Protein AF-0000000079758612 (afdb_homodimer)

Organism: Clostridium scindens (strain ATCC 35704 / DSM 5676 / VPI 13733 / 19) (NCBI:txid411468)

Nearest PDB structures (foldseek):
  4dqn-assembly1_A-2  TM=9.822E-01  e=4.959E-53  Streptococcus mutans
  3uzo-assembly1_B  TM=9.864E-01  e=2.536E-51  Deinococcus radiodurans
  6jif-assembly1_A  TM=9.848E-01  e=1.043E-50  Pseudomonas sp. UW4
  7lv7-assembly1_B  TM=9.537E-01  e=1.613E-48  Giardia lamblia ATCC 50803
  5mpr-assembly1_A-2  TM=8.856E-01  e=8.064E-33  Homo sapiens

Radius of gyration: 26.44 Å; Cα contacts (8 Å, |Δi|>4): 1772; chains: 2; bounding box: 51×71×57 Å

InterPro domains:
  IPR001544 Aminotransferase class IV [PF01063] (57-294)
  IPR005786 Branched-chain amino acid aminotransferase II [PIRSF006468] (2-341)
  IPR005786 Branched-chain amino acid aminotransferase II [PTHR42825] (3-340)
  IPR005786 Branched-chain amino acid aminotransferase II [TIGR01123] (31-339)
  IPR033939 Branched-chain aminotransferase [cd01557] (44-328)
  IPR036038 Aminotransferase-like, PLP-dependent enzymes [SSF56752] (3-337)
  IPR043131 Branched-chain-amino-acid aminotransferase-like, N-terminal [G3DSA:3.30.470.10] (12-337)
  IPR043132 Branched-chain-amino-acid aminotransferase-like, C-terminal [G3DSA:3.20.10.10] (159-323)

Secondary structure (DSSP, 8-state):
-PPP---GGG--SS----S-EEEEEEETTEE---EEES--EEEEETTBHHHHH--EEE--EEEEE-TTS-EEEE-HHHHHHHHHHHHHHTT-PPPPHHHHHHHHHHHHHHTGGGSPPTTSS-EEEEEEEEEE-SB--SSS--S-EEEEEEEEEE--TTTTS---EEEEE-SS-SS-TTSSTTS-BHHHHHHHHHHHHHHHHTT-SEEEPBPTTTS-BB---SS-EEEEE-TT--EEEE--TTS---HHHHHHHHHHHHTS---EEEE--BGGGGGG-SEEEEEETTTEEEEEEEEEETTEEEE-TTSSSS--HHHHHHHHHHHHHHTTSSPPPTTTEEE--/-PPP---GGG--SS----S-EEEEEEETTEE---EEES--EEEEETTBHHHHH--EEE--EEEEE-TTS-EEEE-HHHHHHHHHHHHHHTT-PPPPHHHHHHHHHHHHHHTGGGSPPTTSS-EEEEEEEEEE-SB--SSS--S-EEEEEEEEEE--TTTTS---EEEEE-SS-SS-TTSSTTS-BHHHHHHHHHHHHHHHHTT-SEEEPBPTTTS-BB---SS-EEEEE-TT--EEEE--TTS---HHHHHHHHHHHHTT---EEEE--BGGGGGG-SEEEEEETTTEEEEEEEEEETTEEEE-TTSSSS--HHHHHHHHHHHHHHTTSSPPPTTTEEE--

Structure (mmCIF, N/CA/C/O backbone):
data_AF-0000000079758612-model_v1
#
loop_
_entity.id
_entity.type
_entity.pdbx_description
1 polymer 'branched-chain-amino-acid transaminase'
#
loop_
_atom_site.group_PDB
_atom_site.id
_atom_site.type_symbol
_atom_site.label_atom_id
_atom_site.label_alt_id
_atom_site.label_comp_id
_atom_site.label_asym_id
_atom_site.label_entity_id
_atom_site.label_seq_id
_atom_site.pdbx_PDB_ins_code
_atom_site.Cartn_x
_atom_site.Cartn_y
_atom_site.Cartn_z
_atom_site.occupancy
_atom_site.B_iso_or_equiv
_atom_site.auth_seq_id
_atom_site.auth_comp_id
_atom_site.auth_asym_id
_atom_site.auth_atom_id
_atom_site.pdbx_PDB_model_num
ATOM 1 N N . MET A 1 1 ? 23.375 -30.047 -16.188 1 63.59 1 MET A N 1
ATOM 2 C CA . MET A 1 1 ? 24 -29.203 -15.172 1 63.59 1 MET A CA 1
ATOM 3 C C . MET A 1 1 ? 23.719 -29.719 -13.773 1 63.59 1 MET A C 1
ATOM 5 O O . MET A 1 1 ? 22.609 -30.188 -13.492 1 63.59 1 MET A O 1
ATOM 9 N N . ASP A 1 2 ? 24.672 -29.766 -12.93 1 84.38 2 ASP A N 1
ATOM 10 C CA . ASP A 1 2 ? 24.516 -30.344 -11.594 1 84.38 2 ASP A CA 1
ATOM 11 C C . ASP A 1 2 ? 23.609 -29.484 -10.719 1 84.38 2 ASP A C 1
ATOM 13 O O . ASP A 1 2 ? 23.703 -28.25 -10.758 1 84.38 2 ASP A O 1
ATOM 17 N N . LYS A 1 3 ? 22.594 -30.141 -10.164 1 90.38 3 LYS A N 1
ATOM 18 C CA . LYS A 1 3 ? 21.688 -29.469 -9.242 1 90.38 3 LYS A CA 1
ATOM 19 C C . LYS A 1 3 ? 22.359 -29.234 -7.891 1 90.38 3 LYS A C 1
ATOM 21 O O . LYS A 1 3 ? 23.281 -29.953 -7.52 1 90.38 3 LYS A O 1
ATOM 26 N N . LYS A 1 4 ? 21.922 -28.156 -7.207 1 92.38 4 LYS A N 1
ATOM 27 C CA . LYS A 1 4 ? 22.359 -27.938 -5.832 1 92.38 4 LYS A CA 1
ATOM 28 C C . LYS A 1 4 ? 21.953 -29.109 -4.941 1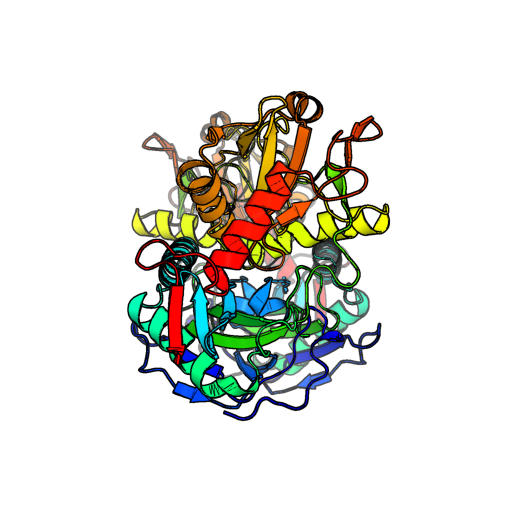 92.38 4 LYS A C 1
ATOM 30 O O . LYS A 1 4 ? 20.938 -29.766 -5.195 1 92.38 4 LYS A O 1
ATOM 35 N N . ASN A 1 5 ? 22.766 -29.359 -3.932 1 92.38 5 ASN A N 1
ATOM 36 C CA . ASN A 1 5 ? 22.438 -30.406 -2.959 1 92.38 5 ASN A CA 1
ATOM 37 C C . ASN A 1 5 ? 21.406 -29.906 -1.951 1 92.38 5 ASN A C 1
ATOM 39 O O . ASN A 1 5 ? 21.75 -29.547 -0.828 1 92.38 5 ASN A O 1
ATOM 43 N N . ILE A 1 6 ? 20.234 -29.844 -2.328 1 93.5 6 ILE A N 1
ATOM 44 C CA . ILE A 1 6 ? 19.094 -29.391 -1.543 1 93.5 6 ILE A CA 1
ATOM 45 C C . ILE A 1 6 ? 18.094 -30.547 -1.384 1 93.5 6 ILE A C 1
ATOM 47 O O . ILE A 1 6 ? 17.828 -31.281 -2.338 1 93.5 6 ILE A O 1
ATOM 51 N N . ASP A 1 7 ? 17.656 -30.797 -0.14 1 93.56 7 ASP A N 1
ATOM 52 C CA . ASP A 1 7 ? 16.531 -31.703 0.045 1 93.56 7 ASP A CA 1
ATOM 53 C C . ASP A 1 7 ? 15.234 -31.062 -0.454 1 93.56 7 ASP A C 1
ATOM 55 O O . ASP A 1 7 ? 14.5 -30.438 0.321 1 93.56 7 ASP A O 1
ATOM 59 N N . TRP A 1 8 ? 14.945 -31.266 -1.697 1 92.31 8 TRP A N 1
ATOM 60 C CA . TRP A 1 8 ? 13.867 -30.594 -2.41 1 92.31 8 TRP A CA 1
ATOM 61 C C . TRP A 1 8 ? 12.523 -30.875 -1.746 1 92.31 8 TRP A C 1
ATOM 63 O O . TRP A 1 8 ? 11.609 -30.047 -1.798 1 92.31 8 TRP A O 1
ATOM 73 N N . SER A 1 9 ? 12.359 -32 -1.111 1 87.5 9 SER A N 1
ATOM 74 C CA . SER A 1 9 ? 11.094 -32.438 -0.531 1 87.5 9 SER A CA 1
ATOM 75 C C . SER A 1 9 ? 10.82 -31.719 0.789 1 87.5 9 SER A C 1
ATOM 77 O O . SER A 1 9 ? 9.672 -31.625 1.231 1 87.5 9 SER A O 1
ATOM 79 N N . SER A 1 10 ? 11.891 -31.203 1.372 1 89.12 10 SER A N 1
ATOM 80 C CA . SER A 1 10 ? 11.742 -30.594 2.684 1 89.12 10 SER A CA 1
ATOM 81 C C . SER A 1 10 ? 11.609 -29.078 2.566 1 89.12 10 SER A C 1
ATOM 83 O O . SER A 1 10 ? 11.359 -28.391 3.561 1 89.12 10 SER A O 1
ATOM 85 N N . LEU A 1 11 ? 11.695 -28.594 1.387 1 91.44 11 LEU A N 1
ATOM 86 C CA . LEU A 1 11 ? 11.586 -27.156 1.188 1 91.44 11 LEU A CA 1
ATOM 87 C C . LEU A 1 11 ? 10.18 -26.656 1.496 1 91.44 11 LEU A C 1
ATOM 89 O O . LEU A 1 11 ? 9.203 -27.391 1.279 1 91.44 11 LEU A O 1
ATOM 93 N N . GLY A 1 12 ? 10.062 -25.5 2.096 1 90.88 12 GLY A N 1
ATOM 94 C CA . GLY A 1 12 ? 8.805 -24.781 2.219 1 90.88 12 GLY A CA 1
ATOM 95 C C . GLY A 1 12 ? 8.641 -23.688 1.177 1 90.88 12 GLY A C 1
ATOM 96 O O . GLY A 1 12 ? 9.227 -23.766 0.092 1 90.88 12 GLY A O 1
ATOM 97 N N . PHE A 1 13 ? 7.766 -22.781 1.442 1 91.88 13 PHE A N 1
ATOM 98 C CA . PHE A 1 13 ? 7.562 -21.609 0.606 1 91.88 13 PHE A CA 1
ATOM 99 C C . PHE A 1 13 ? 8.195 -20.375 1.242 1 91.88 13 PHE A C 1
ATOM 101 O O . PHE A 1 13 ? 7.504 -19.422 1.565 1 91.88 13 PHE A O 1
ATOM 108 N N . GLY A 1 14 ? 9.477 -20.469 1.499 1 93 14 GLY A N 1
ATOM 109 C CA . GLY A 1 14 ? 10.258 -19.406 2.111 1 93 14 GLY A CA 1
ATOM 110 C C . GLY A 1 14 ? 11.406 -18.938 1.239 1 93 14 GLY A C 1
ATOM 111 O O . GLY A 1 14 ? 11.688 -19.531 0.197 1 93 14 GLY A O 1
ATOM 112 N N . TYR A 1 15 ? 12.008 -17.938 1.698 1 97 15 TYR A N 1
ATOM 113 C CA . TYR A 1 15 ? 13.086 -17.312 0.946 1 97 15 TYR A CA 1
ATOM 114 C C . TYR A 1 15 ? 14.414 -18 1.218 1 97 15 TYR A C 1
ATOM 116 O O . TYR A 1 15 ? 14.828 -18.141 2.371 1 97 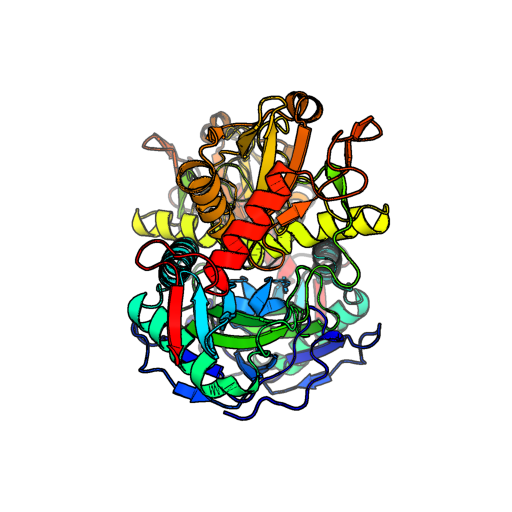15 TYR A O 1
ATOM 124 N N . LEU A 1 16 ? 15.023 -18.469 0.253 1 96.06 16 LEU A N 1
ATOM 125 C CA . LEU A 1 16 ? 16.391 -18.969 0.214 1 96.06 16 LEU A CA 1
ATOM 126 C C . LEU A 1 16 ? 17.203 -18.25 -0.862 1 96.06 16 LEU A C 1
ATOM 128 O O . LEU A 1 16 ? 16.891 -18.344 -2.051 1 96.06 16 LEU A O 1
ATOM 132 N N . PRO A 1 17 ? 18.25 -17.516 -0.464 1 96.25 17 PRO A N 1
ATOM 133 C CA . PRO A 1 17 ? 19.031 -16.797 -1.469 1 96.25 17 PRO A CA 1
ATOM 134 C C . PRO A 1 17 ? 19.703 -17.719 -2.479 1 96.25 17 PRO A C 1
ATOM 136 O O . PRO A 1 17 ? 20.234 -18.766 -2.102 1 96.25 17 PRO A O 1
ATOM 139 N N . THR A 1 18 ? 19.594 -17.344 -3.703 1 98.12 18 THR A N 1
ATOM 140 C CA . THR A 1 18 ? 20.281 -18.062 -4.766 1 98.12 18 THR A CA 1
ATOM 141 C C . THR A 1 18 ? 21.5 -17.281 -5.238 1 98.12 18 THR A C 1
ATOM 143 O O . THR A 1 18 ? 21.922 -16.312 -4.594 1 98.12 18 THR A O 1
ATOM 146 N N . ASP A 1 19 ? 22.156 -17.719 -6.34 1 98.19 19 ASP A N 1
ATOM 147 C CA . ASP A 1 19 ? 23.484 -17.234 -6.707 1 98.19 19 ASP A CA 1
ATOM 148 C C . ASP A 1 19 ? 23.406 -15.844 -7.328 1 98.19 19 ASP A C 1
ATOM 150 O O . ASP A 1 19 ? 24.266 -15 -7.078 1 98.19 19 ASP A O 1
ATOM 154 N N . LYS A 1 20 ? 22.391 -15.633 -8.195 1 98.75 20 LYS A N 1
ATOM 155 C CA . LYS A 1 20 ? 22.344 -14.383 -8.938 1 98.75 20 LYS A CA 1
ATOM 156 C C . LYS A 1 20 ? 20.938 -13.789 -8.93 1 98.75 20 LYS A C 1
ATOM 158 O O . LYS A 1 20 ? 19.953 -14.523 -8.797 1 98.75 20 LYS A O 1
ATOM 163 N N . ARG A 1 21 ? 20.891 -12.539 -9.047 1 98.81 21 ARG A N 1
ATOM 164 C CA . ARG A 1 21 ? 19.672 -11.773 -9.328 1 98.81 21 ARG A CA 1
ATOM 165 C C . ARG A 1 21 ? 19.953 -10.695 -10.367 1 98.81 21 ARG A C 1
ATOM 167 O O . ARG A 1 21 ? 21.109 -10.445 -10.727 1 98.81 21 ARG A O 1
ATOM 174 N N . TYR A 1 22 ? 18.906 -10.164 -10.875 1 98.94 22 TYR A N 1
ATOM 175 C CA . TYR A 1 22 ? 18.984 -9.094 -11.867 1 98.94 22 TYR A CA 1
ATOM 176 C C . TYR A 1 22 ? 18.594 -7.758 -11.258 1 98.94 22 TYR A C 1
ATOM 178 O O . TYR A 1 22 ? 17.641 -7.68 -10.469 1 98.94 22 TYR A O 1
ATOM 186 N N . VAL A 1 23 ? 19.328 -6.656 -11.57 1 98.94 23 VAL A N 1
ATOM 187 C CA . VAL A 1 23 ? 19.016 -5.312 -11.094 1 98.94 23 VAL A CA 1
ATOM 188 C C . VAL A 1 23 ? 19.109 -4.316 -12.242 1 98.94 23 VAL A C 1
ATOM 190 O O . VAL A 1 23 ? 20.062 -4.359 -13.023 1 98.94 23 VAL A O 1
ATOM 193 N N . SER A 1 24 ? 18.141 -3.496 -12.438 1 98.94 24 SER A N 1
ATOM 194 C CA . SER A 1 24 ? 18.156 -2.35 -13.344 1 98.94 24 SER A CA 1
ATOM 195 C C . SER A 1 24 ? 17.609 -1.101 -12.656 1 98.94 24 SER A C 1
ATOM 197 O O . SER A 1 24 ? 16.625 -1.169 -11.93 1 98.94 24 SER A O 1
ATOM 199 N N . ASN A 1 25 ? 18.266 0.022 -12.844 1 98.88 25 ASN A N 1
ATOM 200 C CA . ASN A 1 25 ? 17.859 1.277 -12.219 1 98.88 25 ASN A CA 1
ATOM 201 C C . ASN A 1 25 ? 17.312 2.266 -13.234 1 98.88 25 ASN A C 1
ATOM 203 O O . ASN A 1 25 ? 17.766 2.32 -14.375 1 98.88 25 ASN A O 1
ATOM 207 N N . TYR A 1 26 ? 16.328 2.936 -12.836 1 98.88 26 TYR A N 1
ATOM 208 C CA . TYR A 1 26 ? 15.766 4.047 -13.594 1 98.88 26 TYR A CA 1
ATOM 209 C C . TYR A 1 26 ? 16.203 5.383 -13.008 1 98.88 26 TYR A C 1
ATOM 211 O O . TYR A 1 26 ? 15.953 5.672 -11.836 1 98.88 26 TYR A O 1
ATOM 219 N N . LYS A 1 27 ? 16.812 6.211 -13.727 1 98.19 27 LYS A N 1
ATOM 220 C CA . LYS A 1 27 ? 17.266 7.551 -13.375 1 98.19 27 LYS A CA 1
ATOM 221 C C . LYS A 1 27 ? 17.312 8.461 -14.602 1 98.19 27 LYS A C 1
ATOM 223 O O . LYS A 1 27 ? 17.594 8.008 -15.711 1 98.19 27 LYS A O 1
ATOM 228 N N . ASP A 1 28 ? 16.922 9.711 -14.406 1 97.62 28 ASP A N 1
ATOM 229 C CA . ASP A 1 28 ? 16.969 10.734 -15.445 1 97.62 28 ASP A CA 1
ATOM 230 C C . ASP A 1 28 ? 16.172 10.312 -16.672 1 97.62 28 ASP A C 1
ATOM 232 O O . ASP A 1 28 ? 16.625 10.469 -17.812 1 97.62 28 ASP A O 1
ATOM 236 N N . GLY A 1 29 ? 15.141 9.609 -16.469 1 97 29 GLY A N 1
ATOM 237 C CA . GLY A 1 29 ? 14.172 9.352 -17.516 1 97 29 GLY A CA 1
ATOM 238 C C . GLY A 1 29 ? 14.43 8.062 -18.266 1 97 29 GLY A C 1
ATOM 239 O O . GLY A 1 29 ? 13.789 7.785 -19.281 1 97 29 GLY A O 1
ATOM 240 N N . ALA A 1 30 ? 15.367 7.238 -17.719 1 98.38 30 ALA A N 1
ATOM 241 C CA . ALA A 1 30 ? 15.672 6.039 -18.484 1 98.38 30 ALA A CA 1
ATOM 242 C C . ALA A 1 30 ? 16.109 4.895 -17.578 1 98.38 30 ALA A C 1
ATOM 244 O O . ALA A 1 30 ? 16.719 5.121 -16.531 1 98.38 30 ALA A O 1
ATOM 245 N N . TRP A 1 31 ? 15.797 3.701 -18.031 1 98.81 31 TRP A N 1
ATOM 246 C CA . TRP A 1 31 ? 16.344 2.5 -17.422 1 98.81 31 TRP A CA 1
ATOM 247 C C . TRP A 1 31 ? 17.781 2.264 -17.891 1 98.81 31 TRP A C 1
ATOM 249 O O . TRP A 1 31 ? 18.094 2.438 -19.062 1 98.81 31 TRP A O 1
ATOM 259 N N . ASP A 1 32 ? 18.672 1.878 -17.016 1 98.81 32 ASP A N 1
ATOM 260 C CA . ASP A 1 32 ? 20.016 1.483 -17.453 1 98.81 32 ASP A CA 1
ATOM 261 C C . ASP A 1 32 ? 20.016 0.085 -18.062 1 98.81 32 ASP A C 1
ATOM 263 O O . ASP A 1 32 ? 18.953 -0.496 -18.281 1 98.81 32 ASP A O 1
ATOM 267 N N . GLU A 1 33 ? 21.125 -0.449 -18.391 1 98.31 33 GLU A N 1
ATOM 268 C CA . GLU A 1 33 ? 21.219 -1.697 -19.141 1 98.31 33 GLU A CA 1
ATOM 269 C C . GLU A 1 33 ? 20.859 -2.896 -18.266 1 98.31 33 GLU A C 1
ATOM 271 O O . GLU A 1 33 ? 20.453 -3.943 -18.781 1 98.31 33 GLU A O 1
ATOM 276 N N . GLY A 1 34 ? 20.906 -2.764 -16.969 1 98.62 34 GLY A N 1
ATOM 277 C CA . GLY A 1 34 ? 20.703 -3.883 -16.062 1 98.62 34 GLY A CA 1
ATOM 278 C C . GLY A 1 34 ? 21.906 -4.801 -15.977 1 98.62 34 GLY A C 1
ATOM 279 O O . GLY A 1 34 ? 22.797 -4.762 -16.844 1 98.62 34 GLY A O 1
ATOM 280 N N . THR A 1 35 ? 21.953 -5.574 -14.891 1 98.62 35 THR A N 1
ATOM 281 C CA . THR A 1 35 ? 23.062 -6.496 -14.688 1 98.62 35 THR A CA 1
ATOM 282 C C . THR A 1 35 ? 22.672 -7.617 -13.734 1 98.62 35 THR A C 1
ATOM 284 O O . THR A 1 35 ? 21.75 -7.457 -12.93 1 98.62 35 THR A O 1
ATOM 287 N N . LEU A 1 36 ? 23.281 -8.75 -13.906 1 98.81 36 LEU A N 1
ATOM 288 C CA . LEU A 1 36 ? 23.219 -9.781 -12.883 1 98.81 36 LEU A CA 1
ATOM 289 C C . LEU A 1 36 ? 24.156 -9.461 -11.727 1 98.81 36 LEU A C 1
ATOM 291 O O . LEU A 1 36 ? 25.25 -8.945 -11.93 1 98.81 36 LEU A O 1
ATOM 295 N N . THR A 1 37 ? 23.719 -9.711 -10.516 1 98.75 37 THR A N 1
ATOM 296 C CA . THR A 1 37 ? 24.547 -9.484 -9.336 1 98.75 37 THR A CA 1
ATOM 297 C C . THR A 1 37 ? 24.359 -10.617 -8.328 1 98.75 37 THR A C 1
ATOM 299 O O . THR A 1 37 ? 23.375 -11.359 -8.391 1 98.75 37 THR A O 1
ATOM 302 N N . SER A 1 38 ? 25.328 -10.789 -7.449 1 98.69 38 SER A N 1
ATOM 303 C CA . SER A 1 38 ? 25.234 -11.773 -6.379 1 98.69 38 SER A CA 1
ATOM 304 C C . SER A 1 38 ? 24.781 -11.133 -5.074 1 98.69 38 SER A C 1
ATOM 306 O O . SER A 1 38 ? 24.578 -11.828 -4.074 1 98.69 38 SER A O 1
ATOM 308 N N . ASP A 1 39 ? 24.641 -9.82 -5.016 1 98.38 39 ASP A N 1
ATOM 309 C CA . ASP A 1 39 ? 24.266 -9.094 -3.805 1 98.38 39 ASP A CA 1
ATOM 310 C C . ASP A 1 39 ? 22.75 -9.172 -3.57 1 98.38 39 ASP A C 1
ATOM 312 O O . ASP A 1 39 ? 21.969 -8.594 -4.328 1 98.38 39 ASP A O 1
ATOM 316 N N . ALA A 1 40 ? 22.375 -9.812 -2.52 1 98.44 40 ALA A N 1
ATOM 317 C CA . ALA A 1 40 ? 20.969 -10.047 -2.248 1 98.44 40 ALA A CA 1
ATOM 318 C C . ALA A 1 40 ? 20.375 -8.938 -1.377 1 98.44 40 ALA A C 1
ATOM 320 O O . ALA A 1 40 ? 19.281 -9.078 -0.833 1 98.44 40 ALA A O 1
ATOM 321 N N . ASN A 1 41 ? 21.125 -7.828 -1.188 1 98.25 41 ASN A N 1
ATOM 322 C CA . ASN A 1 41 ? 20.641 -6.711 -0.38 1 98.25 41 ASN A CA 1
ATOM 323 C C . ASN A 1 41 ? 20.266 -5.516 -1.247 1 98.25 41 ASN A C 1
ATOM 325 O O . ASN A 1 41 ? 20.766 -5.367 -2.361 1 98.25 41 ASN A O 1
ATOM 329 N N . VAL A 1 42 ? 19.344 -4.762 -0.791 1 98.5 42 VAL A N 1
ATOM 330 C CA . VAL A 1 42 ? 18.922 -3.488 -1.377 1 98.5 42 VAL A CA 1
ATOM 331 C C . VAL A 1 42 ? 19.375 -2.338 -0.475 1 98.5 42 VAL A C 1
ATOM 333 O O . VAL A 1 42 ? 19.141 -2.371 0.737 1 98.5 42 VAL A O 1
ATOM 336 N N . VAL A 1 43 ? 20.047 -1.379 -1.021 1 98.31 43 VAL A N 1
ATOM 337 C CA . VAL A 1 43 ? 20.453 -0.167 -0.316 1 98.31 43 VAL A CA 1
ATOM 338 C C . VAL A 1 43 ? 19.719 1.039 -0.897 1 98.31 43 VAL A C 1
ATOM 340 O O . VAL A 1 43 ? 19.875 1.355 -2.08 1 98.31 43 VAL A O 1
ATOM 343 N N . ILE A 1 44 ? 18.953 1.71 -0.085 1 98.19 44 ILE A N 1
ATOM 344 C CA . ILE A 1 44 ? 18.203 2.857 -0.565 1 98.19 44 ILE A CA 1
ATOM 345 C C . ILE A 1 44 ? 18.203 3.963 0.489 1 98.19 44 ILE A C 1
ATOM 347 O O . ILE A 1 44 ? 18.594 3.73 1.638 1 98.19 44 ILE A O 1
ATOM 351 N N . SER A 1 45 ? 17.781 5.121 0.081 1 98.31 45 SER A N 1
ATOM 352 C CA . SER A 1 45 ? 17.609 6.242 1.001 1 98.31 45 SER A CA 1
ATOM 353 C C . SER A 1 45 ? 16.594 5.91 2.094 1 98.31 45 SER A C 1
ATOM 355 O O . SER A 1 45 ? 15.602 5.238 1.837 1 98.31 45 SER A O 1
ATOM 357 N N . GLU A 1 46 ? 16.844 6.43 3.312 1 98.56 46 GLU A N 1
ATOM 358 C CA . GLU A 1 46 ? 15.859 6.277 4.387 1 98.56 46 GLU A CA 1
ATOM 359 C C . GLU A 1 46 ? 14.531 6.922 4.016 1 98.56 46 GLU A C 1
ATOM 361 O O . GLU A 1 46 ? 13.492 6.605 4.605 1 98.56 46 GLU A O 1
ATOM 366 N N . CYS A 1 47 ? 14.578 7.77 3.027 1 98.62 47 CYS A N 1
ATOM 367 C CA . CYS A 1 47 ? 13.383 8.492 2.623 1 98.62 47 CYS A CA 1
ATOM 368 C C . CYS A 1 47 ? 12.867 7.988 1.28 1 98.62 47 CYS A C 1
ATOM 370 O O . CYS A 1 47 ? 12.172 8.711 0.563 1 98.62 47 CYS A O 1
ATOM 372 N N . ALA A 1 48 ? 13.219 6.777 0.899 1 98.81 48 ALA A N 1
ATOM 373 C CA . ALA A 1 48 ? 12.852 6.219 -0.399 1 98.81 48 ALA A CA 1
ATOM 374 C C . ALA A 1 48 ? 11.336 6.09 -0.533 1 98.81 48 ALA A C 1
ATOM 376 O O . ALA A 1 48 ? 10.648 5.758 0.436 1 98.81 48 ALA A O 1
ATOM 377 N N . GLY A 1 49 ? 10.859 6.258 -1.718 1 98.69 49 GLY A N 1
ATOM 378 C CA . GLY A 1 49 ? 9.438 6.219 -2.02 1 98.69 49 GLY A CA 1
ATOM 379 C C . GLY A 1 49 ? 8.766 4.945 -1.547 1 98.69 49 GLY A C 1
ATOM 380 O O . GLY A 1 49 ? 7.625 4.977 -1.076 1 98.69 49 GLY A O 1
ATOM 381 N N . VAL A 1 50 ? 9.438 3.838 -1.619 1 98.88 50 VAL A N 1
ATOM 382 C CA . VAL A 1 50 ? 8.844 2.559 -1.235 1 98.88 50 VAL A CA 1
ATOM 383 C C . VAL A 1 50 ? 8.672 2.502 0.281 1 98.88 50 VAL A C 1
ATOM 385 O O . VAL A 1 50 ? 7.711 1.919 0.783 1 98.88 50 VAL A O 1
ATOM 388 N N . LEU A 1 51 ? 9.57 3.119 1.025 1 98.88 51 LEU A N 1
ATOM 389 C CA . LEU A 1 51 ? 9.516 3.088 2.482 1 98.88 51 LEU A CA 1
ATOM 390 C C . LEU A 1 51 ? 8.43 4.027 3.006 1 98.88 51 LEU A C 1
ATOM 392 O O . LEU A 1 51 ? 7.82 3.758 4.039 1 98.88 51 LEU A O 1
ATOM 396 N N . GLN A 1 52 ? 8.211 5.07 2.264 1 98.56 52 GLN A N 1
ATOM 397 C CA . GLN A 1 52 ? 7.316 6.125 2.73 1 98.56 52 GLN A CA 1
ATOM 398 C C . GLN A 1 52 ? 5.906 5.941 2.174 1 98.56 52 GLN A C 1
ATOM 400 O O . GLN A 1 52 ? 4.934 5.938 2.928 1 98.56 52 GLN A O 1
ATOM 405 N N . TYR A 1 53 ? 5.816 5.664 0.881 1 98.38 53 TYR A N 1
ATOM 406 C CA . TYR A 1 53 ? 4.504 5.695 0.243 1 98.38 53 TYR A CA 1
ATOM 407 C C . TYR A 1 53 ? 4.23 4.398 -0.505 1 98.38 53 TYR A C 1
ATOM 409 O O . TYR A 1 53 ? 3.4 4.363 -1.418 1 98.38 53 TYR A O 1
ATOM 417 N N . ALA A 1 54 ? 4.957 3.365 -0.222 1 98.62 54 ALA A N 1
ATOM 418 C CA . ALA A 1 54 ? 4.652 2 -0.641 1 98.62 54 ALA A CA 1
ATOM 419 C C . ALA A 1 54 ? 4.527 1.906 -2.158 1 98.62 54 ALA A C 1
ATOM 421 O O . ALA A 1 54 ? 3.654 1.204 -2.674 1 98.62 54 ALA A O 1
ATOM 422 N N . GLN A 1 55 ? 5.324 2.637 -2.844 1 98.56 55 GLN A N 1
ATOM 423 C CA . GLN A 1 55 ? 5.305 2.553 -4.301 1 98.56 55 GLN A CA 1
ATOM 424 C C . GLN A 1 55 ? 6.082 1.336 -4.793 1 98.56 55 GLN A C 1
ATOM 426 O O . GLN A 1 55 ? 7.262 1.443 -5.133 1 98.56 55 GLN A O 1
ATOM 431 N N . THR A 1 56 ? 5.391 0.18 -4.809 1 98.88 56 THR A N 1
ATOM 432 C CA . THR A 1 56 ? 6.031 -1.063 -5.219 1 98.88 56 THR A CA 1
ATOM 433 C C . THR A 1 56 ? 5.02 -2.014 -5.852 1 98.88 56 THR A C 1
ATOM 435 O O . THR A 1 56 ? 3.85 -2.027 -5.465 1 98.88 56 THR A O 1
ATOM 438 N N . CYS A 1 57 ? 5.438 -2.758 -6.809 1 98.88 57 CYS A N 1
ATOM 439 C CA . CYS A 1 57 ? 4.676 -3.838 -7.426 1 98.88 57 CYS A CA 1
ATOM 440 C C . CYS A 1 57 ? 5.566 -5.043 -7.707 1 98.88 57 CYS A C 1
ATOM 442 O O . CYS A 1 57 ? 6.793 -4.941 -7.645 1 98.88 57 CYS A O 1
ATOM 444 N N . PHE A 1 58 ? 4.98 -6.176 -7.973 1 98.88 58 PHE A N 1
ATOM 445 C CA . PHE A 1 58 ? 5.758 -7.398 -8.156 1 98.88 58 PHE A CA 1
ATOM 446 C C . PHE A 1 58 ? 4.996 -8.391 -9.023 1 98.88 58 PHE A C 1
ATOM 448 O O . PHE A 1 58 ? 3.834 -8.164 -9.375 1 98.88 58 PHE A O 1
ATOM 455 N N . GLU A 1 59 ? 5.645 -9.406 -9.414 1 98.81 59 GLU A N 1
ATOM 456 C CA . GLU A 1 59 ? 5.086 -10.586 -10.062 1 98.81 59 GLU A CA 1
ATOM 457 C C . GLU A 1 59 ? 5.566 -11.867 -9.391 1 98.81 59 GLU A C 1
ATOM 459 O O . GLU A 1 59 ? 6.461 -11.836 -8.547 1 98.81 59 GLU A O 1
ATOM 464 N N . GLY A 1 60 ? 4.941 -12.914 -9.688 1 98.38 60 GLY A N 1
ATOM 465 C CA . GLY A 1 60 ? 5.301 -14.258 -9.281 1 98.38 60 GLY A CA 1
ATOM 466 C C . GLY A 1 60 ? 5.133 -15.281 -10.391 1 98.38 60 GLY A C 1
ATOM 467 O O . GLY A 1 60 ? 4.102 -15.312 -11.062 1 98.38 60 GLY A O 1
ATOM 468 N N . MET A 1 61 ? 6.125 -16.016 -10.609 1 98.56 61 MET A N 1
ATOM 469 C CA . MET A 1 61 ? 6.094 -17.109 -11.586 1 98.56 61 MET A CA 1
ATOM 470 C C . MET A 1 61 ? 7.035 -18.234 -11.172 1 98.56 61 MET A C 1
ATOM 472 O O . MET A 1 61 ? 7.676 -18.156 -10.125 1 98.56 61 MET A O 1
ATOM 476 N N . LYS A 1 62 ? 7.027 -19.266 -11.93 1 98.56 62 LYS A N 1
ATOM 477 C CA . LYS A 1 62 ? 7.852 -20.422 -11.586 1 98.56 62 LYS A CA 1
ATOM 478 C C . LYS A 1 62 ? 8.648 -20.922 -12.789 1 98.56 62 LYS A C 1
ATOM 480 O O . LYS A 1 62 ? 8.242 -20.703 -13.938 1 98.56 62 LYS A O 1
ATOM 485 N N . ALA A 1 63 ? 9.773 -21.469 -12.508 1 98.56 63 ALA A N 1
ATOM 486 C CA . ALA A 1 63 ? 10.5 -22.281 -13.469 1 98.56 63 ALA A CA 1
ATOM 487 C C . ALA A 1 63 ? 10.453 -23.75 -13.086 1 98.56 63 ALA A C 1
ATOM 489 O O . ALA A 1 63 ? 10.414 -24.094 -11.898 1 98.56 63 ALA A O 1
ATOM 490 N N . TYR A 1 64 ? 10.492 -24.578 -14.086 1 96.81 64 TYR A N 1
ATOM 491 C CA . TYR A 1 64 ? 10.312 -26.016 -13.961 1 96.81 64 TYR A CA 1
ATOM 492 C C . TYR A 1 64 ? 11.383 -26.766 -14.742 1 96.81 64 TYR A C 1
ATOM 494 O O . TYR A 1 64 ? 11.859 -26.281 -15.773 1 96.81 64 TYR A O 1
ATOM 502 N N . THR A 1 65 ? 11.727 -27.953 -14.242 1 97.06 65 THR A N 1
ATOM 503 C CA . THR A 1 65 ? 12.375 -28.938 -15.094 1 97.06 65 THR A CA 1
ATOM 504 C C . THR A 1 65 ? 11.336 -29.828 -15.781 1 97.06 65 THR A C 1
ATOM 506 O O . THR A 1 65 ? 10.508 -30.453 -15.117 1 97.06 65 THR A O 1
ATOM 509 N N . THR A 1 66 ? 11.383 -29.844 -17.078 1 97.06 66 THR A N 1
ATOM 510 C CA . THR A 1 66 ? 10.414 -30.641 -17.828 1 97.06 66 THR A CA 1
ATOM 511 C C . THR A 1 66 ? 10.812 -32.125 -17.844 1 97.06 66 THR A C 1
ATOM 513 O O . THR A 1 66 ? 11.93 -32.469 -17.453 1 97.06 66 THR A O 1
ATOM 516 N N . GLU A 1 67 ? 9.875 -32.906 -18.297 1 95.19 67 GLU A N 1
ATOM 517 C CA . GLU A 1 67 ? 10.094 -34.344 -18.391 1 95.19 67 GLU A CA 1
ATOM 518 C C . GLU A 1 67 ? 11.32 -34.656 -19.234 1 95.19 67 GLU A C 1
ATOM 520 O O . GLU A 1 67 ? 12.07 -35.594 -18.922 1 95.19 67 GLU A O 1
ATOM 525 N N . ASP A 1 68 ? 11.578 -33.906 -20.266 1 95.56 68 ASP A N 1
ATOM 526 C CA . ASP A 1 68 ? 12.688 -34.188 -21.172 1 95.56 68 ASP A CA 1
ATOM 527 C C . ASP A 1 68 ? 13.953 -33.469 -20.719 1 95.56 68 ASP A C 1
ATOM 529 O O . ASP A 1 68 ? 14.961 -33.438 -21.438 1 95.56 68 ASP A O 1
ATOM 533 N N . GLY A 1 69 ? 13.898 -32.719 -19.578 1 95.19 69 GLY A N 1
ATOM 534 C CA . GLY A 1 69 ? 15.117 -32.219 -18.953 1 95.19 69 GLY A CA 1
ATOM 535 C C . GLY A 1 69 ? 15.367 -30.75 -19.203 1 95.19 69 GLY A C 1
ATOM 536 O O . GLY A 1 69 ? 16.328 -30.188 -18.688 1 95.19 69 GLY A O 1
ATOM 537 N N . HIS A 1 70 ? 14.5 -30.125 -19.922 1 96.81 70 HIS A N 1
ATOM 538 C CA . HIS A 1 70 ? 14.656 -28.688 -20.156 1 96.81 70 HIS A CA 1
ATOM 539 C C . HIS A 1 70 ? 14.164 -27.875 -18.969 1 96.81 70 HIS A C 1
ATOM 541 O O . HIS A 1 70 ? 13.312 -28.344 -18.203 1 96.81 70 HIS A O 1
ATOM 547 N N . ILE A 1 71 ? 14.773 -26.75 -18.781 1 98.31 71 ILE A N 1
ATOM 548 C CA . ILE A 1 71 ? 14.242 -25.766 -17.844 1 98.31 71 ILE A CA 1
ATOM 549 C C . ILE A 1 71 ? 13.344 -24.781 -18.578 1 98.31 71 ILE A C 1
ATOM 551 O O . ILE A 1 71 ? 13.734 -24.219 -19.609 1 98.31 71 ILE A O 1
ATOM 555 N N . VAL A 1 72 ? 12.125 -24.609 -18.094 1 98.62 72 VAL A N 1
ATOM 556 C CA . VAL A 1 72 ? 11.172 -23.734 -18.75 1 98.62 72 VAL A CA 1
ATOM 557 C C . VAL A 1 72 ? 10.5 -22.828 -17.703 1 98.62 72 VAL A C 1
ATOM 559 O O . VAL A 1 72 ? 10.609 -23.062 -16.5 1 98.62 72 VAL A O 1
ATOM 562 N N . THR A 1 73 ? 9.969 -21.734 -18.141 1 98.56 73 THR A N 1
ATOM 563 C CA . THR A 1 73 ? 9.039 -20.938 -17.344 1 98.56 73 THR A CA 1
ATOM 564 C C . THR A 1 73 ? 7.707 -20.781 -18.078 1 98.56 73 THR A C 1
ATOM 566 O O . THR A 1 73 ? 7.582 -21.156 -19.234 1 98.56 73 THR A O 1
ATOM 569 N N . PHE A 1 74 ? 6.711 -20.406 -17.391 1 98.62 74 PHE A N 1
ATOM 570 C CA . PHE A 1 74 ? 5.332 -20.438 -17.875 1 98.62 74 PHE A CA 1
ATOM 571 C C . PHE A 1 74 ? 4.793 -19.016 -18.062 1 98.62 74 PHE A C 1
ATOM 573 O O . PHE A 1 74 ? 4.629 -18.281 -17.094 1 98.62 74 PHE A O 1
ATOM 580 N N . ARG A 1 75 ? 4.551 -18.531 -19.297 1 98.62 75 ARG A N 1
ATOM 581 C CA . ARG A 1 75 ? 3.865 -17.344 -19.797 1 98.62 75 ARG A CA 1
ATOM 582 C C . ARG A 1 75 ? 4.453 -16.078 -19.188 1 98.62 75 ARG A C 1
ATOM 584 O O . ARG A 1 75 ? 3.715 -15.219 -18.688 1 98.62 75 ARG A O 1
ATOM 591 N N . PRO A 1 76 ? 5.805 -15.945 -19.25 1 98.75 76 PRO A N 1
ATOM 592 C CA . PRO A 1 76 ? 6.434 -14.75 -18.688 1 98.75 76 PRO A CA 1
ATOM 593 C C . PRO A 1 76 ? 6.008 -13.469 -19.375 1 98.75 76 PRO A C 1
ATOM 595 O O . PRO A 1 76 ? 6.086 -12.383 -18.797 1 98.75 76 PRO A O 1
ATOM 598 N N . ASP A 1 77 ? 5.52 -13.562 -20.578 1 98.69 77 ASP A N 1
ATOM 599 C CA . ASP A 1 77 ? 5.047 -12.406 -21.344 1 98.69 77 ASP A CA 1
ATOM 600 C C . ASP A 1 77 ? 3.84 -11.766 -20.656 1 98.69 77 ASP A C 1
ATOM 602 O O . ASP A 1 77 ? 3.725 -10.539 -20.609 1 98.69 77 ASP A O 1
ATOM 606 N N . LEU A 1 78 ? 2.945 -12.609 -20.125 1 98.75 78 LEU A N 1
ATOM 607 C CA . LEU A 1 78 ? 1.762 -12.094 -19.453 1 98.75 78 LEU A CA 1
ATOM 608 C C . LEU A 1 78 ? 2.135 -11.445 -18.109 1 98.75 78 LEU A C 1
ATOM 610 O O . LEU A 1 78 ? 1.51 -10.469 -17.703 1 98.75 78 LEU A O 1
ATOM 614 N N . ASN A 1 79 ? 3.156 -12.039 -17.469 1 98.88 79 ASN A N 1
ATOM 615 C CA . ASN A 1 79 ? 3.65 -11.383 -16.25 1 98.88 79 ASN A CA 1
ATOM 616 C C . ASN A 1 79 ? 4.242 -10.008 -16.562 1 98.88 79 ASN A C 1
ATOM 618 O O . ASN A 1 79 ? 4.031 -9.055 -15.812 1 98.88 79 ASN A O 1
ATOM 622 N N . ALA A 1 80 ? 4.977 -9.945 -17.641 1 98.94 80 ALA A N 1
ATOM 623 C CA . ALA A 1 80 ? 5.57 -8.68 -18.047 1 98.94 80 ALA A CA 1
ATOM 624 C C . ALA A 1 80 ? 4.496 -7.625 -18.297 1 98.94 80 ALA A C 1
ATOM 626 O O . ALA A 1 80 ? 4.602 -6.496 -17.812 1 98.94 80 ALA A O 1
ATOM 627 N N . LYS A 1 81 ? 3.516 -8.016 -19.016 1 98.81 81 LYS A N 1
ATOM 628 C CA . LYS A 1 81 ? 2.424 -7.098 -19.328 1 98.81 81 LYS A CA 1
ATOM 629 C C . LYS A 1 81 ? 1.684 -6.664 -18.062 1 98.81 81 LYS A C 1
ATOM 631 O O . LYS A 1 81 ? 1.363 -5.484 -17.906 1 98.81 81 LYS A O 1
ATOM 636 N N . ARG A 1 82 ? 1.386 -7.594 -17.219 1 98.88 82 ARG A N 1
ATOM 637 C CA . ARG A 1 82 ? 0.667 -7.266 -15.992 1 98.88 82 ARG A CA 1
ATOM 638 C C . ARG A 1 82 ? 1.492 -6.34 -15.102 1 98.88 82 ARG A C 1
ATOM 640 O O . ARG A 1 82 ? 0.949 -5.438 -14.461 1 98.88 82 ARG A O 1
ATOM 647 N N . MET A 1 83 ? 2.783 -6.566 -15.07 1 98.88 83 MET A N 1
ATOM 648 C CA . MET A 1 83 ? 3.615 -5.668 -14.273 1 98.88 83 MET A CA 1
ATOM 649 C C . MET A 1 83 ? 3.596 -4.258 -14.852 1 98.88 83 MET A C 1
ATOM 651 O O . MET A 1 83 ? 3.596 -3.277 -14.102 1 98.88 83 MET A O 1
ATOM 655 N N . ALA A 1 84 ? 3.66 -4.176 -16.141 1 98.88 84 ALA A N 1
ATOM 656 C CA . ALA A 1 84 ? 3.596 -2.863 -16.781 1 98.88 84 ALA A CA 1
ATOM 657 C C . ALA A 1 84 ? 2.312 -2.131 -16.406 1 98.88 84 ALA A C 1
ATOM 659 O O . ALA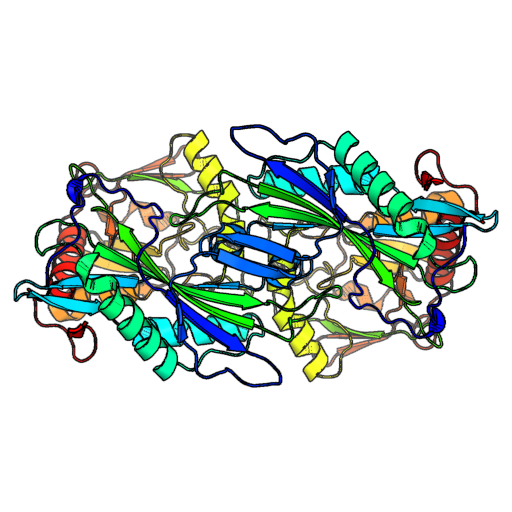 A 1 84 ? 2.342 -0.94 -16.078 1 98.88 84 ALA A O 1
ATOM 660 N N . ASP A 1 85 ? 1.209 -2.836 -16.422 1 98.69 85 ASP A N 1
ATOM 661 C CA . ASP A 1 85 ? -0.073 -2.256 -16.047 1 98.69 85 ASP A CA 1
ATOM 662 C C . ASP A 1 85 ? -0.049 -1.789 -14.586 1 98.69 85 ASP A C 1
ATOM 664 O O . ASP A 1 85 ? -0.539 -0.704 -14.266 1 98.69 85 ASP A O 1
ATOM 668 N N . SER A 1 86 ? 0.475 -2.641 -13.727 1 98.88 86 SER A N 1
ATOM 669 C CA . SER A 1 86 ? 0.57 -2.299 -12.312 1 98.88 86 SER A CA 1
ATOM 670 C C . SER A 1 86 ? 1.426 -1.054 -12.102 1 98.88 86 SER A C 1
ATOM 672 O O . SER A 1 86 ? 1.054 -0.161 -11.336 1 98.88 86 SER A O 1
ATOM 674 N N . ALA A 1 87 ? 2.553 -1.015 -12.789 1 98.88 87 ALA A N 1
ATOM 675 C CA . ALA A 1 87 ? 3.469 0.118 -12.672 1 98.88 87 ALA A CA 1
ATOM 676 C C . ALA A 1 87 ? 2.795 1.414 -13.117 1 98.88 87 ALA A C 1
ATOM 678 O O . ALA A 1 87 ? 2.906 2.441 -12.438 1 98.88 87 ALA A O 1
ATOM 679 N N . GLN A 1 88 ? 2.113 1.365 -14.18 1 98.56 88 GLN A N 1
ATOM 680 C CA . GLN A 1 88 ? 1.44 2.549 -14.703 1 98.56 88 GLN A CA 1
ATOM 681 C C . GLN A 1 88 ? 0.396 3.072 -13.727 1 98.56 88 GLN A C 1
ATOM 683 O O . GLN A 1 88 ? 0.293 4.281 -13.508 1 98.56 88 GLN A O 1
ATOM 688 N N . ARG A 1 89 ? -0.329 2.188 -13.141 1 98.5 89 ARG A N 1
ATOM 689 C CA . ARG A 1 89 ? -1.354 2.588 -12.188 1 98.5 89 ARG A CA 1
ATOM 690 C C . ARG A 1 89 ? -0.729 3.223 -10.945 1 98.5 89 ARG A C 1
ATOM 692 O O . ARG A 1 89 ? -1.331 4.098 -10.32 1 98.5 89 ARG A O 1
ATOM 699 N N . LEU A 1 90 ? 0.479 2.859 -10.633 1 98.75 90 LEU A N 1
ATOM 700 C CA . LEU A 1 90 ? 1.186 3.398 -9.477 1 98.75 90 LEU A CA 1
ATOM 701 C C . LEU A 1 90 ? 2.061 4.582 -9.875 1 98.75 90 LEU A C 1
ATOM 703 O O . LEU A 1 90 ? 2.904 5.027 -9.094 1 98.75 90 LEU A O 1
ATOM 707 N N . GLU A 1 91 ? 1.884 5.012 -11.117 1 98.62 91 GLU A N 1
ATOM 708 C CA . GLU A 1 91 ? 2.641 6.152 -11.625 1 98.62 91 GLU A CA 1
ATOM 709 C C . GLU A 1 91 ? 4.141 5.871 -11.609 1 98.62 91 GLU A C 1
ATOM 711 O O . GLU A 1 91 ? 4.934 6.73 -11.219 1 98.62 91 GLU A O 1
ATOM 716 N N . MET A 1 92 ? 4.562 4.68 -11.945 1 98.81 92 MET A N 1
ATOM 717 C CA . MET A 1 92 ? 5.949 4.266 -12.141 1 98.81 92 MET A CA 1
ATOM 718 C C . MET A 1 92 ? 6.242 4.027 -13.617 1 98.81 92 MET A C 1
ATOM 720 O O . MET A 1 92 ? 5.352 3.66 -14.383 1 98.81 92 MET A O 1
ATOM 724 N N . PRO A 1 93 ? 7.496 4.25 -13.977 1 98.69 93 PRO A N 1
ATOM 725 C CA . PRO A 1 93 ? 7.832 3.896 -15.359 1 98.69 93 PRO A CA 1
ATOM 726 C C . PRO A 1 93 ? 7.816 2.391 -15.602 1 98.69 93 PRO A C 1
ATOM 728 O O . PRO A 1 93 ? 8.578 1.652 -14.969 1 98.69 93 PRO A O 1
ATOM 731 N N . ALA A 1 94 ? 6.953 1.984 -16.484 1 98.62 94 ALA A N 1
ATOM 732 C CA . ALA A 1 94 ? 6.879 0.556 -16.781 1 98.62 94 ALA A CA 1
ATOM 733 C C . ALA A 1 94 ? 8.219 0.031 -17.281 1 98.62 94 ALA A C 1
ATOM 735 O O . ALA A 1 94 ? 8.867 0.664 -18.125 1 98.62 94 ALA A O 1
ATOM 736 N N . PHE A 1 95 ? 8.711 -1.046 -16.703 1 98.88 95 PHE A N 1
ATOM 737 C CA . PHE A 1 95 ? 9.875 -1.723 -17.25 1 98.88 95 PHE A CA 1
ATOM 738 C C . PHE A 1 95 ? 9.547 -2.367 -18.594 1 98.88 95 PHE A C 1
ATOM 740 O O . PHE A 1 95 ? 8.5 -2.996 -18.734 1 98.88 95 PHE A O 1
ATOM 747 N N . PRO A 1 96 ? 10.414 -2.193 -19.594 1 98.81 96 PRO A N 1
ATOM 748 C CA . PRO A 1 96 ? 10.086 -2.75 -20.906 1 98.81 96 PRO A CA 1
ATOM 749 C C . PRO A 1 96 ? 9.797 -4.246 -20.859 1 98.81 96 PRO A C 1
ATOM 751 O O . PRO A 1 96 ? 10.578 -5.012 -20.281 1 98.81 96 PRO A O 1
ATOM 754 N N . GLU A 1 97 ? 8.719 -4.668 -21.5 1 98.81 97 GLU A N 1
ATOM 755 C CA . GLU A 1 97 ? 8.211 -6.031 -21.391 1 98.81 97 GLU A CA 1
ATOM 756 C C . GLU A 1 97 ? 9.227 -7.043 -21.922 1 98.81 97 GLU A C 1
ATOM 758 O O . GLU A 1 97 ? 9.422 -8.102 -21.328 1 98.81 97 GLU A O 1
ATOM 763 N N . ASP A 1 98 ? 9.844 -6.715 -23.031 1 98.62 98 ASP A N 1
ATOM 764 C CA . ASP A 1 98 ? 10.828 -7.629 -23.609 1 98.62 98 ASP A CA 1
ATOM 765 C C . ASP A 1 98 ? 12.039 -7.781 -22.703 1 98.62 98 ASP A C 1
ATOM 767 O O . ASP A 1 98 ? 12.57 -8.883 -22.531 1 98.62 98 ASP A O 1
ATOM 771 N N . ARG A 1 99 ? 12.516 -6.68 -22.078 1 98.88 99 ARG A N 1
ATOM 772 C CA . ARG A 1 99 ? 13.633 -6.73 -21.141 1 98.88 99 ARG A CA 1
ATOM 773 C C . ARG A 1 99 ? 13.258 -7.496 -19.875 1 98.88 99 ARG A C 1
ATOM 775 O O . ARG A 1 99 ? 14.109 -8.164 -19.281 1 98.88 99 ARG A O 1
ATOM 782 N N . PHE A 1 100 ? 12.008 -7.395 -19.516 1 98.94 100 PHE A N 1
ATOM 783 C CA . PHE A 1 100 ? 11.492 -8.172 -18.406 1 98.94 100 PHE A CA 1
ATOM 784 C C . PHE A 1 100 ? 11.68 -9.664 -18.656 1 98.94 100 PHE A C 1
ATOM 786 O O . PHE A 1 100 ? 12.242 -10.375 -17.812 1 98.94 100 PHE A O 1
ATOM 793 N N . VAL A 1 101 ? 11.195 -10.094 -19.75 1 98.88 101 VAL A N 1
ATOM 794 C CA . VAL A 1 101 ? 11.266 -11.508 -20.094 1 98.88 101 VAL A CA 1
ATOM 795 C C . VAL A 1 101 ? 12.727 -11.953 -20.156 1 98.88 101 VAL A C 1
ATOM 797 O O . VAL A 1 101 ? 13.086 -13.008 -19.625 1 98.88 101 VAL A O 1
ATOM 800 N N . GLU A 1 102 ? 13.578 -11.133 -20.766 1 98.81 102 GLU A N 1
ATOM 801 C CA . GLU A 1 102 ? 14.992 -11.469 -20.875 1 98.81 102 GLU A CA 1
ATOM 802 C C . GLU A 1 102 ? 15.648 -11.539 -19.5 1 98.81 102 GLU A C 1
ATOM 804 O O . GLU A 1 102 ? 16.5 -12.398 -19.25 1 98.81 102 GLU A O 1
ATOM 809 N N . ALA A 1 103 ? 15.297 -10.586 -18.594 1 98.94 103 ALA A N 1
ATOM 810 C CA . ALA A 1 103 ? 15.828 -10.594 -17.234 1 98.94 103 ALA A CA 1
ATOM 811 C C . ALA A 1 103 ? 15.445 -11.883 -16.516 1 98.94 103 ALA A C 1
ATOM 813 O O . ALA A 1 103 ? 16.266 -12.484 -15.82 1 98.94 103 ALA A O 1
ATOM 814 N N . VAL A 1 104 ? 14.203 -12.305 -16.672 1 98.94 104 VAL A N 1
ATOM 815 C CA . VAL A 1 104 ? 13.727 -13.539 -16.078 1 98.94 104 VAL A CA 1
ATOM 816 C C . VAL A 1 104 ? 14.539 -14.719 -16.594 1 98.94 104 VAL A C 1
ATOM 818 O O . VAL A 1 104 ? 15.016 -15.547 -15.812 1 98.94 104 VAL A O 1
ATOM 821 N N . LYS A 1 105 ? 14.742 -14.781 -17.875 1 98.88 105 LYS A N 1
ATOM 822 C CA . LYS A 1 105 ? 15.523 -15.859 -18.469 1 98.88 105 LYS A CA 1
ATOM 823 C C . LYS A 1 105 ? 16.953 -15.875 -17.922 1 98.88 105 LYS A C 1
ATOM 825 O O . LYS A 1 105 ? 17.484 -16.938 -17.594 1 98.88 105 LYS A O 1
ATOM 830 N N . GLN A 1 106 ? 17.547 -14.703 -17.828 1 98.88 106 GLN A N 1
ATOM 831 C CA . GLN A 1 106 ? 18.906 -14.594 -17.328 1 98.88 106 GLN A CA 1
ATOM 832 C C . GLN A 1 106 ? 19.016 -15.102 -15.883 1 98.88 106 GLN A C 1
ATOM 834 O O . GLN A 1 106 ? 19.938 -15.836 -15.547 1 98.88 106 GLN A O 1
ATOM 839 N N . VAL A 1 107 ? 18.078 -14.719 -15.094 1 98.94 107 VAL A N 1
ATOM 840 C CA . VAL A 1 107 ? 18.109 -15.094 -13.688 1 98.94 107 VAL A CA 1
ATOM 841 C C . VAL A 1 107 ? 17.922 -16.594 -13.547 1 98.94 107 VAL A C 1
ATOM 843 O O . VAL A 1 107 ? 18.625 -17.25 -12.781 1 98.94 107 VAL A O 1
ATOM 846 N N . VAL A 1 108 ? 16.922 -17.156 -14.258 1 98.88 108 VAL A N 1
ATOM 847 C CA . VAL A 1 108 ? 16.672 -18.594 -14.188 1 98.88 108 VAL A CA 1
ATOM 848 C C . VAL A 1 108 ? 17.891 -19.359 -14.68 1 98.88 108 VAL A C 1
ATOM 850 O O . VAL A 1 108 ? 18.328 -20.312 -14.047 1 98.88 108 VAL A O 1
ATOM 853 N N . ALA A 1 109 ? 18.469 -18.906 -15.812 1 98.62 109 ALA A N 1
ATOM 854 C CA . ALA A 1 109 ? 19.656 -19.562 -16.359 1 98.62 109 ALA A CA 1
ATOM 855 C C . ALA A 1 109 ? 20.812 -19.516 -15.383 1 98.62 109 ALA A C 1
ATOM 857 O O . ALA A 1 109 ? 21.531 -20.5 -15.188 1 98.62 109 ALA A O 1
ATOM 858 N N . ALA A 1 110 ? 21.016 -18.375 -14.773 1 98.62 110 ALA A N 1
ATOM 859 C CA . ALA A 1 110 ? 22.125 -18.172 -13.852 1 98.62 110 ALA A CA 1
ATOM 860 C C . ALA A 1 110 ? 21.922 -18.969 -12.562 1 98.62 110 ALA A C 1
ATOM 862 O O . ALA A 1 110 ? 22.875 -19.172 -11.797 1 98.62 110 ALA A O 1
ATOM 863 N N . ASN A 1 111 ? 20.734 -19.375 -12.336 1 98.56 111 ASN A N 1
ATOM 864 C CA . ASN A 1 111 ? 20.406 -20.156 -11.148 1 98.56 111 ASN A CA 1
ATOM 865 C C . ASN A 1 111 ? 19.875 -21.547 -11.516 1 98.56 111 ASN A C 1
ATOM 867 O O . ASN A 1 111 ? 19.031 -22.094 -10.82 1 98.56 111 ASN A O 1
ATOM 871 N N . ALA A 1 112 ? 20.25 -22.062 -12.602 1 98.25 112 ALA A N 1
ATOM 872 C CA . ALA A 1 112 ? 19.766 -23.328 -13.125 1 98.25 112 ALA A CA 1
ATOM 873 C C . ALA A 1 112 ? 19.953 -24.453 -12.117 1 98.25 112 ALA A C 1
ATOM 875 O O . ALA A 1 112 ? 19.141 -25.375 -12.039 1 98.25 112 ALA A O 1
ATOM 876 N N . ALA A 1 113 ? 21.031 -24.391 -11.375 1 97.81 113 ALA A N 1
ATOM 877 C CA . ALA A 1 113 ? 21.344 -25.422 -10.398 1 97.81 113 ALA A CA 1
ATOM 878 C C . ALA A 1 113 ? 20.312 -25.453 -9.273 1 97.81 113 ALA A C 1
ATOM 880 O O . ALA A 1 113 ? 20.188 -26.453 -8.555 1 97.81 113 ALA A O 1
ATOM 881 N N . TYR A 1 114 ? 19.562 -24.375 -9.102 1 98.12 114 TYR A N 1
ATOM 882 C CA . TYR A 1 114 ? 18.562 -24.266 -8.047 1 98.12 114 TYR A CA 1
ATOM 883 C C . TYR A 1 114 ? 17.188 -24.688 -8.555 1 98.12 114 TYR A C 1
ATOM 885 O O . TYR A 1 114 ? 16.219 -24.719 -7.797 1 98.12 114 TYR A O 1
ATOM 893 N N . VAL A 1 115 ? 17 -24.953 -9.867 1 98.19 115 VAL A N 1
ATOM 894 C CA . VAL A 1 115 ? 15.75 -25.484 -10.383 1 98.19 115 VAL A CA 1
ATOM 895 C C . VAL A 1 115 ? 15.625 -26.969 -10.039 1 98.19 115 VAL A C 1
ATOM 897 O O . VAL A 1 115 ? 16.453 -27.781 -10.461 1 98.19 115 VAL A O 1
ATOM 900 N N . PRO A 1 116 ? 14.656 -27.312 -9.312 1 97.06 116 PRO A N 1
ATOM 901 C CA . PRO A 1 116 ? 14.562 -28.703 -8.844 1 97.06 116 PRO A CA 1
ATOM 902 C C . PRO A 1 116 ? 14.438 -29.703 -9.984 1 97.06 116 PRO A C 1
ATOM 904 O O . PRO A 1 116 ? 13.938 -29.359 -11.062 1 97.06 116 PRO A O 1
ATOM 907 N N . PRO A 1 117 ? 14.867 -30.922 -9.758 1 95.62 117 PRO A N 1
ATOM 908 C CA . PRO A 1 117 ? 14.734 -31.953 -10.797 1 95.62 117 PRO A CA 1
ATOM 909 C C . PRO A 1 117 ? 13.281 -32.312 -11.086 1 95.62 117 PRO A C 1
ATOM 911 O O . PRO A 1 117 ? 12.422 -32.188 -10.203 1 95.62 117 PRO A O 1
ATOM 914 N N . TYR A 1 118 ? 13.086 -32.75 -12.297 1 94.75 118 TYR A N 1
ATOM 915 C CA . TYR A 1 118 ? 11.773 -33.25 -12.672 1 94.75 118 TYR A CA 1
ATOM 916 C C . TYR A 1 118 ? 11.305 -34.312 -11.695 1 94.75 118 TYR A C 1
ATOM 918 O O . TYR A 1 118 ? 12.086 -35.188 -11.281 1 94.75 118 TYR A O 1
ATOM 926 N N . GLY A 1 119 ? 10.008 -34.25 -11.273 1 91.81 119 GLY A N 1
ATOM 927 C CA . GLY A 1 119 ? 9.422 -35.281 -10.422 1 91.81 119 GLY A CA 1
ATOM 928 C C . GLY A 1 119 ? 9.523 -34.938 -8.945 1 91.81 119 GLY A C 1
ATOM 929 O O . GLY A 1 119 ? 8.859 -35.594 -8.117 1 91.81 119 GLY A O 1
ATOM 930 N N . SER A 1 120 ? 10.289 -33.938 -8.539 1 92 120 SER A N 1
ATOM 931 C CA . SER A 1 120 ? 10.469 -33.594 -7.133 1 92 120 SER A CA 1
ATOM 932 C C . SER A 1 120 ? 9.219 -32.938 -6.562 1 92 120 SER A C 1
ATOM 934 O O . SER A 1 120 ? 9.039 -32.875 -5.344 1 92 120 SER A O 1
ATOM 936 N N . GLY A 1 121 ? 8.383 -32.312 -7.43 1 91.31 121 GLY A N 1
ATOM 937 C CA . GLY A 1 121 ? 7.266 -31.5 -6.98 1 91.31 121 GLY A CA 1
ATOM 938 C C . GLY A 1 121 ? 7.672 -30.078 -6.617 1 91.31 121 GLY A C 1
ATOM 939 O O . GLY A 1 121 ? 6.828 -29.172 -6.57 1 91.31 121 GLY A O 1
ATOM 940 N N . ALA A 1 122 ? 8.961 -29.891 -6.402 1 95.31 122 ALA A N 1
ATOM 941 C CA . ALA A 1 122 ? 9.5 -28.562 -6.109 1 95.31 122 ALA A CA 1
ATOM 942 C C . ALA A 1 122 ? 9.695 -27.766 -7.391 1 95.31 122 ALA A C 1
ATOM 944 O O . ALA A 1 122 ? 9.68 -28.312 -8.492 1 95.31 122 ALA A O 1
ATOM 945 N N . THR A 1 123 ? 9.781 -26.453 -7.273 1 96.94 123 THR A N 1
ATOM 946 C CA . THR A 1 123 ? 9.984 -25.531 -8.391 1 96.94 123 THR A CA 1
ATOM 947 C C . THR A 1 123 ? 10.906 -24.391 -7.992 1 96.94 123 THR A C 1
ATOM 949 O O . THR A 1 123 ? 11.273 -24.25 -6.824 1 96.94 123 THR A O 1
ATOM 952 N N . LEU A 1 124 ? 11.383 -23.672 -8.938 1 98.25 124 LEU A N 1
ATOM 953 C CA . LEU A 1 124 ? 12.055 -22.406 -8.672 1 98.25 124 LEU A CA 1
ATOM 954 C C . LEU A 1 124 ? 11.078 -21.234 -8.82 1 98.25 124 LEU A C 1
ATOM 956 O O . LEU A 1 124 ? 10.602 -20.953 -9.914 1 98.25 124 LEU A O 1
ATOM 960 N N . TYR A 1 125 ? 10.773 -20.656 -7.715 1 98.5 125 TYR A N 1
ATOM 961 C CA . TYR A 1 125 ? 9.93 -19.469 -7.715 1 98.5 125 TYR A CA 1
ATOM 962 C C . TYR A 1 125 ? 10.719 -18.25 -8.148 1 98.5 125 TYR A C 1
ATOM 964 O O . TYR A 1 125 ? 11.852 -18.031 -7.707 1 98.5 125 TYR A O 1
ATOM 972 N N . ILE A 1 126 ? 10.195 -17.453 -9.062 1 98.88 126 ILE A N 1
ATOM 973 C CA . ILE A 1 126 ? 10.82 -16.25 -9.609 1 98.88 126 ILE A CA 1
ATOM 974 C C . ILE A 1 126 ? 10.016 -15.023 -9.203 1 98.88 126 ILE A C 1
ATOM 976 O O . ILE A 1 126 ? 8.789 -14.992 -9.359 1 98.88 126 ILE A O 1
ATOM 980 N N . ARG A 1 127 ? 10.688 -13.969 -8.703 1 98.81 127 ARG A N 1
ATOM 981 C CA . ARG A 1 127 ? 10.039 -12.773 -8.172 1 98.81 127 ARG A CA 1
ATOM 982 C C . ARG A 1 127 ? 10.594 -11.516 -8.836 1 98.81 127 ARG A C 1
ATOM 984 O O . ARG A 1 127 ? 11.523 -10.891 -8.32 1 98.81 127 ARG A O 1
ATOM 991 N N . PRO A 1 128 ? 10.023 -11.102 -9.992 1 98.94 128 PRO A N 1
ATOM 992 C CA . PRO A 1 128 ? 10.258 -9.734 -10.453 1 98.94 128 PRO A CA 1
ATOM 993 C C . PRO A 1 128 ? 9.539 -8.695 -9.602 1 98.94 128 PRO A C 1
ATOM 995 O O . PRO A 1 128 ? 8.406 -8.922 -9.172 1 98.94 128 PRO A O 1
ATOM 998 N N . TYR A 1 129 ? 10.203 -7.562 -9.359 1 98.94 129 TYR A N 1
ATOM 999 C CA . TYR A 1 129 ? 9.555 -6.48 -8.633 1 98.94 129 TYR A CA 1
ATOM 1000 C C . TYR A 1 129 ? 10.242 -5.148 -8.906 1 98.94 129 TYR A C 1
ATOM 1002 O O . TYR A 1 129 ? 11.344 -5.113 -9.461 1 98.94 129 TYR A O 1
ATOM 1010 N N . MET A 1 130 ? 9.602 -4.062 -8.672 1 98.88 130 MET A N 1
ATOM 1011 C CA . MET A 1 130 ? 10.172 -2.723 -8.805 1 98.88 130 MET A CA 1
ATOM 1012 C C . MET A 1 130 ? 9.602 -1.787 -7.742 1 98.88 130 MET A C 1
ATOM 1014 O O . MET A 1 130 ? 8.531 -2.051 -7.184 1 98.88 130 MET A O 1
ATOM 1018 N N . PHE A 1 131 ? 10.289 -0.771 -7.414 1 98.94 131 PHE A N 1
ATOM 1019 C CA . PHE A 1 131 ? 9.883 0.124 -6.34 1 98.94 131 PHE A CA 1
ATOM 1020 C C . PHE A 1 131 ? 10.516 1.499 -6.512 1 98.94 131 PHE A C 1
ATOM 1022 O O . PHE A 1 131 ? 11.523 1.644 -7.211 1 98.94 131 PHE A O 1
ATOM 1029 N N . GLY A 1 132 ? 9.867 2.514 -5.922 1 98.88 132 GLY A N 1
ATOM 1030 C CA . GLY A 1 132 ? 10.438 3.85 -5.867 1 98.88 132 GLY A CA 1
ATOM 1031 C C . GLY A 1 132 ? 11.625 3.951 -4.93 1 98.88 132 GLY A C 1
ATOM 1032 O O . GLY A 1 132 ? 11.5 3.717 -3.727 1 98.88 132 GLY A O 1
ATOM 1033 N N . SER A 1 133 ? 12.781 4.371 -5.473 1 98.69 133 SER A N 1
ATOM 1034 C CA . SER A 1 133 ? 14.016 4.273 -4.703 1 98.69 133 SER A CA 1
ATOM 1035 C C . SER A 1 133 ? 14.523 5.656 -4.301 1 98.69 133 SER A C 1
ATOM 1037 O O . SER A 1 133 ? 15.422 5.773 -3.461 1 98.69 133 SER A O 1
ATOM 1039 N N . SER A 1 134 ? 14.016 6.734 -4.918 1 98.31 134 SER A N 1
ATOM 1040 C CA . SER A 1 134 ? 14.461 8.078 -4.574 1 98.31 134 SER A CA 1
ATOM 1041 C C . SER A 1 134 ? 13.656 8.641 -3.404 1 98.31 134 SER A C 1
ATOM 1043 O O . SER A 1 134 ? 12.562 8.172 -3.111 1 98.31 134 SER A O 1
ATOM 1045 N N . PRO A 1 135 ? 14.219 9.578 -2.729 1 98.12 135 PRO A N 1
ATOM 1046 C CA . PRO A 1 135 ? 13.523 10.195 -1.596 1 98.12 135 PRO A CA 1
ATOM 1047 C C . PRO A 1 135 ? 12.25 10.922 -2.014 1 98.12 135 PRO A C 1
ATOM 1049 O O . PRO A 1 135 ? 12.211 11.555 -3.074 1 98.12 135 PRO A O 1
ATOM 1052 N N . VAL A 1 136 ? 11.281 10.797 -1.146 1 97.56 136 VAL A N 1
ATOM 1053 C CA . VAL A 1 136 ? 10.039 11.539 -1.322 1 97.56 136 VAL A CA 1
ATOM 1054 C C . VAL A 1 136 ? 9.531 12.023 0.032 1 97.56 136 VAL A C 1
ATOM 1056 O O . VAL A 1 136 ? 9.406 11.242 0.974 1 97.56 136 VAL A O 1
ATOM 1059 N N . ILE A 1 137 ? 9.234 13.297 0.189 1 95.88 137 ILE A N 1
ATOM 1060 C CA . ILE A 1 137 ? 8.625 13.836 1.4 1 95.88 137 ILE A CA 1
ATOM 1061 C C . ILE A 1 137 ? 7.156 14.164 1.138 1 95.88 137 ILE A C 1
ATOM 1063 O O . ILE A 1 137 ? 6.27 13.633 1.813 1 95.88 137 ILE A O 1
ATOM 1067 N N . GLY A 1 138 ? 6.93 15 0.128 1 94.38 138 GLY A N 1
ATOM 1068 C CA . GLY A 1 138 ? 5.559 15.266 -0.285 1 94.38 138 GLY A CA 1
ATOM 1069 C C . GLY A 1 138 ? 4.914 14.086 -0.993 1 94.38 138 GLY A C 1
ATOM 1070 O O . GLY A 1 138 ? 5.609 13.234 -1.545 1 94.38 138 GLY A O 1
ATOM 1071 N N . VAL A 1 139 ? 3.643 14.062 -1.028 1 94.81 139 VAL A N 1
ATOM 1072 C CA . VAL A 1 139 ? 2.92 12.977 -1.68 1 94.81 139 VAL A CA 1
ATOM 1073 C C . VAL A 1 139 ? 3.033 13.117 -3.195 1 94.81 139 VAL A C 1
ATOM 1075 O O . VAL A 1 139 ? 2.309 13.906 -3.807 1 94.81 139 VAL A O 1
ATOM 1078 N N . ARG A 1 140 ? 3.883 12.352 -3.766 1 96.75 140 ARG A N 1
ATOM 1079 C CA . ARG A 1 140 ? 4.141 12.312 -5.203 1 96.75 140 ARG A CA 1
ATOM 1080 C C . ARG A 1 140 ? 4.926 11.055 -5.578 1 96.75 140 ARG A C 1
ATOM 1082 O O . ARG A 1 140 ? 5.539 10.422 -4.719 1 96.75 140 ARG A O 1
ATOM 1089 N N . PRO A 1 141 ? 4.93 10.734 -6.848 1 98.19 141 PRO A N 1
ATOM 1090 C CA . PRO A 1 141 ? 5.773 9.617 -7.27 1 98.19 141 PRO A CA 1
ATOM 1091 C C . PRO A 1 141 ? 7.262 9.891 -7.074 1 98.19 141 PRO A C 1
ATOM 1093 O O . PRO A 1 141 ? 7.691 11.047 -7.113 1 98.19 141 PRO A O 1
ATOM 1096 N N . ALA A 1 142 ? 7.992 8.828 -6.82 1 98.5 142 ALA A N 1
ATOM 1097 C CA . ALA A 1 142 ? 9.445 8.945 -6.824 1 98.5 142 ALA A CA 1
ATOM 1098 C C . ALA A 1 142 ? 9.961 9.359 -8.203 1 98.5 142 ALA A C 1
ATOM 1100 O O . ALA A 1 142 ? 9.219 9.328 -9.18 1 98.5 142 ALA A O 1
ATOM 1101 N N . SER A 1 143 ? 11.25 9.75 -8.203 1 98.31 143 SER A N 1
ATOM 1102 C CA . SER A 1 143 ? 11.859 10.102 -9.484 1 98.31 143 SER A CA 1
ATOM 1103 C C . SER A 1 143 ? 12.797 9.008 -9.969 1 98.31 143 SER A C 1
ATOM 1105 O O . SER A 1 143 ? 13.203 9 -11.133 1 98.31 143 SER A O 1
ATOM 1107 N N . GLU A 1 144 ? 13.219 8.148 -9.055 1 98.81 144 GLU A N 1
ATOM 1108 C CA . GLU A 1 144 ? 14.07 7.008 -9.383 1 98.81 144 GLU A CA 1
ATOM 1109 C C . GLU A 1 144 ? 13.43 5.699 -8.938 1 98.81 144 GLU A C 1
ATOM 1111 O O . GLU A 1 144 ? 12.711 5.66 -7.938 1 98.81 144 GLU A O 1
ATOM 1116 N N . TYR A 1 145 ? 13.742 4.652 -9.703 1 98.94 145 TYR A N 1
ATOM 1117 C CA . TYR A 1 145 ? 13.164 3.336 -9.469 1 98.94 145 TYR A CA 1
ATOM 1118 C C . TYR A 1 145 ? 14.195 2.236 -9.672 1 98.94 145 TYR A C 1
ATOM 1120 O O . TYR A 1 145 ? 15.211 2.445 -10.336 1 98.94 145 TYR A O 1
ATOM 1128 N N . GLN A 1 146 ? 13.945 1.127 -9.062 1 98.94 146 GLN A N 1
ATOM 1129 C CA . GLN A 1 146 ? 14.766 -0.067 -9.258 1 98.94 146 GLN A CA 1
ATOM 1130 C C . GLN A 1 146 ? 13.898 -1.276 -9.594 1 98.94 146 GLN A C 1
ATOM 1132 O O . GLN A 1 146 ? 12.875 -1.518 -8.945 1 98.94 146 GLN A O 1
ATOM 1137 N N . PHE A 1 147 ? 14.195 -1.893 -10.656 1 98.94 147 PHE A N 1
ATOM 1138 C CA . PHE A 1 147 ? 13.633 -3.18 -11.055 1 98.94 147 PHE A CA 1
ATOM 1139 C C . PHE A 1 147 ? 14.578 -4.316 -10.695 1 98.94 147 PHE A C 1
ATOM 1141 O O . PHE A 1 147 ? 15.781 -4.23 -10.953 1 98.94 147 PHE A O 1
ATOM 1148 N N . ARG A 1 148 ? 14.008 -5.383 -10.102 1 98.94 148 ARG A N 1
ATOM 1149 C CA . ARG A 1 148 ? 14.805 -6.539 -9.711 1 98.94 148 ARG A CA 1
ATOM 1150 C C . ARG A 1 148 ? 14.078 -7.84 -10.031 1 98.94 148 ARG A C 1
ATOM 1152 O O . ARG A 1 148 ? 12.852 -7.867 -10.117 1 98.94 148 ARG A O 1
ATOM 1159 N N . VAL A 1 149 ? 14.844 -8.844 -10.25 1 98.94 149 VAL A N 1
ATOM 1160 C CA . VAL A 1 149 ? 14.352 -10.211 -10.305 1 98.94 149 VAL A CA 1
ATOM 1161 C C . VAL A 1 149 ? 15.211 -11.117 -9.43 1 98.94 149 VAL A C 1
ATOM 1163 O O . VAL A 1 149 ? 16.438 -11.156 -9.594 1 98.94 149 VAL A O 1
ATOM 1166 N N . PHE A 1 150 ? 14.602 -11.742 -8.484 1 98.88 150 PHE A N 1
ATOM 1167 C CA . PHE A 1 150 ? 15.305 -12.805 -7.785 1 98.88 150 PHE A CA 1
ATOM 1168 C C . PHE A 1 150 ? 14.523 -14.109 -7.84 1 98.88 150 PHE A C 1
ATOM 1170 O O . PHE A 1 150 ? 13.391 -14.141 -8.328 1 98.88 150 PHE A O 1
ATOM 1177 N N . ALA A 1 151 ? 15.133 -15.203 -7.465 1 98.75 151 ALA A N 1
ATOM 1178 C CA . ALA A 1 151 ? 14.484 -16.516 -7.449 1 98.75 151 ALA A CA 1
ATOM 1179 C C . ALA A 1 151 ? 14.797 -17.266 -6.16 1 98.75 151 ALA A C 1
ATOM 1181 O O . ALA A 1 151 ? 15.789 -16.969 -5.484 1 98.75 151 ALA A O 1
ATOM 1182 N N . THR A 1 152 ? 13.945 -18.172 -5.82 1 98.56 152 THR A N 1
ATOM 1183 C CA . THR A 1 152 ? 14.117 -19.031 -4.652 1 98.56 152 THR A CA 1
ATOM 1184 C C . THR A 1 152 ? 13.469 -20.391 -4.883 1 98.56 152 THR A C 1
ATOM 1186 O O . THR A 1 152 ? 12.344 -20.469 -5.375 1 98.56 152 THR A O 1
ATOM 1189 N N . PRO A 1 153 ? 14.219 -21.484 -4.574 1 98 153 PRO A N 1
ATOM 1190 C CA . PRO A 1 153 ? 13.539 -22.781 -4.672 1 98 153 PRO A CA 1
ATOM 1191 C C . PRO A 1 153 ? 12.461 -22.969 -3.604 1 98 153 PRO A C 1
ATOM 1193 O O . PRO A 1 153 ? 12.664 -22.578 -2.449 1 98 153 PRO A O 1
ATOM 1196 N N . VAL A 1 154 ? 11.352 -23.5 -4.008 1 96.31 154 VAL A N 1
ATOM 1197 C CA . VAL A 1 154 ? 10.25 -23.734 -3.08 1 96.31 154 VAL A CA 1
ATOM 1198 C C . VAL A 1 154 ? 9.766 -25.172 -3.207 1 96.31 154 VAL A C 1
ATOM 1200 O O . VAL A 1 154 ? 9.852 -25.781 -4.281 1 96.31 154 VAL A O 1
ATOM 1203 N N . GLY A 1 155 ? 9.297 -25.688 -2.145 1 92.94 155 GLY A N 1
ATOM 1204 C CA . GLY A 1 155 ? 8.805 -27.047 -2.104 1 92.94 155 GLY A CA 1
ATOM 1205 C C . GLY A 1 155 ? 7.441 -27.219 -2.742 1 92.94 155 GLY A C 1
ATOM 1206 O O . GLY A 1 155 ? 6.828 -26.234 -3.176 1 92.94 155 GLY A O 1
ATOM 1207 N N . PRO A 1 156 ? 7.102 -28.547 -2.822 1 87.38 156 PRO A N 1
ATOM 1208 C CA . PRO A 1 156 ? 5.73 -28.781 -3.285 1 87.38 156 PRO A CA 1
ATOM 1209 C C . PRO A 1 156 ? 4.684 -28.141 -2.383 1 87.38 156 PRO A C 1
ATOM 1211 O O . PRO A 1 156 ? 4.836 -28.125 -1.159 1 87.38 156 PRO A O 1
ATOM 1214 N N . TYR A 1 157 ? 3.707 -27.594 -2.982 1 79.94 157 TYR A N 1
ATOM 1215 C CA . TYR A 1 157 ? 2.695 -26.875 -2.211 1 79.94 157 TYR A CA 1
ATOM 1216 C C . TYR A 1 157 ? 1.868 -27.844 -1.372 1 79.94 157 TYR A C 1
ATOM 1218 O O . TYR A 1 157 ? 1.462 -27.516 -0.255 1 79.94 157 TYR A O 1
ATOM 1226 N N . PHE A 1 158 ? 1.564 -28.969 -1.816 1 79.44 158 PHE A N 1
ATOM 1227 C CA . PHE A 1 158 ? 0.736 -29.938 -1.125 1 79.44 158 PHE A CA 1
ATOM 1228 C C . PHE A 1 158 ? 1.589 -31.078 -0.574 1 79.44 158 PHE A C 1
ATOM 1230 O O . PHE A 1 158 ? 1.416 -32.25 -0.961 1 79.44 158 PHE A O 1
ATOM 1237 N N . LYS A 1 159 ? 2.459 -30.719 0.394 1 70.31 159 LYS A N 1
ATOM 1238 C CA . LYS A 1 159 ? 3.299 -31.703 1.062 1 70.31 159 LYS A CA 1
ATOM 1239 C C . LYS A 1 159 ? 2.451 -32.719 1.813 1 70.31 159 LYS A C 1
ATOM 1241 O O . LYS A 1 159 ? 1.626 -32.375 2.652 1 70.31 159 LYS A O 1
ATOM 1246 N N . GLY A 1 160 ? 2.475 -33.906 1.381 1 69.75 160 GLY A N 1
ATOM 1247 C CA . GLY A 1 160 ? 1.728 -34.969 2.064 1 69.75 160 GLY A CA 1
ATOM 1248 C C . GLY A 1 160 ? 0.336 -35.156 1.499 1 69.75 160 GLY A C 1
ATOM 1249 O O . GLY A 1 160 ? -0.491 -35.844 2.105 1 69.75 160 GLY A O 1
ATOM 1250 N N . GLY A 1 161 ? -0.003 -34.406 0.538 1 76.88 161 GLY A N 1
ATOM 1251 C CA . GLY A 1 161 ? -1.293 -34.562 -0.112 1 76.88 161 GLY A CA 1
ATOM 1252 C C . GLY A 1 161 ? -2.131 -33.312 -0.116 1 76.88 161 GLY A C 1
ATOM 1253 O O . GLY A 1 161 ? -1.924 -32.406 0.713 1 76.88 161 GLY A O 1
ATOM 1254 N N . VAL A 1 162 ? -2.949 -33.281 -1.119 1 85.12 162 VAL A N 1
ATOM 1255 C CA . VAL A 1 162 ? -3.852 -32.156 -1.257 1 85.12 162 VAL A CA 1
ATOM 1256 C C . VAL A 1 162 ? -5.004 -32.281 -0.265 1 85.12 162 VAL A C 1
ATOM 1258 O O . VAL A 1 162 ? -5.73 -33.281 -0.276 1 85.12 162 VAL A O 1
ATOM 1261 N N . LYS A 1 163 ? -5.035 -31.359 0.74 1 87.94 163 LYS A N 1
ATOM 1262 C CA . LYS A 1 163 ? -6.152 -31.328 1.68 1 87.94 163 LYS A CA 1
ATOM 1263 C C . LYS A 1 163 ? -6.992 -30.062 1.475 1 87.94 163 LYS A C 1
ATOM 1265 O O . LYS A 1 163 ? -6.461 -28.953 1.477 1 87.94 163 LYS A O 1
ATOM 1270 N N . PRO A 1 164 ? -8.281 -30.328 1.307 1 95.31 164 PRO A N 1
ATOM 1271 C CA . PRO A 1 164 ? -9.148 -29.156 1.161 1 95.31 164 PRO A CA 1
ATOM 1272 C C . PRO A 1 164 ? -9.102 -28.234 2.375 1 95.31 164 PRO A C 1
ATOM 1274 O O . PRO A 1 164 ? -9.031 -28.703 3.514 1 95.31 164 PRO A O 1
ATOM 1277 N N . ILE A 1 165 ? -9.125 -26.984 2.102 1 96.12 165 ILE A N 1
ATOM 1278 C CA . ILE A 1 165 ? -9.008 -26 3.182 1 96.12 165 ILE A CA 1
ATOM 1279 C C . ILE A 1 165 ? -10.391 -25.484 3.562 1 96.12 165 ILE A C 1
ATOM 1281 O O . ILE A 1 165 ? -11.352 -25.656 2.812 1 96.12 165 ILE A O 1
ATOM 1285 N N . THR A 1 166 ? -10.469 -24.969 4.758 1 97.25 166 THR A N 1
ATOM 1286 C CA . THR A 1 166 ? -11.656 -24.297 5.273 1 97.25 166 THR A CA 1
ATOM 1287 C C . THR A 1 166 ? -11.414 -22.781 5.363 1 97.25 166 THR A C 1
ATOM 1289 O O . THR A 1 166 ? -10.453 -22.344 5.992 1 97.25 166 THR A O 1
ATOM 1292 N N . ILE A 1 167 ? -12.297 -22.016 4.719 1 98.12 167 ILE A N 1
ATOM 1293 C CA . ILE A 1 167 ? -12.094 -20.578 4.707 1 98.12 167 ILE A CA 1
ATOM 1294 C C . ILE A 1 167 ? -13.328 -19.875 5.254 1 98.12 167 ILE A C 1
ATOM 1296 O O . ILE A 1 167 ? -14.383 -20.484 5.41 1 98.12 167 ILE A O 1
ATOM 1300 N N . LYS A 1 168 ? -13.227 -18.578 5.586 1 98.69 168 LYS A N 1
ATOM 1301 C CA . LYS A 1 168 ? -14.367 -17.844 6.121 1 98.69 168 LYS A CA 1
ATOM 1302 C C . LYS A 1 168 ? -14.617 -16.562 5.32 1 98.69 168 LYS A C 1
ATOM 1304 O O . LYS A 1 168 ? -13.68 -15.953 4.805 1 98.69 168 LYS A O 1
ATOM 1309 N N . VAL A 1 169 ? -15.852 -16.172 5.238 1 98.75 169 VAL A N 1
ATOM 1310 C CA . VAL A 1 169 ? -16.188 -14.852 4.715 1 98.75 169 VAL A CA 1
ATOM 1311 C C . VAL A 1 169 ? -15.758 -13.773 5.703 1 98.75 169 VAL A C 1
ATOM 1313 O O . VAL A 1 169 ? -16.094 -13.836 6.891 1 98.75 169 VAL A O 1
ATOM 1316 N N . CYS A 1 170 ? -14.945 -12.859 5.281 1 97.31 170 CYS A N 1
ATOM 1317 C CA . CYS A 1 170 ? -14.43 -11.867 6.227 1 97.31 170 CYS A CA 1
ATOM 1318 C C . CYS A 1 170 ? -15.289 -10.609 6.207 1 97.31 170 CYS A C 1
ATOM 1320 O O . CYS A 1 170 ? -16.109 -10.422 5.309 1 97.31 170 CYS A O 1
ATOM 1322 N N . ASP A 1 171 ? -15.109 -9.727 7.195 1 97.12 171 ASP A N 1
ATOM 1323 C CA . ASP A 1 171 ? -15.898 -8.508 7.367 1 97.12 171 ASP A CA 1
ATOM 1324 C C . ASP A 1 171 ? -15.141 -7.285 6.855 1 97.12 171 ASP A C 1
ATOM 1326 O O . ASP A 1 171 ? -15.602 -6.152 7.012 1 97.12 171 ASP A O 1
ATOM 1330 N N . PHE A 1 172 ? -14.008 -7.508 6.293 1 97.88 172 PHE A N 1
ATOM 1331 C CA . PHE A 1 172 ? -13.164 -6.438 5.777 1 97.88 172 PHE A CA 1
ATOM 1332 C C . PHE A 1 172 ? -13.242 -6.367 4.258 1 97.88 172 PHE A C 1
ATOM 1334 O O . PHE A 1 172 ? -13.688 -7.316 3.607 1 97.88 172 PHE A O 1
ATOM 1341 N N . ASP A 1 173 ? -12.93 -5.242 3.768 1 97.81 173 ASP A N 1
ATOM 1342 C CA . ASP A 1 173 ? -12.844 -5.055 2.322 1 97.81 173 ASP A CA 1
ATOM 1343 C C . ASP A 1 173 ? -11.391 -5.129 1.847 1 97.81 173 ASP A C 1
ATOM 1345 O O . ASP A 1 173 ? -10.492 -4.598 2.496 1 97.81 173 ASP A O 1
ATOM 1349 N N . ARG A 1 174 ? -11.219 -5.75 0.765 1 96.25 174 ARG A N 1
ATOM 1350 C CA . ARG A 1 174 ? -9.883 -5.863 0.192 1 96.25 174 ARG A CA 1
ATOM 1351 C C . ARG A 1 174 ? -9.523 -4.625 -0.625 1 96.25 174 ARG A C 1
ATOM 1353 O O . ARG A 1 174 ? -8.398 -4.133 -0.555 1 96.25 174 ARG A O 1
ATOM 1360 N N . ALA A 1 175 ? -10.477 -4.188 -1.438 1 96.94 175 ALA A N 1
ATOM 1361 C CA . ALA A 1 175 ? -10.234 -3.123 -2.408 1 96.94 175 ALA A CA 1
ATOM 1362 C C . ALA A 1 175 ? -11.477 -2.266 -2.613 1 96.94 175 ALA A C 1
ATOM 1364 O O . ALA A 1 175 ? -12.602 -2.775 -2.596 1 96.94 175 ALA A O 1
ATOM 1365 N N . ALA A 1 176 ? -11.258 -1.001 -2.834 1 97.69 176 ALA A N 1
ATOM 1366 C CA . ALA A 1 176 ? -12.359 -0.098 -3.148 1 97.69 176 ALA A CA 1
ATOM 1367 C C . ALA A 1 176 ? -12.891 -0.353 -4.555 1 97.69 176 ALA A C 1
ATOM 1369 O O . ALA A 1 176 ? -12.148 -0.796 -5.438 1 97.69 176 ALA A O 1
ATOM 1370 N N . PRO A 1 177 ? -14.156 -0.021 -4.848 1 97.44 177 PRO A N 1
ATOM 1371 C CA . PRO A 1 177 ? -14.781 -0.313 -6.141 1 97.44 177 PRO A CA 1
ATOM 1372 C C . PRO A 1 177 ? -14.031 0.304 -7.316 1 97.44 177 PRO A C 1
ATOM 1374 O O . PRO A 1 177 ? -13.914 -0.318 -8.375 1 97.44 177 PRO A O 1
ATOM 1377 N N . ARG A 1 178 ? -13.492 1.467 -7.148 1 97.69 178 ARG A N 1
ATOM 1378 C CA . ARG A 1 178 ? -12.75 2.152 -8.203 1 97.69 178 ARG A CA 1
ATOM 1379 C C . ARG A 1 178 ? -11.312 2.416 -7.773 1 97.69 178 ARG A C 1
ATOM 1381 O O . ARG A 1 178 ? -10.766 3.492 -8.031 1 97.69 178 ARG A O 1
ATOM 1388 N N . GLY A 1 179 ? -10.797 1.483 -7.02 1 97.69 179 GLY A N 1
ATOM 1389 C CA . GLY A 1 179 ? -9.453 1.617 -6.488 1 97.69 179 GLY A CA 1
ATOM 1390 C C . GLY A 1 179 ? -8.422 0.809 -7.254 1 97.69 179 GLY A C 1
ATOM 1391 O O . GLY A 1 179 ? -8.422 0.81 -8.484 1 97.69 179 GLY A O 1
ATOM 1392 N N . THR A 1 180 ? -7.566 0.098 -6.496 1 98 180 THR A N 1
ATOM 1393 C CA . THR A 1 180 ? -6.379 -0.52 -7.078 1 98 180 THR A CA 1
ATOM 1394 C C . THR A 1 180 ? -6.48 -2.041 -7.023 1 98 180 THR A C 1
ATOM 1396 O O . THR A 1 180 ? -5.477 -2.74 -7.18 1 98 180 THR A O 1
ATOM 1399 N N . GLY A 1 181 ? -7.602 -2.568 -6.848 1 97.88 181 GLY A N 1
ATOM 1400 C CA . GLY A 1 181 ? -7.738 -3.996 -6.609 1 97.88 181 GLY A CA 1
ATOM 1401 C C . GLY A 1 181 ? -7.238 -4.844 -7.766 1 97.88 181 GLY A C 1
ATOM 1402 O O . GLY A 1 181 ? -6.809 -5.98 -7.57 1 97.88 181 GLY A O 1
ATOM 1403 N N . HIS A 1 182 ? -7.148 -4.316 -8.922 1 97.94 182 HIS A N 1
ATOM 1404 C CA . HIS A 1 182 ? -6.883 -5.09 -10.133 1 97.94 182 HIS A CA 1
ATOM 1405 C C . HIS A 1 182 ? -5.391 -5.105 -10.461 1 97.94 182 HIS A C 1
ATOM 1407 O O . HIS A 1 182 ? -4.973 -5.738 -11.43 1 97.94 182 HIS A O 1
ATOM 1413 N N . VAL A 1 183 ? -4.602 -4.41 -9.711 1 98.31 183 VAL A N 1
ATOM 1414 C CA . VAL A 1 183 ? -3.174 -4.41 -10.016 1 98.31 183 VAL A CA 1
ATOM 1415 C C . VAL A 1 183 ? -2.42 -5.242 -8.984 1 98.31 183 VAL A C 1
ATOM 1417 O O . VAL A 1 183 ? -2.873 -5.383 -7.844 1 98.31 183 VAL A O 1
ATOM 1420 N N . LYS A 1 184 ? -1.291 -5.785 -9.383 1 98.62 184 LYS A N 1
ATOM 1421 C CA . LYS A 1 184 ? -0.473 -6.609 -8.5 1 98.62 184 LYS A CA 1
ATOM 1422 C C . LYS A 1 184 ? 0.583 -5.77 -7.789 1 98.62 184 LYS A C 1
ATOM 1424 O O . LYS A 1 184 ? 1.782 -5.984 -7.969 1 98.62 184 LYS A O 1
ATOM 1429 N N . ALA A 1 185 ? 0.084 -4.91 -6.906 1 98.62 185 ALA A N 1
ATOM 1430 C CA . ALA A 1 185 ? 0.899 -3.971 -6.141 1 98.62 185 ALA A CA 1
ATOM 1431 C C . ALA A 1 185 ? 1.009 -4.402 -4.68 1 98.62 185 ALA A C 1
ATOM 1433 O O . ALA A 1 185 ? 0.089 -5.02 -4.137 1 98.62 185 ALA A O 1
ATOM 1434 N N . GLY A 1 186 ? 2.172 -4.047 -4.082 1 98.5 186 GLY A N 1
ATOM 1435 C CA . GLY A 1 186 ? 2.367 -4.367 -2.676 1 98.5 186 GLY A CA 1
ATOM 1436 C C . GLY A 1 186 ? 1.23 -3.889 -1.792 1 98.5 186 GLY A C 1
ATOM 1437 O O . GLY A 1 186 ? 0.871 -4.555 -0.819 1 98.5 186 GLY A O 1
ATOM 1438 N N . LEU A 1 187 ? 0.618 -2.814 -2.146 1 98.5 187 LEU A N 1
ATOM 1439 C CA . LEU A 1 187 ? -0.398 -2.184 -1.312 1 98.5 187 LEU A CA 1
ATOM 1440 C C . LEU A 1 187 ? -1.597 -3.105 -1.122 1 98.5 187 LEU A C 1
ATOM 1442 O O . LEU A 1 187 ? -2.213 -3.117 -0.055 1 98.5 187 LEU A O 1
ATOM 1446 N N . ASN A 1 188 ? -1.979 -3.885 -2.092 1 98.19 188 ASN A N 1
ATOM 1447 C CA . ASN A 1 188 ? -3.143 -4.762 -1.983 1 98.19 188 ASN A CA 1
ATOM 1448 C C . ASN A 1 188 ? -2.885 -5.918 -1.021 1 98.19 188 ASN A C 1
ATOM 1450 O O . ASN A 1 188 ? -3.82 -6.445 -0.418 1 98.19 188 ASN A O 1
ATOM 1454 N N . TYR A 1 189 ? -1.677 -6.281 -0.883 1 98.12 189 TYR A N 1
ATOM 1455 C CA . TYR A 1 189 ? -1.309 -7.359 0.027 1 98.12 189 TYR A CA 1
ATOM 1456 C C . TYR A 1 189 ? -1.179 -6.848 1.456 1 98.12 189 TYR A C 1
ATOM 1458 O O . TYR A 1 189 ? -1.558 -7.535 2.406 1 98.12 189 TYR A O 1
ATOM 1466 N N . ALA A 1 190 ? -0.656 -5.609 1.574 1 98.12 190 ALA A N 1
ATOM 1467 C CA . ALA A 1 190 ? -0.69 -4.988 2.895 1 98.12 190 ALA A CA 1
ATOM 1468 C C . ALA A 1 190 ? -2.117 -4.906 3.428 1 98.12 190 ALA A C 1
ATOM 1470 O O . ALA A 1 190 ? -2.367 -5.203 4.598 1 98.12 190 ALA A O 1
ATOM 1471 N N . MET A 1 191 ? -3.053 -4.574 2.572 1 97.12 191 MET A N 1
ATOM 1472 C CA . MET A 1 191 ? -4.453 -4.41 2.941 1 97.12 191 MET A CA 1
ATOM 1473 C C . MET A 1 191 ? -5.059 -5.73 3.396 1 97.12 191 MET A C 1
ATOM 1475 O O . MET A 1 191 ? -5.977 -5.75 4.219 1 97.12 191 MET A O 1
ATOM 1479 N N . SER A 1 192 ? -4.508 -6.793 2.965 1 97.62 192 SER A N 1
ATOM 1480 C CA . SER A 1 192 ? -5.145 -8.086 3.182 1 97.62 192 SER A CA 1
ATOM 1481 C C . SER A 1 192 ? -4.598 -8.766 4.434 1 97.62 192 SER A C 1
ATOM 1483 O O . SER A 1 192 ? -5.164 -9.758 4.906 1 97.62 192 SER A O 1
ATOM 1485 N N . LEU A 1 193 ? -3.533 -8.25 5.02 1 98.38 193 LEU A N 1
ATOM 1486 C CA . LEU A 1 193 ? -2.828 -8.945 6.094 1 98.38 193 LEU A CA 1
ATOM 1487 C C . LEU A 1 193 ? -3.732 -9.133 7.305 1 98.38 193 LEU A C 1
ATOM 1489 O O . LEU A 1 193 ? -3.771 -10.211 7.895 1 98.38 193 LEU A O 1
ATOM 1493 N N . HIS A 1 194 ? -4.473 -8.094 7.691 1 98.5 194 HIS A N 1
ATOM 1494 C CA . HIS A 1 194 ? -5.281 -8.172 8.906 1 98.5 194 HIS A CA 1
ATOM 1495 C C . HIS A 1 194 ? -6.379 -9.219 8.773 1 98.5 194 HIS A C 1
ATOM 1497 O O . HIS A 1 194 ? -6.637 -9.977 9.711 1 98.5 194 HIS A O 1
ATOM 1503 N N . ALA A 1 195 ? -7.012 -9.297 7.641 1 98.31 195 ALA A N 1
ATOM 1504 C CA . ALA A 1 195 ? -8.094 -10.258 7.418 1 98.31 195 ALA A CA 1
ATOM 1505 C C . ALA A 1 195 ? -7.57 -11.688 7.488 1 98.31 195 ALA A C 1
ATOM 1507 O O . ALA A 1 195 ? -8.188 -12.547 8.125 1 98.31 195 ALA A O 1
ATOM 1508 N N . ILE A 1 196 ? -6.441 -11.953 6.844 1 98.12 196 ILE A N 1
ATOM 1509 C CA . ILE A 1 196 ? -5.926 -13.32 6.82 1 98.12 196 ILE A CA 1
ATOM 1510 C C . ILE A 1 196 ? -5.441 -13.719 8.211 1 98.12 196 ILE A C 1
ATOM 1512 O O . ILE A 1 196 ? -5.629 -14.852 8.641 1 98.12 196 ILE A O 1
ATOM 1516 N N . MET A 1 197 ? -4.77 -12.797 8.883 1 98.44 197 MET A N 1
ATOM 1517 C CA . MET A 1 197 ? -4.309 -13.102 10.242 1 98.44 197 MET A CA 1
ATOM 1518 C C . MET A 1 197 ? -5.492 -13.336 11.172 1 98.44 197 MET A C 1
ATOM 1520 O O . MET A 1 197 ? -5.438 -14.211 12.039 1 98.44 197 MET A O 1
ATOM 1524 N N . THR A 1 198 ? -6.609 -12.547 11.031 1 98.38 198 THR A N 1
ATOM 1525 C CA . THR A 1 198 ? -7.836 -12.758 11.789 1 98.38 198 THR A CA 1
ATOM 1526 C C . THR A 1 198 ? -8.414 -14.148 11.516 1 98.38 198 THR A C 1
ATOM 1528 O O . THR A 1 198 ? -8.781 -14.859 12.453 1 98.38 198 THR A O 1
ATOM 1531 N N . ALA A 1 199 ? -8.492 -14.539 10.266 1 98.38 199 ALA A N 1
ATOM 1532 C CA . ALA A 1 199 ? -8.961 -15.875 9.898 1 98.38 199 ALA A CA 1
ATOM 1533 C C . ALA A 1 199 ? -8.141 -16.953 10.586 1 98.38 199 ALA A C 1
ATOM 1535 O O . ALA A 1 199 ? -8.695 -17.891 11.172 1 98.38 199 ALA A O 1
ATOM 1536 N N . HIS A 1 200 ? -6.805 -16.828 10.555 1 98.25 200 HIS A N 1
ATOM 1537 C CA . HIS A 1 200 ? -5.922 -17.797 11.188 1 98.25 200 HIS A CA 1
ATOM 1538 C C . HIS A 1 200 ? -6.18 -17.875 12.688 1 98.25 200 HIS A C 1
ATOM 1540 O O . HIS A 1 200 ? -6.258 -18.984 13.25 1 98.25 200 HIS A O 1
ATOM 1546 N N . ARG A 1 201 ? -6.277 -16.703 13.305 1 98.19 201 ARG A N 1
ATOM 1547 C CA . ARG A 1 201 ? -6.527 -16.672 14.742 1 98.19 201 ARG A CA 1
ATOM 1548 C C . ARG A 1 201 ? -7.84 -17.375 15.086 1 98.19 201 ARG A C 1
ATOM 1550 O O . ARG A 1 201 ? -7.984 -17.938 16.172 1 98.19 201 ARG A O 1
ATOM 1557 N N . GLU A 1 202 ? -8.75 -17.406 14.164 1 98.06 202 GLU A N 1
ATOM 1558 C CA . GLU A 1 202 ? -10.062 -18 14.391 1 98.06 202 GLU A CA 1
ATOM 1559 C C . GLU A 1 202 ? -10.109 -19.438 13.898 1 98.06 202 GLU A C 1
ATOM 1561 O O . GLU A 1 202 ? -11.148 -20.094 13.969 1 98.06 202 GLU A O 1
ATOM 1566 N N . GLY A 1 203 ? -8.984 -19.984 13.32 1 97.75 203 GLY A N 1
ATOM 1567 C CA . GLY A 1 203 ? -8.852 -21.391 12.992 1 97.75 203 GLY A CA 1
ATOM 1568 C C . GLY A 1 203 ? -9.141 -21.688 11.531 1 97.75 203 GLY A C 1
ATOM 1569 O O . GLY A 1 203 ? -9.273 -22.844 11.141 1 97.75 203 GLY A O 1
ATOM 1570 N N . TYR A 1 204 ? -9.297 -20.672 10.727 1 98 204 TYR A N 1
ATOM 1571 C CA . TYR A 1 204 ? -9.531 -20.859 9.305 1 98 204 TYR A CA 1
ATOM 1572 C C . TYR A 1 204 ? -8.227 -20.719 8.516 1 98 204 TYR A C 1
ATOM 1574 O O . TYR A 1 204 ? -7.281 -20.078 8.977 1 98 204 TYR A O 1
ATOM 1582 N N . ASP A 1 205 ? -8.203 -21.312 7.375 1 96.69 205 ASP A N 1
ATOM 1583 C CA . ASP A 1 205 ? -6.977 -21.344 6.582 1 96.69 205 ASP A CA 1
ATOM 1584 C C . ASP A 1 205 ? -6.805 -20.062 5.766 1 96.69 205 ASP A C 1
ATOM 1586 O O . ASP A 1 205 ? -5.688 -19.703 5.414 1 96.69 205 ASP A O 1
ATOM 1590 N N . GLU A 1 206 ? -7.895 -19.438 5.414 1 97 206 GLU A N 1
ATOM 1591 C CA . GLU A 1 206 ? -7.949 -18.266 4.531 1 97 206 GLU A CA 1
ATOM 1592 C C . GLU A 1 206 ? -9.266 -17.516 4.695 1 97 206 GLU A C 1
ATOM 1594 O O . GLU A 1 206 ? -10.148 -17.953 5.426 1 97 206 GLU A O 1
ATOM 1599 N N . ASN A 1 207 ? -9.383 -16.391 4.031 1 98.31 207 ASN A N 1
ATOM 1600 C CA . ASN A 1 207 ? -10.648 -15.664 4.047 1 98.31 207 ASN A CA 1
ATOM 1601 C C . ASN A 1 207 ? -11.148 -15.375 2.633 1 98.31 207 ASN A C 1
ATOM 1603 O O . ASN A 1 207 ? -10.367 -15.398 1.679 1 98.31 207 ASN A O 1
ATOM 1607 N N . MET A 1 208 ? -12.398 -15.219 2.518 1 98.69 208 MET A N 1
ATOM 1608 C CA . MET A 1 208 ? -13.086 -14.812 1.293 1 98.69 208 MET A CA 1
ATOM 1609 C C . MET A 1 208 ? -13.562 -13.367 1.381 1 98.69 208 MET A C 1
ATOM 1611 O O . MET A 1 208 ? -14.312 -13.008 2.287 1 98.69 208 MET A O 1
ATOM 1615 N N . TYR A 1 209 ? -13.148 -12.594 0.462 1 98.75 209 TYR A N 1
ATOM 1616 C CA . TYR A 1 209 ? -13.633 -11.219 0.374 1 98.75 209 TYR A CA 1
ATOM 1617 C C . TYR A 1 209 ? -14.867 -11.141 -0.513 1 98.75 209 TYR A C 1
ATOM 1619 O O . TYR A 1 209 ? -14.945 -11.812 -1.544 1 98.75 209 TYR A O 1
ATOM 1627 N N . LEU A 1 210 ? -15.727 -10.305 -0.121 1 98.56 210 LEU A N 1
ATOM 1628 C CA . LEU A 1 210 ? -16.875 -9.914 -0.943 1 98.56 210 LEU A CA 1
ATOM 1629 C C . LEU A 1 210 ? -16.641 -8.539 -1.564 1 98.56 210 LEU A C 1
ATOM 1631 O O . LEU A 1 210 ? -15.711 -7.824 -1.179 1 98.56 210 LEU A O 1
ATOM 1635 N N . ASP A 1 211 ? -17.438 -8.203 -2.6 1 97.38 211 ASP A N 1
ATOM 1636 C CA . ASP A 1 211 ? -17.344 -6.875 -3.203 1 97.38 211 ASP A CA 1
ATOM 1637 C C . ASP A 1 211 ? -17.578 -5.781 -2.166 1 97.38 211 ASP A C 1
ATOM 1639 O O . ASP A 1 211 ? -18.5 -5.883 -1.348 1 97.38 211 ASP A O 1
ATOM 1643 N N . ALA A 1 212 ? -16.859 -4.746 -2.262 1 97.19 212 ALA A N 1
ATOM 1644 C CA . ALA A 1 212 ? -16.844 -3.742 -1.2 1 97.19 212 ALA A CA 1
ATOM 1645 C C . ALA A 1 212 ? -18.094 -2.877 -1.243 1 97.19 212 ALA A C 1
ATOM 1647 O O . ALA A 1 212 ? -18.5 -2.324 -0.222 1 97.19 212 ALA A O 1
ATOM 1648 N N . ALA A 1 213 ? -18.656 -2.732 -2.377 1 95 213 ALA A N 1
ATOM 1649 C CA . ALA A 1 213 ? -19.781 -1.816 -2.545 1 95 213 ALA A CA 1
ATOM 1650 C C . ALA A 1 213 ? -21.047 -2.369 -1.889 1 95 213 ALA A C 1
ATOM 1652 O O . ALA A 1 213 ? -21.766 -1.636 -1.215 1 95 213 ALA A O 1
ATOM 1653 N N . THR A 1 214 ? -21.328 -3.715 -2.082 1 95.62 214 THR A N 1
ATOM 1654 C CA . THR A 1 214 ? -22.625 -4.262 -1.661 1 95.62 214 THR A CA 1
ATOM 1655 C C . THR A 1 214 ? -22.422 -5.406 -0.673 1 95.62 214 THR A C 1
ATOM 1657 O O . THR A 1 214 ? -23.359 -5.797 0.031 1 95.62 214 THR A O 1
ATOM 1660 N N . ARG A 1 215 ? -21.219 -6.027 -0.714 1 97 215 ARG A N 1
ATOM 1661 C CA . ARG A 1 215 ? -20.875 -7.184 0.112 1 97 215 ARG A CA 1
ATOM 1662 C C . ARG A 1 215 ? -21.812 -8.352 -0.178 1 97 215 ARG A C 1
ATOM 1664 O O . ARG A 1 215 ? -22.234 -9.055 0.742 1 97 215 ARG A O 1
ATOM 1671 N N . THR A 1 216 ? -22.141 -8.516 -1.454 1 97.81 216 THR A N 1
ATOM 1672 C CA . THR A 1 216 ? -23.078 -9.586 -1.803 1 97.81 216 THR A CA 1
ATOM 1673 C C . THR A 1 216 ? -22.469 -10.523 -2.834 1 97.81 216 THR A C 1
ATOM 1675 O O . THR A 1 216 ? -23.016 -11.586 -3.127 1 97.81 216 THR A O 1
ATOM 1678 N N . LYS A 1 217 ? -21.344 -10.219 -3.383 1 98.56 217 LYS A N 1
ATOM 1679 C CA . LYS A 1 217 ? -20.734 -10.992 -4.457 1 98.56 217 LYS A CA 1
ATOM 1680 C C . LYS A 1 217 ? -19.328 -11.438 -4.074 1 98.56 217 LYS A C 1
ATOM 1682 O O . LYS A 1 217 ? -18.578 -10.68 -3.455 1 98.56 217 LYS A O 1
ATOM 1687 N N . VAL A 1 218 ? -18.969 -12.625 -4.512 1 98.81 218 VAL A N 1
ATOM 1688 C CA . VAL A 1 218 ? -17.656 -13.18 -4.23 1 98.81 218 VAL A CA 1
ATOM 1689 C C . VAL A 1 218 ? -16.594 -12.469 -5.07 1 98.81 218 VAL A C 1
ATOM 1691 O O . VAL A 1 218 ? -16.797 -12.25 -6.27 1 98.81 218 VAL A O 1
ATOM 1694 N N . GLU A 1 219 ? -15.562 -12.094 -4.461 1 98.25 219 GLU A N 1
ATOM 1695 C CA . GLU A 1 219 ? -14.414 -11.547 -5.18 1 98.25 219 GLU A CA 1
ATOM 1696 C C . GLU A 1 219 ? -13.242 -12.523 -5.16 1 98.25 219 GLU A C 1
ATOM 1698 O O . GLU A 1 219 ? -13.203 -13.477 -5.941 1 98.25 219 GLU A O 1
ATOM 1703 N N . GLU A 1 220 ? -12.289 -12.375 -4.273 1 98.56 220 GLU A N 1
ATOM 1704 C CA . GLU A 1 220 ? -11.125 -13.25 -4.164 1 98.56 220 GLU A CA 1
ATOM 1705 C C . GLU A 1 220 ? -10.617 -13.32 -2.727 1 98.56 220 GLU A C 1
ATOM 1707 O O . GLU A 1 220 ? -11.328 -12.938 -1.793 1 98.56 220 GLU A O 1
ATOM 1712 N N . THR A 1 221 ? -9.555 -14.023 -2.469 1 97.75 221 THR A N 1
ATOM 1713 C CA . THR A 1 221 ? -8.875 -14.016 -1.178 1 97.75 221 THR A CA 1
ATOM 1714 C C . THR A 1 221 ? -7.695 -13.047 -1.19 1 97.75 221 THR A C 1
ATOM 1716 O O . THR A 1 221 ? -7.543 -12.258 -2.129 1 97.75 221 THR A O 1
ATOM 1719 N N . GLY A 1 222 ? -6.961 -13.031 -0.154 1 93.56 222 GLY A N 1
ATOM 1720 C CA . GLY A 1 222 ? -5.816 -12.133 -0.086 1 93.56 222 GLY A CA 1
ATOM 1721 C C . GLY A 1 222 ? -4.754 -12.445 -1.123 1 93.56 222 GLY A C 1
ATOM 1722 O O . GLY A 1 222 ? -4 -11.562 -1.533 1 93.56 222 GLY A O 1
ATOM 1723 N N . GLY A 1 223 ? -4.75 -13.695 -1.591 1 93.06 223 GLY A N 1
ATOM 1724 C CA . GLY A 1 223 ? -3.635 -14.047 -2.455 1 93.06 223 GLY A CA 1
ATOM 1725 C C . GLY A 1 223 ? -4.039 -14.953 -3.604 1 93.06 223 GLY A C 1
ATOM 1726 O O . GLY A 1 223 ? -3.18 -15.484 -4.316 1 93.06 223 GLY A O 1
ATOM 1727 N N . ALA A 1 224 ? -5.395 -15.156 -3.799 1 97.69 224 ALA A N 1
ATOM 1728 C CA . ALA A 1 224 ? -5.793 -16.125 -4.82 1 97.69 224 ALA A CA 1
ATOM 1729 C C . ALA A 1 224 ? -7.191 -15.812 -5.352 1 97.69 224 ALA A C 1
ATOM 1731 O O . ALA A 1 224 ? -8 -15.203 -4.656 1 97.69 224 ALA A O 1
ATOM 1732 N N . ASN A 1 225 ? -7.414 -16.219 -6.57 1 98.62 225 ASN A N 1
ATOM 1733 C CA . ASN A 1 225 ? -8.734 -16.156 -7.195 1 98.62 225 ASN A CA 1
ATOM 1734 C C . ASN A 1 225 ? -9.547 -17.406 -6.93 1 98.62 225 ASN A C 1
ATOM 1736 O O . ASN A 1 225 ? -9.008 -18.422 -6.492 1 98.62 225 ASN A O 1
ATOM 1740 N N . PHE A 1 226 ? -10.836 -17.312 -7.215 1 98.81 226 PHE A N 1
ATOM 1741 C CA . PHE A 1 226 ? -11.711 -18.469 -7.031 1 98.81 226 PHE A CA 1
ATOM 1742 C C . PHE A 1 226 ? -12.031 -19.125 -8.367 1 98.81 226 PHE A C 1
ATOM 1744 O O . PHE A 1 226 ? -12.203 -18.438 -9.375 1 98.81 226 PHE A O 1
ATOM 1751 N N . LEU A 1 227 ? -12.188 -20.359 -8.297 1 98.62 227 LEU A N 1
ATOM 1752 C CA . LEU A 1 227 ? -12.859 -21.203 -9.289 1 98.62 227 LEU A CA 1
ATOM 1753 C C . LEU A 1 227 ? -13.992 -22 -8.648 1 98.62 227 LEU A C 1
ATOM 1755 O O . LEU A 1 227 ? -13.828 -22.562 -7.57 1 98.62 227 LEU A O 1
ATOM 1759 N N . PHE A 1 228 ? -15.094 -22.031 -9.336 1 98.81 228 PHE A N 1
ATOM 1760 C CA . PHE A 1 228 ? -16.234 -22.859 -8.93 1 98.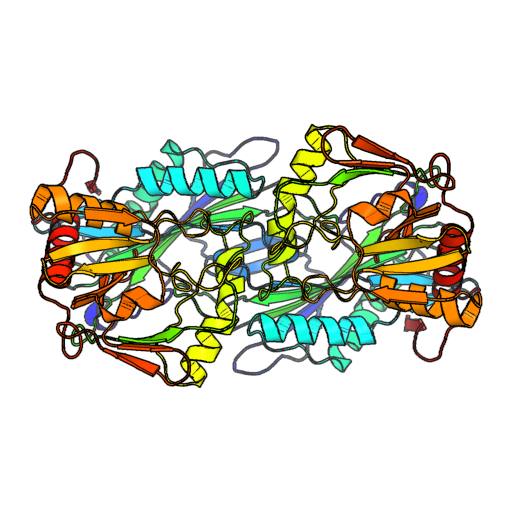81 228 PHE A CA 1
ATOM 1761 C C . PHE A 1 228 ? -16.609 -23.828 -10.039 1 98.81 228 PHE A C 1
ATOM 1763 O O . PHE A 1 228 ? -16.375 -23.547 -11.219 1 98.81 228 PHE A O 1
ATOM 1770 N N . VAL A 1 229 ? -17.125 -24.953 -9.633 1 98.69 229 VAL A N 1
ATOM 1771 C CA . VAL A 1 229 ? -17.656 -25.938 -10.578 1 98.69 229 VAL A CA 1
ATOM 1772 C C . VAL A 1 229 ? -19.109 -26.234 -10.242 1 98.69 229 VAL A C 1
ATOM 1774 O O . VAL A 1 229 ? -19.438 -26.578 -9.102 1 98.69 229 VAL A O 1
ATOM 1777 N N . THR A 1 230 ? -19.969 -26.062 -11.219 1 98.25 230 THR A N 1
ATOM 1778 C CA . THR A 1 230 ? -21.391 -26.375 -11.023 1 98.25 230 THR A CA 1
ATOM 1779 C C . THR A 1 230 ? -21.594 -27.891 -11 1 98.25 230 THR A C 1
ATOM 1781 O O . THR A 1 230 ? -20.688 -28.656 -11.328 1 98.25 230 THR A O 1
ATOM 1784 N N . LYS A 1 231 ? -22.781 -28.312 -10.602 1 96.5 231 LYS A N 1
ATOM 1785 C CA . LYS A 1 231 ? -23.125 -29.734 -10.516 1 96.5 231 LYS A CA 1
ATOM 1786 C C . LYS A 1 231 ? -23.094 -30.391 -11.891 1 96.5 231 LYS A C 1
ATOM 1788 O O . LYS A 1 231 ? -22.859 -31.594 -12 1 96.5 231 LYS A O 1
ATOM 1793 N N . ASP A 1 232 ? -23.25 -29.594 -12.914 1 96.88 232 ASP A N 1
ATOM 1794 C CA . ASP A 1 232 ? -23.203 -30.125 -14.266 1 96.88 232 ASP A CA 1
ATOM 1795 C C . ASP A 1 232 ? -21.844 -29.859 -14.914 1 96.88 232 ASP A C 1
ATOM 1797 O O . ASP A 1 232 ? -21.734 -29.797 -16.141 1 96.88 232 ASP A O 1
ATOM 1801 N N . HIS A 1 233 ? -20.797 -29.516 -14.164 1 96.69 233 HIS A N 1
ATOM 1802 C CA . HIS A 1 233 ? -19.375 -29.5 -14.516 1 96.69 233 HIS A CA 1
ATOM 1803 C C . HIS A 1 233 ? -19.016 -28.25 -15.305 1 96.69 233 HIS A C 1
ATOM 1805 O O . HIS A 1 233 ? -18.047 -28.25 -16.078 1 96.69 233 HIS A O 1
ATOM 1811 N N . LYS A 1 234 ? -19.812 -27.219 -15.133 1 98.38 234 LYS A N 1
ATOM 1812 C CA . LYS A 1 234 ? -19.422 -25.906 -15.656 1 98.38 234 LYS A CA 1
ATOM 1813 C C . LYS A 1 234 ? -18.438 -25.219 -14.727 1 98.38 234 LYS A C 1
ATOM 1815 O O . LYS A 1 234 ? -18.609 -25.234 -13.508 1 98.38 234 LYS A O 1
ATOM 1820 N N . VAL A 1 235 ? -17.359 -24.672 -15.32 1 98.88 235 VAL A N 1
ATOM 1821 C CA . VAL A 1 235 ? -16.375 -23.938 -14.523 1 98.88 235 VAL A CA 1
ATOM 1822 C C . VAL A 1 235 ? -16.75 -22.453 -14.516 1 98.88 235 VAL A C 1
ATOM 1824 O O . VAL A 1 235 ? -16.922 -21.844 -15.57 1 98.88 235 VAL A O 1
ATOM 1827 N N . VAL A 1 236 ? -16.938 -21.859 -13.305 1 98.88 236 VAL A N 1
ATOM 1828 C CA . VAL A 1 236 ? -17.344 -20.484 -13.109 1 98.88 236 VAL A CA 1
ATOM 1829 C C . VAL A 1 236 ? -16.297 -19.734 -12.289 1 98.88 236 VAL A C 1
ATOM 1831 O O . VAL A 1 236 ? -15.781 -20.266 -11.305 1 98.88 236 VAL A O 1
ATOM 1834 N N . THR A 1 237 ? -15.867 -18.594 -12.75 1 98.81 237 THR A N 1
ATOM 1835 C CA . THR A 1 237 ? -15 -17.734 -11.938 1 98.81 237 THR A CA 1
ATOM 1836 C C . THR A 1 237 ? -15.586 -16.344 -11.828 1 98.81 237 THR A C 1
ATOM 1838 O O . THR A 1 237 ? -16.25 -15.859 -12.758 1 98.81 237 THR A O 1
ATOM 1841 N N . PRO A 1 238 ? -15.367 -15.664 -10.711 1 98.62 238 PRO A N 1
ATOM 1842 C CA . PRO A 1 238 ? -15.93 -14.328 -10.508 1 98.62 238 PRO A CA 1
ATOM 1843 C C . PRO A 1 238 ? -15.383 -13.305 -11.5 1 98.62 238 PRO A C 1
ATOM 1845 O O . PRO A 1 238 ? -14.188 -13.297 -11.789 1 98.62 238 PRO A O 1
ATOM 1848 N N . LYS A 1 239 ? -16.281 -12.523 -12.047 1 97.69 239 LYS A N 1
ATOM 1849 C CA . LYS A 1 239 ? -15.945 -11.328 -12.82 1 97.69 239 LYS A CA 1
ATOM 1850 C C . LYS A 1 239 ? -16.047 -10.07 -11.961 1 97.69 239 LYS A C 1
ATOM 1852 O O . LYS A 1 239 ? -17.094 -9.797 -11.367 1 97.69 239 LYS A O 1
ATOM 1857 N N . SER A 1 240 ? -14.969 -9.383 -11.828 1 96.38 240 SER A N 1
ATOM 1858 C CA . SER A 1 240 ? -14.906 -8.148 -11.055 1 96.38 240 SER A CA 1
ATOM 1859 C C . SER A 1 240 ? -13.758 -7.258 -11.508 1 96.38 240 SER A C 1
ATOM 1861 O O . SER A 1 240 ? -12.68 -7.75 -11.844 1 96.38 240 SER A O 1
ATOM 1863 N N . ASP A 1 241 ? -13.945 -5.93 -11.438 1 95 241 ASP A N 1
ATOM 1864 C CA . ASP A 1 241 ? -12.891 -4.98 -11.797 1 95 241 ASP A CA 1
ATOM 1865 C C . ASP A 1 241 ? -11.93 -4.762 -10.633 1 95 241 ASP A C 1
ATOM 1867 O O . ASP A 1 241 ? -10.938 -4.043 -10.766 1 95 241 ASP A O 1
ATOM 1871 N N . THR A 1 242 ? -12.211 -5.434 -9.516 1 96.75 242 THR A N 1
ATOM 1872 C CA . THR A 1 242 ? -11.422 -5.172 -8.32 1 96.75 242 THR A CA 1
ATOM 1873 C C . THR A 1 242 ? -10.602 -6.398 -7.934 1 96.75 242 THR A C 1
ATOM 1875 O O . THR A 1 242 ? -9.977 -6.426 -6.875 1 96.75 242 THR A O 1
ATOM 1878 N N . ILE A 1 243 ? -10.602 -7.402 -8.727 1 98 243 ILE A N 1
ATOM 1879 C CA . ILE A 1 243 ? -9.781 -8.57 -8.414 1 98 243 ILE A CA 1
ATOM 1880 C C . ILE A 1 243 ? -8.594 -8.641 -9.367 1 98 243 ILE A C 1
ATOM 1882 O O . ILE A 1 243 ? -8.602 -8.016 -10.438 1 98 243 ILE A O 1
ATOM 1886 N N . LEU A 1 244 ? -7.582 -9.359 -8.992 1 98.38 244 LEU A N 1
ATOM 1887 C CA . LEU A 1 244 ? -6.371 -9.508 -9.797 1 98.38 244 LEU A CA 1
ATOM 1888 C C . LEU A 1 244 ? -6.66 -10.297 -11.07 1 98.38 244 LEU A C 1
ATOM 1890 O O . LEU A 1 244 ? -7.32 -11.336 -11.023 1 98.38 244 LEU A O 1
ATOM 1894 N N . PRO A 1 245 ? -6.258 -9.75 -12.219 1 98.06 245 PRO A N 1
ATOM 1895 C CA . PRO A 1 245 ? -6.348 -10.562 -13.438 1 98.06 245 PRO A CA 1
ATOM 1896 C C . PRO A 1 245 ? -5.328 -11.695 -13.469 1 98.06 245 PRO A C 1
ATOM 1898 O O . PRO A 1 245 ? -4.301 -11.586 -14.141 1 98.06 245 PRO A O 1
ATOM 1901 N N . SER A 1 246 ? -5.676 -12.742 -12.898 1 98.31 246 SER A N 1
ATOM 1902 C CA . SER A 1 246 ? -4.789 -13.875 -12.641 1 98.31 246 SER A CA 1
ATOM 1903 C C . SER A 1 246 ? -4.422 -14.594 -13.938 1 98.31 246 SER A C 1
ATOM 1905 O O . SER A 1 246 ? -5.297 -14.945 -14.727 1 98.31 246 SER A O 1
ATOM 1907 N N . ILE A 1 247 ? -3.191 -14.805 -14.109 1 98.69 247 ILE A N 1
ATOM 1908 C CA . ILE A 1 247 ? -2.68 -15.555 -15.25 1 98.69 247 ILE A CA 1
ATOM 1909 C C . ILE A 1 247 ? -3.021 -17.031 -15.086 1 98.69 247 ILE A C 1
ATOM 1911 O O . ILE A 1 247 ? -3.395 -17.703 -16.047 1 98.69 247 ILE A O 1
ATOM 1915 N N . THR A 1 248 ? -2.91 -17.531 -13.844 1 98.69 248 THR A N 1
ATOM 1916 C CA . THR A 1 248 ? -3.277 -18.922 -13.555 1 98.69 248 THR A CA 1
ATOM 1917 C C . THR A 1 248 ? -4.766 -19.141 -13.805 1 98.69 248 THR A C 1
ATOM 1919 O O . THR A 1 248 ? -5.145 -20.109 -14.469 1 98.69 248 THR A O 1
ATOM 1922 N N . ARG A 1 249 ? -5.605 -18.25 -13.312 1 98.69 249 ARG A N 1
ATOM 1923 C CA . ARG A 1 249 ? -7.043 -18.391 -13.508 1 98.69 249 ARG A CA 1
ATOM 1924 C C . ARG A 1 249 ? -7.398 -18.406 -14.992 1 98.69 249 ARG A C 1
ATOM 1926 O O . ARG A 1 249 ? -8.148 -19.266 -15.445 1 98.69 249 ARG A O 1
ATOM 1933 N N . ARG A 1 250 ? -6.793 -17.422 -15.727 1 98 250 ARG A N 1
ATOM 1934 C CA . ARG A 1 250 ? -7.078 -17.344 -17.156 1 98 250 ARG A CA 1
ATOM 1935 C C . ARG A 1 250 ? -6.621 -18.609 -17.875 1 98 250 ARG A C 1
ATOM 1937 O O . ARG A 1 250 ? -7.289 -19.094 -18.797 1 98 250 ARG A O 1
ATOM 1944 N N . SER A 1 251 ? -5.504 -19.125 -17.5 1 98.81 251 SER A N 1
ATOM 1945 C CA . SER A 1 251 ? -4.98 -20.359 -18.109 1 98.81 251 SER A CA 1
ATOM 1946 C C . SER A 1 251 ? -5.879 -21.547 -17.797 1 98.81 251 SER A C 1
ATOM 1948 O O . SER A 1 251 ? -6.137 -22.375 -18.656 1 98.81 251 SER A O 1
ATOM 1950 N N . LEU A 1 252 ? -6.359 -21.609 -16.578 1 98.88 252 LEU A N 1
ATOM 1951 C CA . LEU A 1 252 ? -7.234 -22.719 -16.172 1 98.88 252 LEU A CA 1
ATOM 1952 C C . LEU A 1 252 ? -8.555 -22.656 -16.922 1 98.88 252 LEU A C 1
ATOM 1954 O O . LEU A 1 252 ? -9.109 -23.703 -17.297 1 98.88 252 LEU A O 1
ATOM 1958 N N . MET A 1 253 ? -9.094 -21.438 -17.125 1 98.81 253 MET A N 1
ATOM 1959 C CA . MET A 1 253 ? -10.32 -21.297 -17.891 1 98.81 253 MET A CA 1
ATOM 1960 C C . MET A 1 253 ? -10.117 -21.766 -19.328 1 98.81 253 MET A C 1
ATOM 1962 O O . MET A 1 253 ? -10.992 -22.422 -19.906 1 98.81 253 MET A O 1
ATOM 1966 N N . TYR A 1 254 ? -8.977 -21.422 -19.906 1 98.81 254 TYR A N 1
ATOM 1967 C CA . TYR A 1 254 ? -8.648 -21.906 -21.25 1 98.81 254 TYR A CA 1
ATOM 1968 C C . TYR A 1 254 ? -8.547 -23.438 -21.266 1 98.81 254 TYR A C 1
ATOM 1970 O O . TYR A 1 254 ? -9.086 -24.094 -22.156 1 98.81 254 TYR A O 1
ATOM 1978 N N . VAL A 1 255 ? -7.832 -24.016 -20.297 1 98.81 255 VAL A N 1
ATOM 1979 C CA . VAL A 1 255 ? -7.664 -25.453 -20.188 1 98.81 255 VAL A CA 1
ATOM 1980 C C . VAL A 1 255 ? -9.031 -26.125 -20.078 1 98.81 255 VAL A C 1
ATOM 1982 O O . VAL A 1 255 ? -9.297 -27.125 -20.75 1 98.81 255 VAL A O 1
ATOM 1985 N N . ALA A 1 256 ? -9.891 -25.578 -19.234 1 98.88 256 ALA A N 1
ATOM 1986 C CA . ALA A 1 256 ? -11.234 -26.125 -19.062 1 98.88 256 ALA A CA 1
ATOM 1987 C C . ALA A 1 256 ? -11.969 -26.219 -20.391 1 98.88 256 ALA A C 1
ATOM 1989 O O . ALA A 1 256 ? -12.523 -27.266 -20.734 1 98.88 256 ALA A O 1
ATOM 1990 N N . GLU A 1 257 ? -11.883 -25.188 -21.109 1 98.81 257 GLU A N 1
ATOM 1991 C CA . GLU A 1 257 ? -12.648 -25.078 -22.359 1 98.81 257 GLU A CA 1
ATOM 1992 C C . GLU A 1 257 ? -12.008 -25.891 -23.469 1 98.81 257 GLU A C 1
ATOM 1994 O O . GLU A 1 257 ? -12.672 -26.688 -24.125 1 98.81 257 GLU A O 1
ATOM 1999 N N . HIS A 1 258 ? -10.719 -25.781 -23.656 1 98.62 258 HIS A N 1
ATOM 2000 C CA . HIS A 1 258 ? -10.102 -26.234 -24.906 1 98.62 258 HIS A CA 1
ATOM 2001 C C . HIS A 1 258 ? -9.453 -27.594 -24.734 1 98.62 258 HIS A C 1
ATOM 2003 O O . HIS A 1 258 ? -9.234 -28.312 -25.719 1 98.62 258 HIS A O 1
ATOM 2009 N N . TYR A 1 259 ? -9.078 -27.969 -23.547 1 98.62 259 TYR A N 1
ATOM 2010 C CA . TYR A 1 259 ? -8.477 -29.281 -23.344 1 98.62 259 TYR A CA 1
ATOM 2011 C C . TYR A 1 259 ? -9.5 -30.281 -22.812 1 98.62 259 TYR A C 1
ATOM 2013 O O . TYR A 1 259 ? -9.484 -31.453 -23.172 1 98.62 259 TYR A O 1
ATOM 2021 N N . LEU A 1 260 ? -10.422 -29.75 -21.938 1 98.5 260 LEU A N 1
ATOM 2022 C CA . LEU A 1 260 ? -11.305 -30.672 -21.234 1 98.5 260 LEU A CA 1
ATOM 2023 C C . LEU A 1 260 ? -12.719 -30.609 -21.797 1 98.5 260 LEU A C 1
ATOM 2025 O O . LEU A 1 260 ? -13.586 -31.391 -21.422 1 98.5 260 LEU A O 1
ATOM 2029 N N . GLY A 1 261 ? -12.977 -29.641 -22.656 1 98.56 261 GLY A N 1
ATOM 2030 C CA . GLY A 1 261 ? -14.266 -29.531 -23.312 1 98.56 261 GLY A CA 1
ATOM 2031 C C . GLY A 1 261 ? -15.383 -29.078 -22.391 1 98.56 261 GLY A C 1
ATOM 2032 O O . GLY A 1 261 ? -16.547 -29.406 -22.609 1 98.56 261 GLY A O 1
ATOM 2033 N N . LEU A 1 262 ? -15.047 -28.438 -21.312 1 98.75 262 LEU A N 1
ATOM 2034 C CA . LEU A 1 262 ? -16.031 -27.969 -20.359 1 98.75 262 LEU A CA 1
ATOM 2035 C C . LEU A 1 262 ? -16.547 -26.578 -20.719 1 98.75 262 LEU A C 1
ATOM 2037 O O . LEU A 1 262 ? -15.859 -25.812 -21.391 1 98.75 262 LEU A O 1
ATOM 2041 N N . GLN A 1 263 ? -17.797 -26.312 -20.312 1 98.75 263 GLN A N 1
ATOM 2042 C CA . GLN A 1 263 ? -18.281 -24.938 -20.391 1 98.75 263 GLN A CA 1
ATOM 2043 C C . GLN A 1 263 ? -17.625 -24.062 -19.344 1 98.75 263 GLN A C 1
ATOM 2045 O O . GLN A 1 263 ? -17.375 -24.5 -18.219 1 98.75 263 GLN A O 1
ATOM 2050 N N . VAL A 1 264 ? -17.359 -22.812 -19.719 1 98.88 264 VAL A N 1
ATOM 2051 C CA . VAL A 1 264 ? -16.734 -21.859 -18.781 1 98.88 264 VAL A CA 1
ATOM 2052 C C . VAL A 1 264 ? -17.516 -20.562 -18.781 1 98.88 264 VAL A C 1
ATOM 2054 O O . VAL A 1 264 ? -18.094 -20.156 -19.797 1 98.88 264 VAL A O 1
ATOM 2057 N N . GLU A 1 265 ? -17.609 -19.891 -17.594 1 98.62 265 GLU A N 1
ATOM 2058 C CA . GLU A 1 265 ? -18.25 -18.594 -17.438 1 98.62 265 GLU A CA 1
ATOM 2059 C C . GLU A 1 265 ? -17.453 -17.688 -16.5 1 98.62 265 GLU A C 1
ATOM 2061 O O . GLU A 1 265 ? -17.031 -18.109 -15.43 1 98.62 265 GLU A O 1
ATOM 2066 N N . GLU A 1 266 ? -17.156 -16.562 -16.938 1 98.62 266 GLU A N 1
ATOM 2067 C CA . GLU A 1 266 ? -16.719 -15.469 -16.078 1 98.62 266 GLU A CA 1
ATOM 2068 C C . GLU A 1 266 ? -17.859 -14.484 -15.82 1 98.62 266 GLU A C 1
ATOM 2070 O O . GLU A 1 266 ? -18.297 -13.781 -16.734 1 98.62 266 GLU A O 1
ATOM 2075 N N . ARG A 1 267 ? -18.312 -14.453 -14.602 1 98.62 267 ARG A N 1
ATOM 2076 C CA . ARG A 1 267 ? -19.484 -13.656 -14.258 1 98.62 267 ARG A CA 1
ATOM 2077 C C . ARG A 1 267 ? -19.5 -13.312 -12.773 1 98.62 267 ARG A C 1
ATOM 2079 O O . ARG A 1 267 ? -18.688 -13.836 -12.008 1 98.62 267 ARG A O 1
ATOM 2086 N N . GLU A 1 268 ? -20.391 -12.414 -12.453 1 98.56 268 GLU A N 1
ATOM 2087 C CA . GLU A 1 268 ? -20.594 -12.172 -11.031 1 98.56 268 GLU A CA 1
ATOM 2088 C C . GLU A 1 268 ? -21.125 -13.422 -10.336 1 98.56 268 GLU A C 1
ATOM 2090 O O . GLU A 1 268 ? -21.953 -14.156 -10.898 1 98.56 268 GLU A O 1
ATOM 2095 N N . VAL A 1 269 ? -20.625 -13.703 -9.156 1 98.81 269 VAL A N 1
ATOM 2096 C CA . VAL A 1 269 ? -21.062 -14.844 -8.352 1 98.81 269 VAL A CA 1
ATOM 2097 C C . VAL A 1 269 ? -21.625 -14.359 -7.023 1 98.81 269 VAL A C 1
ATOM 2099 O O . VAL A 1 269 ? -20.875 -14 -6.113 1 98.81 269 VAL A O 1
ATOM 2102 N N . PRO A 1 270 ? -22.984 -14.344 -6.887 1 98.75 270 PRO A N 1
ATOM 2103 C CA . PRO A 1 270 ? -23.562 -14 -5.586 1 98.75 270 PRO A CA 1
ATOM 2104 C C . PRO A 1 270 ? -23.141 -14.961 -4.477 1 98.75 270 PRO A C 1
ATOM 2106 O O . PRO A 1 270 ? -23.047 -16.172 -4.703 1 98.75 270 PRO A O 1
ATOM 2109 N N . LEU A 1 271 ? -22.859 -14.398 -3.316 1 98.69 271 LEU A N 1
ATOM 2110 C CA . LEU A 1 271 ? -22.547 -15.234 -2.164 1 98.69 271 LEU A CA 1
ATOM 2111 C C . LEU A 1 271 ? -23.625 -16.281 -1.938 1 98.69 271 LEU A C 1
ATOM 2113 O O . LEU A 1 271 ? -23.328 -17.422 -1.577 1 98.69 271 LEU A O 1
ATOM 2117 N N . ALA A 1 272 ? -24.859 -15.961 -2.18 1 98.12 272 ALA A N 1
ATOM 2118 C CA . ALA A 1 272 ? -26 -16.844 -1.979 1 98.12 272 ALA A CA 1
ATOM 2119 C C . ALA A 1 272 ? -25.938 -18.062 -2.91 1 98.12 272 ALA A C 1
ATOM 2121 O O . ALA A 1 272 ? -26.531 -19.094 -2.635 1 98.12 272 ALA A O 1
ATOM 2122 N N . GLU A 1 273 ? -25.203 -17.938 -3.969 1 98.44 273 GLU A N 1
ATOM 2123 C CA . GLU A 1 273 ? -25.109 -18.984 -4.969 1 98.44 273 GLU A CA 1
ATOM 2124 C C . GLU A 1 273 ? -24.016 -19.984 -4.605 1 98.44 273 GLU A C 1
ATOM 2126 O O . GLU A 1 273 ? -23.953 -21.078 -5.172 1 98.44 273 GLU A O 1
ATOM 2131 N N . VAL A 1 274 ? -23.172 -19.734 -3.672 1 98.56 274 VAL A N 1
ATOM 2132 C CA . VAL A 1 274 ? -21.953 -20.5 -3.402 1 98.56 274 VAL A CA 1
ATOM 2133 C C . VAL A 1 274 ? -22.328 -21.922 -2.984 1 98.56 274 VAL A C 1
ATOM 2135 O O . VAL A 1 274 ? -21.656 -22.875 -3.35 1 98.56 274 VAL A O 1
ATOM 2138 N N . GLU A 1 275 ? -23.422 -22.078 -2.311 1 97.38 275 GLU A N 1
ATOM 2139 C CA . GLU A 1 275 ? -23.828 -23.391 -1.812 1 97.38 275 GLU A CA 1
ATOM 2140 C C . GLU A 1 275 ? -24.281 -24.297 -2.949 1 97.38 275 GLU A C 1
ATOM 2142 O O . GLU A 1 275 ? -24.422 -25.5 -2.766 1 97.38 275 GLU A O 1
ATOM 2147 N N . GLU A 1 276 ? -24.516 -23.719 -4.09 1 97.88 276 GLU A N 1
ATOM 2148 C CA . GLU A 1 276 ? -25.031 -24.5 -5.215 1 97.88 276 GLU A CA 1
ATOM 2149 C C . GLU A 1 276 ? -23.891 -25.156 -5.996 1 97.88 276 GLU A C 1
ATOM 2151 O O . GLU A 1 276 ? -24.125 -26.047 -6.816 1 97.88 276 GLU A O 1
ATOM 2156 N N . PHE A 1 277 ? -22.672 -24.766 -5.773 1 98.38 277 PHE A N 1
ATOM 2157 C CA . PHE A 1 277 ? -21.547 -25.297 -6.523 1 98.38 277 PHE A CA 1
ATOM 2158 C C . PHE A 1 277 ? -21.125 -26.672 -5.984 1 98.38 277 PHE A C 1
ATOM 2160 O O . PHE A 1 277 ? -21.234 -26.922 -4.785 1 98.38 277 PHE A O 1
ATOM 2167 N N . ALA A 1 278 ? -20.609 -27.531 -6.855 1 97.75 278 ALA A N 1
ATOM 2168 C CA . ALA A 1 278 ? -20.141 -28.859 -6.492 1 97.75 278 ALA A CA 1
ATOM 2169 C C . ALA A 1 278 ? -18.703 -28.812 -5.969 1 97.75 278 ALA A C 1
ATOM 2171 O O . ALA A 1 278 ? -18.328 -29.609 -5.113 1 97.75 278 ALA A O 1
ATOM 2172 N N . GLU A 1 279 ? -17.906 -27.969 -6.566 1 98.19 279 GLU A N 1
ATOM 2173 C CA . GLU A 1 279 ? -16.5 -27.828 -6.199 1 98.19 279 GLU A CA 1
ATOM 2174 C C . GLU A 1 279 ? -16.109 -26.359 -6.094 1 98.19 279 GLU A C 1
ATOM 2176 O O . GLU A 1 279 ? -16.734 -25.5 -6.711 1 98.19 279 GLU A O 1
ATOM 2181 N N . CYS A 1 280 ? -15.125 -26.109 -5.285 1 98.25 280 CYS A N 1
ATOM 2182 C CA . CYS A 1 280 ? -14.508 -24.781 -5.125 1 98.25 280 CYS A CA 1
ATOM 2183 C C . CYS A 1 280 ? -13 -24.906 -4.988 1 98.25 280 CYS A C 1
ATOM 2185 O O . CYS A 1 280 ? -12.5 -25.828 -4.352 1 98.25 280 CYS A O 1
ATOM 2187 N N . GLY A 1 281 ? -12.312 -24.031 -5.648 1 97.94 281 GLY A N 1
ATOM 2188 C CA . GLY A 1 281 ? -10.867 -23.969 -5.535 1 97.94 281 GLY A CA 1
ATOM 2189 C C . GLY A 1 281 ? -10.32 -22.547 -5.562 1 97.94 281 GLY A C 1
ATOM 2190 O O . GLY A 1 281 ? -10.914 -21.672 -6.176 1 97.94 281 GLY A O 1
ATOM 2191 N N . LEU A 1 282 ? -9.258 -22.359 -4.852 1 98 282 LEU A N 1
ATOM 2192 C CA . LEU A 1 282 ? -8.445 -21.156 -4.977 1 98 282 LEU A CA 1
ATOM 2193 C C . LEU A 1 282 ? -7.32 -21.359 -5.988 1 98 282 LEU A C 1
ATOM 2195 O O . LEU A 1 282 ? -6.664 -22.406 -5.992 1 98 282 LEU A O 1
ATOM 2199 N N . CYS A 1 283 ? -7.121 -20.406 -6.859 1 98.31 283 CYS A N 1
ATOM 2200 C CA . CYS A 1 283 ? -6.078 -20.609 -7.859 1 98.31 283 CYS A CA 1
ATOM 2201 C C . CYS A 1 283 ? -5.098 -19.438 -7.875 1 98.31 283 CYS A C 1
ATOM 2203 O O . CYS A 1 283 ? -5.488 -18.297 -7.656 1 98.31 283 CYS A O 1
ATOM 2205 N N . GLY A 1 284 ? -3.865 -19.703 -8.109 1 97.44 284 GLY A N 1
ATOM 2206 C CA . GLY A 1 284 ? -2.719 -18.812 -8.188 1 97.44 284 GLY A CA 1
ATOM 2207 C C . GLY A 1 284 ? -1.432 -19.531 -8.547 1 97.44 284 GLY A C 1
ATOM 2208 O O . GLY A 1 284 ? -1.414 -20.75 -8.695 1 97.44 284 GLY A O 1
ATOM 2209 N N . THR A 1 285 ? -0.407 -18.766 -8.633 1 96.94 285 THR A N 1
ATOM 2210 C CA . THR A 1 285 ? 0.879 -19.281 -9.102 1 96.94 285 THR A CA 1
ATOM 2211 C C . THR A 1 285 ? 1.433 -20.328 -8.141 1 96.94 285 THR A C 1
ATOM 2213 O O . THR A 1 285 ? 1.93 -21.375 -8.578 1 96.94 285 THR A O 1
ATOM 2216 N N . ALA A 1 286 ? 1.294 -20.125 -6.848 1 92.88 286 ALA A N 1
ATOM 2217 C CA . ALA A 1 286 ? 1.93 -20.984 -5.848 1 92.88 286 ALA A CA 1
ATOM 2218 C C . ALA A 1 286 ? 1.339 -22.391 -5.875 1 92.88 286 ALA A C 1
ATOM 2220 O O . ALA A 1 286 ? 2.045 -23.359 -6.156 1 92.88 286 ALA A O 1
ATOM 2221 N N . ALA A 1 287 ? 0.057 -22.516 -5.785 1 92.81 287 ALA A N 1
ATOM 2222 C CA . ALA A 1 287 ? -0.576 -23.812 -5.617 1 92.81 287 ALA A CA 1
ATOM 2223 C C . ALA A 1 287 ? -1.206 -24.297 -6.926 1 92.81 287 ALA A C 1
ATOM 2225 O O . ALA A 1 287 ? -1.581 -25.453 -7.051 1 92.81 287 ALA A O 1
ATOM 2226 N N . VAL A 1 288 ? -1.268 -23.453 -7.898 1 96.88 288 VAL A N 1
ATOM 2227 C CA . VAL A 1 288 ? -2.051 -23.672 -9.109 1 96.88 288 VAL A CA 1
ATOM 2228 C C . VAL A 1 288 ? -3.533 -23.781 -8.758 1 96.88 288 VAL A C 1
ATOM 2230 O O . VAL A 1 288 ? -4.32 -22.891 -9.086 1 96.88 288 VAL A O 1
ATOM 2233 N N . ILE A 1 289 ? -3.963 -24.766 -7.992 1 97.56 289 ILE A N 1
ATOM 2234 C CA . ILE A 1 289 ? -5.305 -24.859 -7.426 1 97.56 289 ILE A CA 1
ATOM 2235 C C . ILE A 1 289 ? -5.234 -25.438 -6.012 1 97.56 289 ILE A C 1
ATOM 2237 O O . ILE A 1 289 ? -4.656 -26.5 -5.801 1 97.56 289 ILE A O 1
ATOM 2241 N N . SER A 1 290 ? -5.727 -24.766 -5.051 1 96.31 290 SER A N 1
ATOM 2242 C CA . SER A 1 290 ? -5.988 -25.266 -3.709 1 96.31 290 SER A CA 1
ATOM 2243 C C . SER A 1 290 ? -7.473 -25.531 -3.498 1 96.31 290 SER A C 1
ATOM 2245 O O . SER A 1 290 ? -8.289 -24.609 -3.561 1 96.31 290 SER A O 1
ATOM 2247 N N . PRO A 1 291 ? -7.836 -26.75 -3.23 1 97.06 291 PRO A N 1
ATOM 2248 C CA . PRO A 1 291 ? -9.266 -27.047 -3.07 1 97.06 291 PRO A CA 1
ATOM 2249 C C . PRO A 1 291 ? -9.844 -26.469 -1.786 1 97.06 291 PRO A C 1
ATOM 2251 O O . PRO A 1 291 ? -9.18 -26.453 -0.749 1 97.06 291 PRO A O 1
ATOM 2254 N N . VAL A 1 292 ? -11.039 -26 -1.919 1 97.88 292 VAL A N 1
ATOM 2255 C CA . VAL A 1 292 ? -11.797 -25.5 -0.769 1 97.88 292 VAL A CA 1
ATOM 2256 C C . VAL A 1 292 ? -12.914 -26.5 -0.428 1 97.88 292 VAL A C 1
ATOM 2258 O O . VAL A 1 292 ? -13.758 -26.797 -1.271 1 97.88 292 VAL A O 1
ATOM 2261 N N . GLY A 1 293 ? -12.852 -26.969 0.766 1 97.44 293 GLY A N 1
ATOM 2262 C CA . GLY A 1 293 ? -13.875 -27.906 1.193 1 97.44 293 GLY A CA 1
ATOM 2263 C C . GLY A 1 293 ? -15.086 -27.234 1.813 1 97.44 293 GLY A C 1
ATOM 2264 O O . GLY A 1 293 ? -16.203 -27.719 1.69 1 97.44 293 GLY A O 1
ATOM 2265 N N . LYS A 1 294 ? -14.75 -26.141 2.486 1 96.88 294 LYS A N 1
ATOM 2266 C CA . LYS A 1 294 ? -15.812 -25.484 3.25 1 96.88 294 LYS A CA 1
ATOM 2267 C C . LYS A 1 294 ? -15.594 -23.984 3.318 1 96.88 294 LYS A C 1
ATOM 2269 O O . LYS A 1 294 ? -14.461 -23.516 3.496 1 96.88 294 LYS A O 1
ATOM 2274 N N . VAL A 1 295 ? -16.719 -23.281 3.158 1 98.31 295 VAL A N 1
ATOM 2275 C CA . VAL A 1 295 ? -16.766 -21.844 3.418 1 98.31 295 VAL A CA 1
ATOM 2276 C C . VAL A 1 295 ? -17.703 -21.562 4.586 1 98.31 295 VAL A C 1
ATOM 2278 O O . VAL A 1 295 ? -18.859 -22.016 4.594 1 98.31 295 VAL A O 1
ATOM 2281 N N . VAL A 1 296 ? -17.219 -20.859 5.562 1 98.56 296 VAL A N 1
ATOM 2282 C CA . VAL A 1 296 ? -18.047 -20.516 6.719 1 98.56 296 VAL A CA 1
ATOM 2283 C C . VAL A 1 296 ? -18.422 -19.047 6.672 1 98.56 296 VAL A C 1
ATOM 2285 O O . VAL A 1 296 ? -17.547 -18.172 6.703 1 98.56 296 VAL A O 1
ATOM 2288 N N . ASP A 1 297 ? -19.672 -18.781 6.566 1 98.25 297 ASP A N 1
ATOM 2289 C CA . ASP A 1 297 ? -20.219 -17.438 6.574 1 98.25 297 ASP A CA 1
ATOM 2290 C C . ASP A 1 297 ? -20.938 -17.141 7.887 1 98.25 297 ASP A C 1
ATOM 2292 O O . ASP A 1 297 ? -22.156 -17.234 7.973 1 98.25 297 ASP A O 1
ATOM 2296 N N . HIS A 1 298 ? -20.094 -16.609 8.922 1 96.69 298 HIS A N 1
ATOM 2297 C CA . HIS A 1 298 ? -20.656 -16.172 10.195 1 96.69 298 HIS A CA 1
ATOM 2298 C C . HIS A 1 298 ? -21.531 -17.25 10.812 1 96.69 298 HIS A C 1
ATOM 2300 O O . HIS A 1 298 ? -22.672 -17 11.195 1 96.69 298 HIS A O 1
ATOM 2306 N N . GLY A 1 299 ? -20.984 -18.406 10.859 1 96 299 GLY A N 1
ATOM 2307 C CA . GLY A 1 299 ? -21.656 -19.516 11.516 1 96 299 GLY A CA 1
ATOM 2308 C C . GLY A 1 299 ? -22.344 -20.453 10.539 1 96 299 GLY A C 1
ATOM 2309 O O . GLY A 1 299 ? -22.578 -21.625 10.859 1 96 299 GLY A O 1
ATOM 2310 N N . ARG A 1 300 ? -22.734 -19.984 9.336 1 97.44 300 ARG A N 1
ATOM 2311 C CA . ARG A 1 300 ? -23.312 -20.844 8.312 1 97.44 300 ARG A CA 1
ATOM 2312 C C . ARG A 1 300 ? -22.219 -21.578 7.539 1 97.44 300 ARG A C 1
ATOM 2314 O O . ARG A 1 300 ? -21.359 -20.953 6.906 1 97.44 300 ARG A O 1
ATOM 2321 N N . GLU A 1 301 ? -22.266 -22.906 7.535 1 97.38 301 GLU A N 1
ATOM 2322 C CA . GLU A 1 301 ? -21.266 -23.719 6.836 1 97.38 301 GLU A CA 1
ATOM 2323 C C . GLU A 1 301 ? -21.75 -24.094 5.441 1 97.38 301 GLU A C 1
ATOM 2325 O O . GLU A 1 301 ? -22.859 -24.625 5.285 1 97.38 301 GLU A O 1
ATOM 2330 N N . ILE A 1 302 ? -21 -23.766 4.477 1 97.44 302 ILE A N 1
ATOM 2331 C CA . ILE A 1 302 ? -21.219 -24.203 3.1 1 97.44 302 ILE A CA 1
ATOM 2332 C C . ILE A 1 302 ? -20.188 -25.266 2.721 1 97.44 302 ILE A C 1
ATOM 2334 O O . ILE A 1 302 ? -19.016 -24.969 2.537 1 97.44 302 ILE A O 1
ATOM 2338 N N . CYS A 1 303 ? -20.641 -26.484 2.572 1 96.81 303 CYS A N 1
ATOM 2339 C CA . CYS A 1 303 ? -19.781 -27.609 2.246 1 96.81 303 CYS A CA 1
ATOM 2340 C C . CYS A 1 303 ? -19.875 -27.969 0.768 1 96.81 303 CYS A C 1
ATOM 2342 O O . CYS A 1 303 ? -20.969 -28.016 0.212 1 96.81 303 CYS A O 1
ATOM 2344 N N . PHE A 1 304 ? -18.781 -28.156 0.166 1 96.25 304 PHE A N 1
ATOM 2345 C CA . PHE A 1 304 ? -18.75 -28.562 -1.233 1 96.25 304 PHE A CA 1
ATOM 2346 C C . PHE A 1 304 ? -18.719 -30.078 -1.354 1 96.25 304 PHE A C 1
ATOM 2348 O O . PHE A 1 304 ? -17.75 -30.719 -0.927 1 96.25 304 PHE A O 1
ATOM 2355 N N . PRO A 1 305 ? -19.656 -30.719 -1.93 1 87.5 305 PRO A N 1
ATOM 2356 C CA . PRO A 1 305 ? -19.828 -32.156 -1.897 1 87.5 305 PRO A CA 1
ATOM 2357 C C . PRO A 1 305 ? -18.625 -32.938 -2.459 1 87.5 305 PRO A C 1
ATOM 2359 O O . PRO A 1 305 ? -18.281 -34 -1.962 1 87.5 305 PRO A O 1
ATOM 2362 N N . SER A 1 306 ? -17.969 -32.438 -3.424 1 78.12 306 SER A N 1
ATOM 2363 C CA . SER A 1 306 ? -16.859 -33.156 -4.066 1 78.12 306 SER A CA 1
ATOM 2364 C C . SER A 1 306 ? -15.516 -32.594 -3.629 1 78.12 306 SER A C 1
ATOM 2366 O O . SER A 1 306 ? -14.5 -32.781 -4.305 1 78.12 306 SER A O 1
ATOM 2368 N N . GLY A 1 307 ? -15.484 -31.938 -2.49 1 71.56 307 GLY A N 1
ATOM 2369 C CA . GLY A 1 307 ? -14.242 -31.25 -2.168 1 71.56 307 GLY A CA 1
ATOM 2370 C C . GLY A 1 307 ? -13.906 -31.297 -0.689 1 71.56 307 GLY A C 1
ATOM 2371 O O . GLY A 1 307 ? -13.039 -30.547 -0.227 1 71.56 307 GLY A O 1
ATOM 2372 N N . MET A 1 308 ? -14.555 -32.188 -0.004 1 80.5 308 MET A N 1
ATOM 2373 C CA . MET A 1 308 ? -14.391 -32.125 1.446 1 80.5 308 MET A CA 1
ATOM 2374 C C . MET A 1 308 ? -13.203 -32.969 1.892 1 80.5 308 MET A C 1
ATOM 2376 O O . MET A 1 308 ? -12.461 -32.594 2.793 1 80.5 308 MET A O 1
ATOM 2380 N N . GLU A 1 309 ? -12.992 -34.031 1.165 1 85.81 309 GLU A N 1
ATOM 2381 C CA . GLU A 1 309 ? -11.93 -34.938 1.582 1 85.81 309 GLU A CA 1
ATOM 2382 C C . GLU A 1 309 ? -10.719 -34.844 0.664 1 85.81 309 GLU A C 1
ATOM 2384 O O . GLU A 1 309 ? -9.578 -34.969 1.113 1 85.81 309 GLU A O 1
ATOM 2389 N N . GLU A 1 310 ? -11.008 -34.625 -0.527 1 91.44 310 GLU A N 1
ATOM 2390 C CA . GLU A 1 310 ? -9.977 -34.438 -1.544 1 91.44 310 GLU A CA 1
ATOM 2391 C C . GLU A 1 310 ? -10.391 -33.406 -2.594 1 91.44 310 GLU A C 1
ATOM 2393 O O . GLU A 1 310 ? -11.531 -32.938 -2.594 1 91.44 310 GLU A O 1
ATOM 2398 N N . MET A 1 311 ? -9.5 -33.094 -3.418 1 94.38 311 MET A N 1
ATOM 2399 C CA . MET A 1 311 ? -9.797 -32.156 -4.52 1 94.38 311 MET A CA 1
ATOM 2400 C C . MET A 1 311 ? -10.875 -32.75 -5.43 1 94.38 311 MET A C 1
ATOM 2402 O O . MET A 1 311 ? -10.859 -33.938 -5.75 1 94.38 311 MET A O 1
ATOM 2406 N N . GLY A 1 312 ? -11.867 -31.984 -5.781 1 95.38 312 GLY A N 1
ATOM 2407 C CA . GLY A 1 312 ? -12.922 -32.438 -6.672 1 95.38 312 GLY A CA 1
ATOM 2408 C C . GLY A 1 312 ? -12.406 -32.906 -8.016 1 95.38 312 GLY A C 1
ATOM 2409 O O . GLY A 1 312 ? -11.305 -32.531 -8.43 1 95.38 312 GLY A O 1
ATOM 2410 N N . PRO A 1 313 ? -13.164 -33.812 -8.656 1 96.44 313 PRO A N 1
ATOM 2411 C CA . PRO A 1 313 ? -12.68 -34.438 -9.898 1 96.44 313 PRO A CA 1
ATOM 2412 C C . PRO A 1 313 ? -12.391 -33.406 -10.992 1 96.44 313 PRO A C 1
ATOM 2414 O O . PRO A 1 313 ? -11.414 -33.562 -11.734 1 96.44 313 PRO A O 1
ATOM 2417 N N . VAL A 1 314 ? -13.234 -32.406 -11.117 1 97.94 314 VAL A N 1
ATOM 2418 C CA . VAL A 1 314 ? -13.023 -31.422 -12.172 1 97.94 314 VAL A CA 1
ATOM 2419 C C . VAL A 1 314 ? -11.812 -30.562 -11.844 1 97.94 314 VAL A C 1
ATOM 2421 O O . VAL A 1 314 ? -10.945 -30.344 -12.688 1 97.94 314 VAL A O 1
ATOM 2424 N N . THR A 1 315 ? -11.727 -30.062 -10.617 1 97.5 315 THR A N 1
ATOM 2425 C CA . THR A 1 315 ? -10.594 -29.25 -10.195 1 97.5 315 THR A CA 1
ATOM 2426 C C . THR A 1 315 ? -9.297 -30.031 -10.297 1 97.5 315 THR A C 1
ATOM 2428 O O . THR A 1 315 ? -8.25 -29.484 -10.648 1 97.5 315 THR A O 1
ATOM 2431 N N . LYS A 1 316 ? -9.375 -31.281 -9.992 1 96.75 316 LYS A N 1
ATOM 2432 C CA . LYS A 1 316 ? -8.203 -32.156 -10.094 1 96.75 316 LYS A CA 1
ATOM 2433 C C . LYS A 1 316 ? -7.727 -32.25 -11.539 1 96.75 316 LYS A C 1
ATOM 2435 O O . LYS A 1 316 ? -6.527 -32.156 -11.812 1 96.75 316 LYS A O 1
ATOM 2440 N N . LYS A 1 317 ? -8.648 -32.5 -12.422 1 98 317 LYS A N 1
ATOM 2441 C CA . LYS A 1 317 ? -8.297 -32.562 -13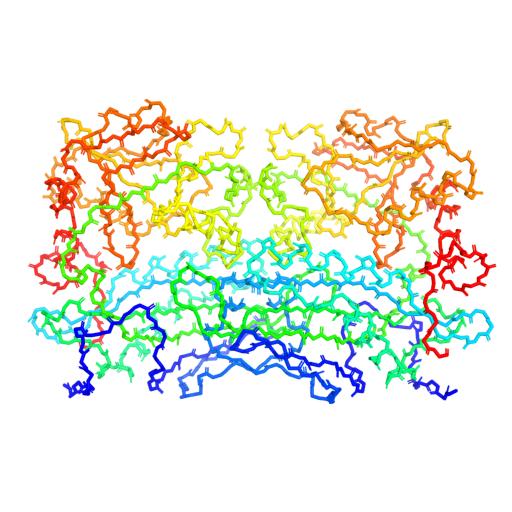.836 1 98 317 LYS A CA 1
ATOM 2442 C C . LYS A 1 317 ? -7.691 -31.266 -14.336 1 98 317 LYS A C 1
ATOM 2444 O O . LYS A 1 317 ? -6.754 -31.266 -15.133 1 98 317 LYS A O 1
ATOM 2449 N N . LEU A 1 318 ? -8.305 -30.156 -13.906 1 98.69 318 LEU A N 1
ATOM 2450 C CA . LEU A 1 318 ? -7.77 -28.844 -14.258 1 98.69 318 LEU A CA 1
ATOM 2451 C C . LEU A 1 318 ? -6.34 -28.688 -13.75 1 98.69 318 LEU A C 1
ATOM 2453 O O . LEU A 1 318 ? -5.449 -28.281 -14.5 1 98.69 318 LEU A O 1
ATOM 2457 N N . TYR A 1 319 ? -6.141 -29.031 -12.508 1 97.62 319 TYR A N 1
ATOM 2458 C CA . TYR A 1 319 ? -4.832 -28.969 -11.867 1 97.62 319 TYR A CA 1
ATOM 2459 C C . TYR A 1 319 ? -3.812 -29.812 -12.617 1 97.62 319 TYR A C 1
ATOM 2461 O O . TYR A 1 319 ? -2.732 -29.344 -12.977 1 97.62 319 TYR A O 1
ATOM 2469 N N . GLU A 1 320 ? -4.148 -31.047 -12.914 1 97.5 320 GLU A N 1
ATOM 2470 C CA . GLU A 1 320 ? -3.25 -32 -13.562 1 97.5 320 GLU A CA 1
ATOM 2471 C C . GLU A 1 320 ? -2.918 -31.562 -14.984 1 97.5 320 GLU A C 1
ATOM 2473 O O . GLU A 1 320 ? -1.78 -31.719 -15.438 1 97.5 320 GLU A O 1
ATOM 2478 N N . THR A 1 321 ? -3.936 -31.062 -15.617 1 98.69 321 THR A N 1
ATOM 2479 C CA . THR A 1 321 ? -3.721 -30.656 -17 1 98.69 321 THR A CA 1
ATOM 2480 C C . THR A 1 321 ? -2.797 -29.438 -17.062 1 98.69 321 THR A C 1
ATOM 2482 O O . THR A 1 321 ? -1.839 -29.422 -17.844 1 98.69 321 THR A O 1
ATOM 2485 N N . LEU A 1 322 ? -3.051 -28.422 -16.281 1 98.62 322 LEU A N 1
ATOM 2486 C CA . LEU A 1 322 ? -2.215 -27.219 -16.328 1 98.62 322 LEU A CA 1
ATOM 2487 C C . LEU A 1 322 ? -0.792 -27.531 -15.883 1 98.62 322 LEU A C 1
ATOM 2489 O O . LEU A 1 322 ? 0.173 -27.094 -16.516 1 98.62 322 LEU A O 1
ATOM 2493 N N . THR A 1 323 ? -0.632 -28.297 -14.82 1 97.44 323 THR A N 1
ATOM 2494 C CA . THR A 1 323 ? 0.706 -28.641 -14.359 1 97.44 323 THR A CA 1
ATOM 2495 C C . THR A 1 323 ? 1.414 -29.531 -15.375 1 97.44 323 THR A C 1
ATOM 2497 O O . THR A 1 323 ? 2.631 -29.438 -15.555 1 97.44 323 THR A O 1
ATOM 2500 N N . GLY A 1 324 ? 0.647 -30.422 -16 1 97.94 324 GLY A N 1
ATOM 2501 C CA . GLY A 1 324 ? 1.212 -31.219 -17.078 1 97.94 324 GLY A CA 1
ATOM 2502 C C . GLY A 1 324 ? 1.747 -30.375 -18.219 1 97.94 324 GLY A C 1
ATOM 2503 O O . GLY A 1 324 ? 2.791 -30.688 -18.797 1 97.94 324 GLY A O 1
ATOM 2504 N N . ILE A 1 325 ? 0.985 -29.328 -18.562 1 98.31 325 ILE A N 1
ATOM 2505 C CA . ILE A 1 325 ? 1.436 -28.375 -19.578 1 98.31 325 ILE A CA 1
ATOM 2506 C C . ILE A 1 325 ? 2.723 -27.703 -19.109 1 98.31 325 ILE A C 1
ATOM 2508 O O . ILE A 1 325 ? 3.701 -27.641 -19.859 1 98.31 325 ILE A O 1
ATOM 2512 N N . GLN A 1 326 ? 2.77 -27.266 -17.891 1 97.62 326 GLN A N 1
ATOM 2513 C CA . GLN A 1 326 ? 3.906 -26.531 -17.344 1 97.62 326 GLN A CA 1
ATOM 2514 C C . GLN A 1 326 ? 5.16 -27.406 -17.312 1 97.62 326 GLN A C 1
ATOM 2516 O O . GLN A 1 326 ? 6.266 -26.922 -17.562 1 97.62 326 GLN A O 1
ATOM 2521 N N . MET A 1 327 ? 5.027 -28.703 -17.125 1 96.06 327 MET A N 1
ATOM 2522 C CA . MET A 1 327 ? 6.164 -29.609 -16.969 1 96.06 327 MET A CA 1
ATOM 2523 C C . MET A 1 327 ? 6.477 -30.312 -18.281 1 96.06 327 MET A C 1
ATOM 2525 O O . MET A 1 327 ? 7.348 -31.188 -18.328 1 96.06 327 MET A O 1
ATOM 2529 N N . GLY A 1 328 ? 5.723 -30.031 -19.297 1 95.5 328 GLY A N 1
ATOM 2530 C CA . GLY A 1 328 ? 6.039 -30.516 -20.625 1 95.5 328 GLY A CA 1
ATOM 2531 C C . GLY A 1 328 ? 5.473 -31.891 -20.906 1 95.5 328 GLY A C 1
ATOM 2532 O O . GLY A 1 328 ? 5.891 -32.562 -21.859 1 95.5 328 GLY A O 1
ATOM 2533 N N . GLN A 1 329 ? 4.559 -32.344 -20.078 1 97.25 329 GLN A N 1
ATOM 2534 C CA . GLN A 1 329 ? 3.902 -33.656 -20.312 1 97.25 329 GLN A CA 1
ATOM 2535 C C . GLN A 1 329 ? 2.787 -33.531 -21.344 1 97.25 329 GLN A C 1
ATOM 2537 O O . GLN A 1 329 ? 2.465 -34.469 -22.031 1 97.25 329 GLN A O 1
ATOM 2542 N N . ILE A 1 330 ? 2.154 -32.406 -21.344 1 98.06 330 ILE A N 1
ATOM 2543 C CA . ILE A 1 330 ? 1.051 -32.094 -22.25 1 98.06 330 ILE A CA 1
ATOM 2544 C C . ILE A 1 330 ? 1.451 -30.938 -23.156 1 98.06 330 ILE A C 1
ATOM 2546 O O . ILE A 1 330 ? 2.078 -29.969 -22.719 1 98.06 330 ILE A O 1
ATOM 2550 N N . GLU A 1 331 ? 1.13 -31.062 -24.469 1 97.56 331 GLU A N 1
ATOM 2551 C CA . GLU A 1 331 ? 1.455 -30 -25.422 1 97.56 331 GLU A CA 1
ATOM 2552 C C . GLU A 1 331 ? 0.81 -28.672 -25.016 1 97.56 331 GLU A C 1
ATOM 2554 O O . GLU A 1 331 ? -0.387 -28.625 -24.719 1 97.56 331 GLU A O 1
ATOM 2559 N N . ALA A 1 332 ? 1.574 -27.703 -25 1 97.69 332 ALA A N 1
ATOM 2560 C CA . ALA A 1 332 ? 1.104 -26.375 -24.609 1 97.69 332 ALA A CA 1
ATOM 2561 C C . ALA A 1 332 ? 0.626 -25.594 -25.812 1 97.69 332 ALA A C 1
ATOM 2563 O O . ALA A 1 332 ? 1.109 -25.797 -26.938 1 97.69 332 ALA A O 1
ATOM 2564 N N . PRO A 1 333 ? -0.363 -24.641 -25.578 1 97.62 333 PRO A N 1
ATOM 2565 C CA . PRO A 1 333 ? -0.548 -23.625 -26.625 1 97.62 333 PRO A CA 1
ATOM 2566 C C . PRO A 1 333 ? 0.739 -22.875 -26.953 1 97.62 333 PRO A C 1
ATOM 2568 O O . PRO A 1 333 ? 1.638 -22.781 -26.109 1 97.62 333 PRO A O 1
ATOM 2571 N N . GLU A 1 334 ? 0.774 -22.391 -28.156 1 96.06 334 GLU A N 1
ATOM 2572 C CA . GLU A 1 334 ? 1.95 -21.641 -28.578 1 96.06 334 GLU A CA 1
ATOM 2573 C C . GLU A 1 334 ? 2.236 -20.484 -27.641 1 96.06 334 GLU A C 1
ATOM 2575 O O . GLU A 1 334 ? 1.326 -19.734 -27.281 1 96.06 334 GLU A O 1
ATOM 2580 N N . GLY A 1 335 ? 3.449 -20.438 -27.156 1 96.06 335 GLY A N 1
ATOM 2581 C CA . GLY A 1 335 ? 3.898 -19.281 -26.391 1 96.06 335 GLY A CA 1
ATOM 2582 C C . GLY A 1 335 ? 3.719 -19.438 -24.891 1 96.06 335 GLY A C 1
ATOM 2583 O O . GLY A 1 335 ? 4.223 -18.641 -24.109 1 96.06 335 GLY A O 1
ATOM 2584 N N . TRP A 1 336 ? 3.02 -20.5 -24.438 1 98.38 336 TRP A N 1
ATOM 2585 C CA . TRP A 1 336 ? 2.73 -20.656 -23.016 1 98.38 336 TRP A CA 1
ATOM 2586 C C . TRP A 1 336 ? 3.984 -21.062 -22.25 1 98.38 336 TRP A C 1
ATOM 2588 O O . TRP A 1 336 ? 4.219 -20.594 -21.141 1 98.38 336 TRP A O 1
ATOM 2598 N N . VAL A 1 337 ? 4.723 -21.938 -22.828 1 98.25 337 VAL A N 1
ATOM 2599 C CA . VAL A 1 337 ? 5.926 -22.453 -22.188 1 98.25 337 VAL A CA 1
ATOM 2600 C C . VAL A 1 337 ? 7.164 -21.859 -22.844 1 98.25 337 VAL A C 1
ATOM 2602 O O . VAL A 1 337 ? 7.352 -22 -24.062 1 98.25 337 VAL A O 1
ATOM 2605 N N . CYS A 1 338 ? 7.934 -21.203 -22.047 1 98 338 CYS A N 1
ATOM 2606 C CA . CYS A 1 338 ? 9.148 -20.547 -22.516 1 98 338 CYS A CA 1
ATOM 2607 C C . CYS A 1 338 ? 10.391 -21.328 -22.094 1 98 338 CYS A C 1
ATOM 2609 O O . CYS A 1 338 ? 10.695 -21.406 -20.891 1 98 338 CYS A O 1
ATOM 2611 N N . ARG A 1 339 ? 11.148 -21.844 -23.047 1 97.62 339 ARG A N 1
ATOM 2612 C CA . ARG A 1 339 ? 12.352 -22.609 -22.75 1 97.62 339 ARG A CA 1
ATOM 2613 C C . ARG A 1 339 ? 13.508 -21.688 -22.375 1 97.62 339 ARG A C 1
ATOM 2615 O O . ARG A 1 339 ? 13.781 -20.703 -23.078 1 97.62 339 ARG A O 1
ATOM 2622 N N . ILE A 1 340 ? 14.18 -21.969 -21.359 1 97.62 340 ILE A N 1
ATOM 2623 C CA . ILE A 1 340 ? 15.312 -21.203 -20.875 1 97.62 340 ILE A CA 1
ATOM 2624 C C . ILE A 1 340 ? 16.609 -21.891 -21.266 1 97.62 340 ILE A C 1
ATOM 2626 O O . ILE A 1 340 ? 17.5 -21.266 -21.875 1 97.62 340 ILE A O 1
ATOM 2630 N N . CYS A 1 341 ? 16.734 -23.062 -20.953 1 90.62 341 CYS A N 1
ATOM 2631 C CA . CYS A 1 341 ? 17.891 -23.875 -21.328 1 90.62 341 CYS A CA 1
ATOM 2632 C C . CYS A 1 341 ? 17.562 -25.359 -21.266 1 90.62 341 CYS A C 1
ATOM 2634 O O . CYS A 1 341 ? 16.578 -25.766 -20.641 1 90.62 341 CYS A O 1
ATOM 2636 N N . MET B 1 1 ? 22.422 27.75 20.297 1 63.47 1 MET B N 1
ATOM 2637 C CA . MET B 1 1 ? 23.141 26.844 19.422 1 63.47 1 MET B CA 1
ATOM 2638 C C . MET B 1 1 ? 23.172 27.375 18 1 63.47 1 MET B C 1
ATOM 2640 O O . MET B 1 1 ? 22.188 27.953 17.516 1 63.47 1 MET B O 1
ATOM 2644 N N . ASP B 1 2 ? 24.281 27.328 17.344 1 84.06 2 ASP B N 1
ATOM 2645 C CA . ASP B 1 2 ? 24.422 27.906 16 1 84.06 2 ASP B CA 1
ATOM 2646 C C . ASP B 1 2 ? 23.641 27.109 14.969 1 84.06 2 ASP B C 1
ATOM 2648 O O . ASP B 1 2 ? 23.625 25.875 15.016 1 84.06 2 ASP B O 1
ATOM 2652 N N . LYS B 1 3 ? 22.781 27.844 14.234 1 90.06 3 LYS B N 1
ATOM 2653 C CA . LYS B 1 3 ? 22.016 27.234 13.156 1 90.06 3 LYS B CA 1
ATOM 2654 C C . LYS B 1 3 ? 22.891 26.938 11.945 1 90.06 3 LYS B C 1
ATOM 2656 O O . LYS B 1 3 ? 23.938 27.578 11.758 1 90.06 3 LYS B O 1
ATOM 2661 N N . LYS B 1 4 ? 22.5 25.891 11.188 1 92.25 4 LYS B N 1
ATOM 2662 C CA . LYS B 1 4 ? 23.172 25.625 9.914 1 92.25 4 LYS B CA 1
ATOM 2663 C C . LYS B 1 4 ? 23.031 26.812 8.969 1 92.25 4 LYS B C 1
ATOM 2665 O O . LYS B 1 4 ? 22.047 27.562 9.039 1 92.25 4 LYS B O 1
ATOM 2670 N N . ASN B 1 5 ? 24.047 26.984 8.125 1 92.06 5 ASN B N 1
ATOM 2671 C CA . ASN B 1 5 ? 23.984 28.047 7.117 1 92.06 5 ASN B CA 1
ATOM 2672 C C . ASN B 1 5 ? 23.109 27.641 5.934 1 92.06 5 ASN B C 1
ATOM 2674 O O . ASN B 1 5 ? 23.625 27.234 4.891 1 92.06 5 ASN B O 1
ATOM 2678 N N . ILE B 1 6 ? 21.891 27.672 6.102 1 93.31 6 ILE B N 1
ATOM 2679 C CA . ILE B 1 6 ? 20.875 27.312 5.117 1 93.31 6 ILE B CA 1
ATOM 2680 C C . ILE B 1 6 ? 20.031 28.547 4.789 1 93.31 6 ILE B C 1
ATOM 2682 O O . ILE B 1 6 ? 19.641 29.312 5.68 1 93.31 6 ILE B O 1
ATOM 2686 N N . ASP B 1 7 ? 19.844 28.828 3.484 1 93.44 7 ASP B N 1
ATOM 2687 C CA . ASP B 1 7 ? 18.844 29.812 3.1 1 93.44 7 ASP B CA 1
ATOM 2688 C C . ASP B 1 7 ? 17.438 29.297 3.348 1 93.44 7 ASP B C 1
ATOM 2690 O O . ASP B 1 7 ? 16.797 28.75 2.445 1 93.44 7 ASP B O 1
ATOM 2694 N N . TRP B 1 8 ? 16.953 29.547 4.52 1 92.12 8 TRP B N 1
ATOM 2695 C CA . TRP B 1 8 ? 15.703 28.969 5.02 1 92.12 8 TRP B CA 1
ATOM 2696 C C . TRP B 1 8 ? 14.531 29.359 4.125 1 92.12 8 TRP B C 1
ATOM 2698 O O . TRP B 1 8 ? 13.562 28.609 3.996 1 92.12 8 TRP B O 1
ATOM 2708 N N . SER B 1 9 ? 14.578 30.516 3.486 1 87.06 9 SER B N 1
ATOM 2709 C CA . SER B 1 9 ? 13.477 31.031 2.689 1 87.06 9 SER B CA 1
ATOM 2710 C C . SER B 1 9 ? 13.391 30.344 1.336 1 87.06 9 SER B C 1
ATOM 2712 O O . SER B 1 9 ? 12.344 30.344 0.693 1 87.06 9 SER B O 1
ATOM 2714 N N . SER B 1 10 ? 14.508 29.734 0.955 1 88.75 10 SER B N 1
ATOM 2715 C CA . SER B 1 10 ? 14.547 29.125 -0.369 1 88.75 10 SER B CA 1
ATOM 2716 C C . SER B 1 10 ? 14.273 27.625 -0.293 1 88.75 10 SER B C 1
ATOM 2718 O O . SER B 1 10 ? 14.156 26.953 -1.322 1 88.75 10 SER B O 1
ATOM 2720 N N . LEU B 1 11 ? 14.102 27.156 0.879 1 91.31 11 LEU B N 1
ATOM 2721 C CA . LEU B 1 11 ? 13.852 25.719 1.042 1 91.31 11 LEU B CA 1
ATOM 2722 C C . LEU B 1 11 ? 12.484 25.344 0.47 1 91.31 11 LEU B C 1
ATOM 2724 O O . LEU B 1 11 ? 11.547 26.156 0.505 1 91.31 11 LEU B O 1
ATOM 2728 N N . GLY B 1 12 ? 12.398 24.188 -0.152 1 90.94 12 GLY B N 1
ATOM 2729 C CA . GLY B 1 12 ? 11.141 23.578 -0.517 1 90.94 12 GLY B CA 1
ATOM 2730 C C . GLY B 1 12 ? 10.688 22.5 0.468 1 90.94 12 GLY B C 1
ATOM 2731 O O . GLY B 1 12 ? 11.055 22.547 1.646 1 90.94 12 GLY B O 1
ATOM 2732 N N . PHE B 1 13 ? 9.805 21.672 0.033 1 91.88 13 PHE B N 1
ATOM 2733 C CA . PHE B 1 13 ? 9.352 20.531 0.809 1 91.88 13 PHE B CA 1
ATOM 2734 C C . PHE B 1 13 ? 9.984 19.234 0.294 1 91.88 13 PHE B C 1
ATOM 2736 O O . PHE B 1 13 ? 9.281 18.328 -0.153 1 91.88 13 PHE B O 1
ATOM 2743 N N . GLY B 1 14 ? 11.289 19.219 0.271 1 93 14 GLY B N 1
ATOM 2744 C CA . GLY B 1 14 ? 12.078 18.078 -0.188 1 93 14 GLY B CA 1
ATOM 2745 C C . GLY B 1 14 ? 13 17.531 0.882 1 93 14 GLY B C 1
ATOM 2746 O O . GLY B 1 14 ? 13.133 18.109 1.961 1 93 14 GLY B O 1
ATOM 2747 N N . TYR B 1 15 ? 13.594 16.453 0.532 1 97 15 TYR B N 1
ATOM 2748 C CA . TYR B 1 15 ? 14.453 15.75 1.471 1 97 15 TYR B CA 1
ATOM 2749 C C . TYR B 1 15 ? 15.867 16.328 1.458 1 97 15 TYR B C 1
ATOM 2751 O O . TYR B 1 15 ? 16.5 16.406 0.404 1 97 15 TYR B O 1
ATOM 2759 N N . LEU B 1 16 ? 16.312 16.766 2.525 1 96 16 LEU B N 1
ATOM 2760 C CA . LEU B 1 16 ? 17.688 17.141 2.824 1 96 16 LEU B CA 1
ATOM 2761 C C . LEU B 1 16 ? 18.203 16.359 4.023 1 96 16 LEU B C 1
ATOM 2763 O O . LEU B 1 16 ? 17.688 16.5 5.133 1 96 16 LEU B O 1
ATOM 2767 N N . PRO B 1 17 ? 19.25 15.547 3.814 1 96.25 17 PRO B N 1
ATOM 2768 C CA . PRO B 1 17 ? 19.766 14.766 4.941 1 96.25 17 PRO B CA 1
ATOM 2769 C C . PRO B 1 17 ? 20.312 15.648 6.062 1 96.25 17 PRO B C 1
ATOM 2771 O O . PRO B 1 17 ? 21 16.641 5.797 1 96.25 17 PRO B O 1
ATOM 2774 N N . THR B 1 18 ? 19.953 15.281 7.246 1 98.12 18 THR B N 1
ATOM 2775 C CA . THR B 1 18 ? 20.5 15.953 8.422 1 98.12 18 THR B CA 1
ATOM 2776 C C . THR B 1 18 ? 21.547 15.086 9.109 1 98.12 18 THR B C 1
ATOM 2778 O O . THR B 1 18 ? 22 14.094 8.539 1 98.12 18 THR B O 1
ATOM 2781 N N . ASP B 1 19 ? 22.016 15.469 10.328 1 98.19 19 ASP B N 1
ATOM 2782 C CA . ASP B 1 19 ? 23.203 14.883 10.93 1 98.19 19 ASP B CA 1
ATOM 2783 C C . ASP B 1 19 ? 22.891 13.508 11.516 1 98.19 19 ASP B C 1
ATOM 2785 O O . ASP B 1 19 ? 23.719 12.586 11.43 1 98.19 19 ASP B O 1
ATOM 2789 N N . LYS B 1 20 ? 21.734 13.398 12.188 1 98.75 20 LYS B N 1
ATOM 2790 C CA . LYS B 1 20 ? 21.438 12.156 12.898 1 98.75 20 LYS B CA 1
ATOM 2791 C C . LYS B 1 20 ? 20.016 11.688 12.625 1 98.75 20 LYS B C 1
ATOM 2793 O O . LYS B 1 20 ? 19.141 12.5 12.32 1 98.75 20 LYS B O 1
ATOM 2798 N N . ARG B 1 21 ? 19.828 10.445 12.703 1 98.81 21 ARG B N 1
ATOM 2799 C CA . ARG B 1 21 ? 18.531 9.781 12.758 1 98.81 21 ARG B CA 1
ATOM 2800 C C . ARG B 1 21 ? 18.516 8.695 13.82 1 98.81 21 ARG B C 1
ATOM 2802 O O . ARG B 1 21 ? 19.547 8.359 14.391 1 98.81 21 ARG B O 1
ATOM 2809 N N . TYR B 1 22 ? 17.344 8.258 14.125 1 98.94 22 TYR B N 1
ATOM 2810 C CA . TYR B 1 22 ? 17.141 7.199 15.102 1 98.94 22 TYR B CA 1
ATOM 2811 C C . TYR B 1 22 ? 16.75 5.891 14.422 1 98.94 22 TYR B C 1
ATOM 2813 O O . TYR B 1 22 ? 15.969 5.891 13.477 1 98.94 22 TYR B O 1
ATOM 2821 N N . VAL B 1 23 ? 17.328 4.73 14.859 1 98.94 23 VAL B N 1
ATOM 2822 C CA . VAL B 1 23 ? 17 3.416 14.312 1 98.94 23 VAL B CA 1
ATOM 2823 C C . VAL B 1 23 ? 16.812 2.42 15.453 1 98.94 23 VAL B C 1
ATOM 2825 O O . VAL B 1 23 ? 17.594 2.387 16.406 1 98.94 23 VAL B O 1
ATOM 2828 N N . SER B 1 24 ? 15.75 1.693 15.461 1 98.94 24 SER B N 1
ATOM 2829 C CA . SER B 1 24 ? 15.492 0.558 16.344 1 98.94 24 SER B CA 1
ATOM 2830 C C . SER B 1 24 ? 14.984 -0.647 15.555 1 98.94 24 SER B C 1
ATOM 2832 O O . SER B 1 24 ? 14.164 -0.501 14.648 1 98.94 24 SER B O 1
ATOM 2834 N N . ASN B 1 25 ? 15.492 -1.816 15.852 1 98.88 25 ASN B N 1
ATOM 2835 C CA . ASN B 1 25 ? 15.125 -3.041 15.156 1 98.88 25 ASN B CA 1
ATOM 2836 C C . ASN B 1 25 ? 14.305 -3.969 16.047 1 98.88 25 ASN B C 1
ATOM 2838 O O . ASN B 1 25 ? 14.539 -4.051 17.25 1 98.88 25 ASN B O 1
ATOM 2842 N N . TYR B 1 26 ? 13.367 -4.555 15.469 1 98.94 26 TYR B N 1
ATOM 2843 C CA . TYR B 1 26 ? 12.578 -5.609 16.094 1 98.94 26 TYR B CA 1
ATOM 2844 C C . TYR B 1 26 ? 13.016 -6.98 15.594 1 98.94 26 TYR B C 1
ATOM 2846 O O . TYR B 1 26 ? 12.961 -7.258 14.398 1 98.94 26 TYR B O 1
ATOM 2854 N N . LYS B 1 27 ? 13.406 -7.848 16.406 1 98.19 27 LYS B N 1
ATOM 2855 C CA . LYS B 1 27 ? 13.805 -9.227 16.141 1 98.19 27 LYS B CA 1
ATOM 2856 C C . LYS B 1 27 ? 13.539 -10.125 17.344 1 98.19 27 LYS B C 1
ATOM 2858 O O . LYS B 1 27 ? 13.656 -9.688 18.484 1 98.19 27 LYS B O 1
ATOM 2863 N N . ASP B 1 28 ? 13.102 -11.344 17.078 1 97.56 28 ASP B N 1
ATOM 2864 C CA . ASP B 1 28 ? 12.875 -12.359 18.109 1 97.56 28 ASP B CA 1
ATOM 2865 C C . ASP B 1 28 ? 11.891 -11.859 19.156 1 97.56 28 ASP B C 1
ATOM 2867 O O . ASP B 1 28 ? 12.109 -12.039 20.359 1 97.56 28 ASP B O 1
ATOM 2871 N N . GLY B 1 29 ? 10.977 -11.078 18.766 1 96.94 29 GLY B N 1
ATOM 2872 C CA . GLY B 1 29 ? 9.852 -10.734 19.625 1 96.94 29 GLY B CA 1
ATOM 2873 C C . GLY B 1 29 ? 10.07 -9.469 20.422 1 96.94 29 GLY B C 1
ATOM 2874 O O . GLY B 1 29 ? 9.266 -9.125 21.297 1 96.94 29 GLY B O 1
ATOM 2875 N N . ALA B 1 30 ? 11.164 -8.719 20.047 1 98.38 30 ALA B N 1
ATOM 2876 C CA . ALA B 1 30 ? 11.406 -7.543 20.875 1 98.38 30 ALA B CA 1
ATOM 2877 C C . ALA B 1 30 ? 12.102 -6.445 20.062 1 98.38 30 ALA B C 1
ATOM 2879 O O . ALA B 1 30 ? 12.875 -6.734 19.156 1 98.38 30 ALA B O 1
ATOM 2880 N N . TRP B 1 31 ? 11.805 -5.23 20.469 1 98.81 31 TRP B N 1
ATOM 2881 C CA . TRP B 1 31 ? 12.562 -4.086 19.969 1 98.81 31 TRP B CA 1
ATOM 2882 C C . TRP B 1 31 ? 13.898 -3.965 20.703 1 98.81 31 TRP B C 1
ATOM 2884 O O . TRP B 1 31 ? 13.969 -4.148 21.922 1 98.81 31 TRP B O 1
ATOM 2894 N N . ASP B 1 32 ? 14.977 -3.662 20.016 1 98.81 32 ASP B N 1
ATOM 2895 C CA . ASP B 1 32 ? 16.234 -3.379 20.688 1 98.81 32 ASP B CA 1
ATOM 2896 C C . ASP B 1 32 ? 16.234 -1.979 21.297 1 98.81 32 ASP B C 1
ATOM 2898 O O . ASP B 1 32 ? 15.203 -1.308 21.312 1 98.81 32 ASP B O 1
ATOM 2902 N N . GLU B 1 33 ? 17.312 -1.545 21.844 1 98.31 33 GLU B N 1
ATOM 2903 C CA . GLU B 1 33 ? 17.359 -0.302 22.609 1 98.31 33 GLU B CA 1
ATOM 2904 C C . GLU B 1 33 ? 17.281 0.914 21.688 1 98.31 33 GLU B C 1
ATOM 2906 O O . GLU B 1 33 ? 16.891 1.997 22.109 1 98.31 33 GLU B O 1
ATOM 2911 N N . GLY B 1 34 ? 17.547 0.767 20.422 1 98.62 34 GLY B N 1
ATOM 2912 C CA . GLY B 1 34 ? 17.609 1.891 19.5 1 98.62 34 GLY B CA 1
ATOM 2913 C C . GLY B 1 34 ? 18.891 2.701 19.641 1 98.62 34 GLY B C 1
ATOM 2914 O O . GLY B 1 34 ? 19.578 2.594 20.656 1 98.62 34 GLY B O 1
ATOM 2915 N N . THR B 1 35 ? 19.203 3.465 18.594 1 98.69 35 THR B N 1
ATOM 2916 C CA . THR B 1 35 ? 20.406 4.289 18.609 1 98.69 35 THR B CA 1
ATOM 2917 C C . THR B 1 35 ? 20.297 5.43 17.594 1 98.69 35 THR B C 1
ATOM 2919 O O . THR B 1 35 ? 19.531 5.34 16.641 1 98.69 35 THR B O 1
ATOM 2922 N N . LEU B 1 36 ? 20.953 6.5 17.906 1 98.81 36 LEU B N 1
ATOM 2923 C CA . LEU B 1 36 ? 21.172 7.531 16.891 1 98.81 36 LEU B CA 1
ATOM 2924 C C . LEU B 1 36 ? 22.266 7.121 15.922 1 98.81 36 LEU B C 1
ATOM 2926 O O . LEU B 1 36 ? 23.266 6.516 16.328 1 98.81 36 LEU B O 1
ATOM 2930 N N . THR B 1 37 ? 22.094 7.398 14.664 1 98.75 37 THR B N 1
ATOM 2931 C CA . THR B 1 37 ? 23.109 7.098 13.648 1 98.75 37 THR B CA 1
ATOM 2932 C C . THR B 1 37 ? 23.203 8.227 12.625 1 98.75 37 THR B C 1
ATOM 2934 O O . THR B 1 37 ? 22.297 9.047 12.516 1 98.75 37 THR B O 1
ATOM 2937 N N . SER B 1 38 ? 24.344 8.305 11.938 1 98.69 38 SER B N 1
ATOM 2938 C CA . SER B 1 38 ? 24.516 9.289 10.875 1 98.69 38 SER B CA 1
ATOM 2939 C C . SER B 1 38 ? 24.266 8.672 9.508 1 98.69 38 SER B C 1
ATOM 2941 O O . SER B 1 38 ? 24.312 9.367 8.492 1 98.69 38 SER B O 1
ATOM 2943 N N . ASP B 1 39 ? 24.031 7.375 9.414 1 98.38 39 ASP B N 1
ATOM 2944 C CA . ASP B 1 39 ? 23.828 6.676 8.148 1 98.38 39 ASP B CA 1
ATOM 2945 C C . ASP B 1 39 ? 22.391 6.871 7.637 1 98.38 39 ASP B C 1
ATOM 2947 O O . ASP B 1 39 ? 21.438 6.359 8.227 1 98.38 39 ASP B O 1
ATOM 2951 N N . ALA B 1 40 ? 22.281 7.535 6.547 1 98.44 40 ALA B N 1
ATOM 2952 C CA . ALA B 1 40 ? 20.969 7.883 6.02 1 98.44 40 ALA B CA 1
ATOM 2953 C C . ALA B 1 40 ? 20.469 6.82 5.039 1 98.44 40 ALA B C 1
ATOM 2955 O O . ALA B 1 40 ? 19.516 7.055 4.293 1 98.44 40 ALA B O 1
ATOM 2956 N N . ASN B 1 41 ? 21.125 5.645 4.988 1 98.25 41 ASN B N 1
ATOM 2957 C CA . ASN B 1 41 ? 20.719 4.566 4.094 1 98.25 41 ASN B CA 1
ATOM 2958 C C . ASN B 1 41 ? 20.094 3.41 4.863 1 98.25 41 ASN B C 1
ATOM 2960 O O . ASN B 1 41 ? 20.359 3.225 6.051 1 98.25 41 ASN B O 1
ATOM 2964 N N . VAL B 1 42 ? 19.203 2.744 4.234 1 98.56 42 VAL B N 1
ATOM 2965 C CA . VAL B 1 42 ? 18.578 1.517 4.727 1 98.56 42 VAL B CA 1
ATOM 2966 C C . VAL B 1 42 ? 19.078 0.325 3.912 1 98.56 42 VAL B C 1
ATOM 2968 O O . VAL B 1 42 ? 19.078 0.366 2.68 1 98.56 42 VAL B O 1
ATOM 2971 N N . VAL B 1 43 ? 19.578 -0.681 4.578 1 98.31 43 VAL B N 1
ATOM 2972 C CA . VAL B 1 43 ? 20 -1.931 3.949 1 98.31 43 VAL B CA 1
ATOM 2973 C C . VAL B 1 43 ? 19.062 -3.061 4.375 1 98.31 43 VAL B C 1
ATOM 2975 O O . VAL B 1 43 ? 18.953 -3.375 5.562 1 98.31 43 VAL B O 1
ATOM 2978 N N . ILE B 1 44 ? 18.406 -3.674 3.422 1 98.19 44 ILE B N 1
ATOM 2979 C CA . ILE B 1 44 ? 17.469 -4.746 3.746 1 98.19 44 ILE B CA 1
ATOM 2980 C C . ILE B 1 44 ? 17.578 -5.855 2.703 1 98.19 44 ILE B C 1
ATOM 2982 O O . ILE B 1 44 ? 18.172 -5.664 1.644 1 98.19 44 ILE B O 1
ATOM 2986 N N . SER B 1 45 ? 16.984 -6.973 3.023 1 98.31 45 SER B N 1
ATOM 2987 C CA . SER B 1 45 ? 16.891 -8.078 2.082 1 98.31 45 SER B CA 1
ATOM 2988 C C . SER B 1 45 ? 16.125 -7.672 0.823 1 98.31 45 SER B C 1
ATOM 2990 O O . SER B 1 45 ? 15.164 -6.914 0.895 1 98.31 45 SER B O 1
ATOM 2992 N N . GLU B 1 46 ? 16.547 -8.219 -0.335 1 98.5 46 GLU B N 1
ATOM 2993 C CA . GLU B 1 46 ? 15.797 -8 -1.571 1 98.5 46 GLU B CA 1
ATOM 2994 C C . GLU B 1 46 ? 14.375 -8.523 -1.458 1 98.5 46 GLU B C 1
ATOM 2996 O O . GLU B 1 46 ? 13.5 -8.133 -2.232 1 98.5 46 GLU B O 1
ATOM 3001 N N . CYS B 1 47 ? 14.164 -9.359 -0.486 1 98.62 47 CYS B N 1
ATOM 3002 C CA . CYS B 1 47 ? 12.859 -9.977 -0.316 1 98.62 47 CYS B CA 1
ATOM 3003 C C . CYS B 1 47 ? 12.148 -9.43 0.915 1 98.62 47 CYS B C 1
ATOM 3005 O O . CYS B 1 47 ? 11.281 -10.086 1.487 1 98.62 47 CYS B O 1
ATOM 3007 N N . ALA B 1 48 ? 12.516 -8.25 1.364 1 98.81 48 ALA B N 1
ATOM 3008 C CA . ALA B 1 48 ? 11.969 -7.648 2.578 1 98.81 48 ALA B CA 1
ATOM 3009 C C . ALA B 1 48 ? 10.469 -7.391 2.434 1 98.81 48 ALA B C 1
ATOM 3011 O O . ALA B 1 48 ? 10 -7.016 1.358 1 98.81 48 ALA B O 1
ATOM 3012 N N . GLY B 1 49 ? 9.773 -7.508 3.51 1 98.69 49 GLY B N 1
ATOM 3013 C CA . GLY B 1 49 ? 8.328 -7.344 3.549 1 98.69 49 GLY B CA 1
ATOM 3014 C C . GLY B 1 49 ? 7.859 -6.023 2.969 1 98.69 49 GLY B C 1
ATOM 3015 O O . GLY B 1 49 ? 6.828 -5.961 2.301 1 98.69 49 GLY B O 1
ATOM 3016 N N . VAL B 1 50 ? 8.609 -4.973 3.168 1 98.88 50 VAL B N 1
ATOM 3017 C CA . VAL B 1 50 ? 8.211 -3.656 2.689 1 98.88 50 VAL B CA 1
ATOM 3018 C C . VAL B 1 50 ? 8.328 -3.602 1.167 1 98.88 50 VAL B C 1
ATOM 3020 O O . VAL B 1 50 ? 7.523 -2.945 0.5 1 98.88 50 VAL B O 1
ATOM 3023 N N . LEU B 1 51 ? 9.289 -4.297 0.594 1 98.88 51 LEU B N 1
ATOM 3024 C CA . LEU B 1 51 ? 9.508 -4.273 -0.849 1 98.88 51 LEU B CA 1
ATOM 3025 C C . LEU B 1 51 ? 8.461 -5.125 -1.567 1 98.88 51 LEU B C 1
ATOM 3027 O O . LEU B 1 51 ? 8.078 -4.816 -2.695 1 98.88 51 LEU B O 1
ATOM 3031 N N . GLN B 1 52 ? 8.031 -6.145 -0.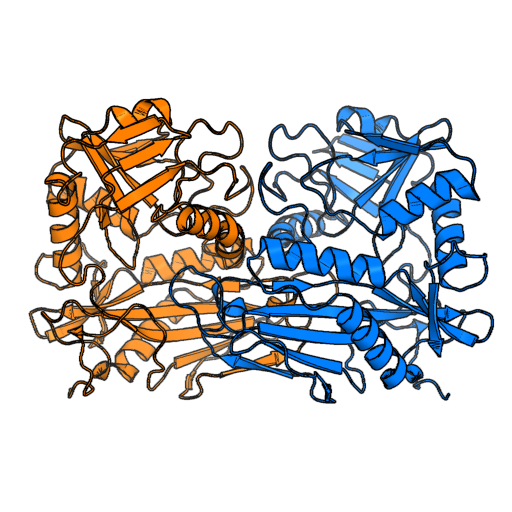885 1 98.56 52 GLN B N 1
ATOM 3032 C CA . GLN B 1 52 ? 7.152 -7.125 -1.516 1 98.56 52 GLN B CA 1
ATOM 3033 C C . GLN B 1 52 ? 5.684 -6.816 -1.232 1 98.56 52 GLN B C 1
ATOM 3035 O O . GLN B 1 52 ? 4.871 -6.75 -2.154 1 98.56 52 GLN B O 1
ATOM 3040 N N . TYR B 1 53 ? 5.371 -6.512 0.026 1 98.38 53 TYR B N 1
ATOM 3041 C CA . TYR B 1 53 ? 3.967 -6.43 0.41 1 98.38 53 TYR B CA 1
ATOM 3042 C C . TYR B 1 53 ? 3.668 -5.105 1.101 1 98.38 53 TYR B C 1
ATOM 3044 O O . TYR B 1 53 ? 2.695 -4.996 1.853 1 98.38 53 TYR B O 1
ATOM 3052 N N . ALA B 1 54 ? 4.527 -4.137 0.956 1 98.62 54 ALA B N 1
ATOM 3053 C CA . ALA B 1 54 ? 4.266 -2.748 1.326 1 98.62 54 ALA B CA 1
ATOM 3054 C C . ALA B 1 54 ? 3.873 -2.637 2.797 1 98.62 54 ALA B C 1
ATOM 3056 O O . ALA B 1 54 ? 2.982 -1.86 3.15 1 98.62 54 ALA B O 1
ATOM 3057 N N . GLN B 1 55 ? 4.465 -3.42 3.605 1 98.62 55 GLN B N 1
ATOM 3058 C CA . GLN B 1 55 ? 4.184 -3.332 5.035 1 98.62 55 GLN B CA 1
ATOM 3059 C C . GLN B 1 55 ? 4.949 -2.182 5.68 1 98.62 55 GLN B C 1
ATOM 3061 O O . GLN B 1 55 ? 6.027 -2.387 6.238 1 98.62 55 GLN B O 1
ATOM 3066 N N . THR B 1 56 ? 4.371 -0.967 5.574 1 98.94 56 THR B N 1
ATOM 3067 C CA . THR B 1 56 ? 5.027 0.221 6.109 1 98.94 56 THR B CA 1
ATOM 3068 C C . THR B 1 56 ? 3.998 1.257 6.551 1 98.94 56 THR B C 1
ATOM 3070 O O . THR B 1 56 ? 2.924 1.364 5.953 1 98.94 56 THR B O 1
ATOM 3073 N N . CYS B 1 57 ? 4.293 1.969 7.57 1 98.88 57 CYS B N 1
ATOM 3074 C CA . CYS B 1 57 ? 3.52 3.111 8.047 1 98.88 57 CYS B CA 1
ATOM 3075 C C . CYS B 1 57 ? 4.438 4.238 8.5 1 98.88 57 CYS B C 1
ATOM 3077 O O . CYS B 1 57 ? 5.645 4.039 8.656 1 98.88 57 CYS B O 1
ATOM 3079 N N . PHE B 1 58 ? 3.91 5.426 8.656 1 98.88 58 PHE B N 1
ATOM 3080 C CA . PHE B 1 58 ? 4.734 6.578 8.984 1 98.88 58 PHE B CA 1
ATOM 3081 C C . PHE B 1 58 ? 3.914 7.645 9.711 1 98.88 58 PHE B C 1
ATOM 3083 O O . PHE B 1 58 ? 2.695 7.512 9.836 1 98.88 58 PHE B O 1
ATOM 3090 N N . GLU B 1 59 ? 4.566 8.594 10.211 1 98.81 59 GLU B N 1
ATOM 3091 C CA . GLU B 1 59 ? 4 9.828 10.758 1 98.81 59 GLU B CA 1
ATOM 3092 C C . GLU B 1 59 ? 4.699 11.055 10.195 1 98.81 59 GLU B C 1
ATOM 3094 O O . GLU B 1 59 ? 5.727 10.945 9.531 1 98.81 59 GLU B O 1
ATOM 3099 N N . GLY B 1 60 ? 4.125 12.148 10.383 1 98.38 60 GLY B N 1
ATOM 3100 C CA . GLY B 1 60 ? 4.66 13.461 10.055 1 98.38 60 GLY B CA 1
ATOM 3101 C C . GLY B 1 60 ? 4.383 14.5 11.125 1 98.38 60 GLY B C 1
ATOM 3102 O O . GLY B 1 60 ? 3.248 14.633 11.586 1 98.38 60 GLY B O 1
ATOM 3103 N N . MET B 1 61 ? 5.371 15.156 11.531 1 98.56 61 MET B N 1
ATOM 3104 C CA . MET B 1 61 ? 5.254 16.25 12.484 1 98.56 61 MET B CA 1
ATOM 3105 C C . MET B 1 61 ? 6.352 17.297 12.266 1 98.56 61 MET B C 1
ATOM 3107 O O . MET B 1 61 ? 7.168 17.156 11.352 1 98.56 61 MET B O 1
ATOM 3111 N N . LYS B 1 62 ? 6.281 18.328 13.016 1 98.56 62 LYS B N 1
ATOM 3112 C CA . LYS B 1 62 ? 7.25 19.406 12.828 1 98.56 62 LYS B CA 1
ATOM 3113 C C . LYS B 1 62 ? 7.852 19.844 14.164 1 98.56 62 LYS B C 1
ATOM 3115 O O . LYS B 1 62 ? 7.227 19.672 15.219 1 98.56 62 LYS B O 1
ATOM 3120 N N . ALA B 1 63 ? 9.055 20.297 14.102 1 98.56 63 ALA B N 1
ATOM 3121 C CA . ALA B 1 63 ? 9.656 21.062 15.188 1 98.56 63 ALA B CA 1
ATOM 3122 C C . ALA B 1 63 ? 9.797 22.531 14.812 1 98.56 63 ALA B C 1
ATOM 3124 O O . ALA B 1 63 ? 10.008 22.859 13.648 1 98.56 63 ALA B O 1
ATOM 3125 N N . TYR B 1 64 ? 9.703 23.344 15.812 1 96.75 64 TYR B N 1
ATOM 3126 C CA . TYR B 1 64 ? 9.672 24.797 15.672 1 96.75 64 TYR B CA 1
ATOM 3127 C C . TYR B 1 64 ? 10.641 25.453 16.641 1 96.75 64 TYR B C 1
ATOM 3129 O O . TYR B 1 64 ? 10.875 24.953 17.734 1 96.75 64 TYR B O 1
ATOM 3137 N N . THR B 1 65 ? 11.172 26.609 16.219 1 97.06 65 THR B N 1
ATOM 3138 C CA . THR B 1 65 ? 11.734 27.547 17.188 1 97.06 65 THR B CA 1
ATOM 3139 C C . THR B 1 65 ? 10.672 28.516 17.672 1 97.06 65 THR B C 1
ATOM 3141 O O . THR B 1 65 ? 10.039 29.219 16.875 1 97.06 65 THR B O 1
ATOM 3144 N N . THR B 1 66 ? 10.477 28.562 18.953 1 97.12 66 THR B N 1
ATOM 3145 C CA . THR B 1 66 ? 9.461 29.438 19.516 1 97.12 66 THR B CA 1
ATOM 3146 C C . THR B 1 66 ? 9.969 30.859 19.625 1 97.12 66 THR B C 1
ATOM 3148 O O . THR B 1 66 ? 11.164 31.109 19.453 1 97.12 66 THR B O 1
ATOM 3151 N N . GLU B 1 67 ? 9.031 31.734 19.922 1 95.19 67 GLU B N 1
ATOM 3152 C CA . GLU B 1 67 ? 9.352 33.156 20.062 1 95.19 67 GLU B CA 1
ATOM 3153 C C . GLU B 1 67 ? 10.422 33.375 21.125 1 95.19 67 GLU B C 1
ATOM 3155 O O . GLU B 1 67 ? 11.297 34.219 20.969 1 95.19 67 GLU B O 1
ATOM 3160 N N . ASP B 1 68 ? 10.43 32.594 22.172 1 95.56 68 ASP B N 1
ATOM 3161 C CA . ASP B 1 68 ? 11.367 32.781 23.281 1 95.56 68 ASP B CA 1
ATOM 3162 C C . ASP B 1 68 ? 12.633 31.938 23.062 1 95.56 68 ASP B C 1
ATOM 3164 O O . ASP B 1 68 ? 13.469 31.828 23.953 1 95.56 68 ASP B O 1
ATOM 3168 N N . GLY B 1 69 ? 12.727 31.203 21.922 1 95.12 69 GLY B N 1
ATOM 3169 C CA . GLY B 1 69 ? 13.992 30.609 21.516 1 95.12 69 GLY B CA 1
ATOM 3170 C C . GLY B 1 69 ? 14.07 29.125 21.797 1 95.12 69 GLY B C 1
ATOM 3171 O O . GLY B 1 69 ? 15.062 28.469 21.453 1 95.12 69 GLY B O 1
ATOM 3172 N N . HIS B 1 70 ? 13.031 28.578 22.344 1 96.88 70 HIS B N 1
ATOM 3173 C CA . HIS B 1 70 ? 13.016 27.141 22.594 1 96.88 70 HIS B CA 1
ATOM 3174 C C . HIS B 1 70 ? 12.68 26.359 21.328 1 96.88 70 HIS B C 1
ATOM 3176 O O . HIS B 1 70 ? 12.031 26.891 20.422 1 96.88 70 HIS B O 1
ATOM 3182 N N . ILE B 1 71 ? 13.227 25.188 21.234 1 98.31 71 ILE B N 1
ATOM 3183 C CA . ILE B 1 71 ? 12.789 24.25 20.203 1 98.31 71 ILE B CA 1
ATOM 3184 C C . ILE B 1 71 ? 11.695 23.344 20.766 1 98.31 71 ILE B C 1
ATOM 3186 O O . ILE B 1 71 ? 11.844 22.75 21.844 1 98.31 71 ILE B O 1
ATOM 3190 N N . VAL B 1 72 ? 10.57 23.281 20.047 1 98.62 72 VAL B N 1
ATOM 3191 C CA . VAL B 1 72 ? 9.438 22.484 20.516 1 98.62 72 VAL B CA 1
ATOM 3192 C C . VAL B 1 72 ? 8.898 21.625 19.359 1 98.62 72 VAL B C 1
ATOM 3194 O O . VAL B 1 72 ? 9.242 21.859 18.203 1 98.62 72 VAL B O 1
ATOM 3197 N N . THR B 1 73 ? 8.219 20.594 19.672 1 98.56 73 THR B N 1
ATOM 3198 C CA . THR B 1 73 ? 7.391 19.875 18.719 1 98.56 73 THR B CA 1
ATOM 3199 C C . THR B 1 73 ? 5.938 19.828 19.188 1 98.56 73 THR B C 1
ATOM 3201 O O . THR B 1 73 ? 5.625 20.25 20.312 1 98.56 73 THR B O 1
ATOM 3204 N N . PHE B 1 74 ? 5.043 19.516 18.344 1 98.56 74 PHE B N 1
ATOM 3205 C CA . PHE B 1 74 ? 3.607 19.656 18.562 1 98.56 74 PHE B CA 1
ATOM 3206 C C . PHE B 1 74 ? 2.928 18.297 18.625 1 98.56 74 PHE B C 1
ATOM 3208 O O . PHE B 1 74 ? 2.893 17.562 17.641 1 98.56 74 PHE B O 1
ATOM 3215 N N . ARG B 1 75 ? 2.412 17.875 19.781 1 98.62 75 ARG B N 1
ATOM 3216 C CA . ARG B 1 75 ? 1.551 16.75 20.141 1 98.62 75 ARG B CA 1
ATOM 3217 C C . ARG B 1 75 ? 2.137 15.43 19.641 1 98.62 75 ARG B C 1
ATOM 3219 O O . ARG B 1 75 ? 1.438 14.633 19 1 98.62 75 ARG B O 1
ATOM 3226 N N . PRO B 1 76 ? 3.445 15.172 19.953 1 98.75 76 PRO B N 1
ATOM 3227 C CA . PRO B 1 76 ? 4.07 13.93 19.5 1 98.75 76 PRO B CA 1
ATOM 3228 C C . PRO B 1 76 ? 3.412 12.688 20.094 1 98.75 76 PRO B C 1
ATOM 3230 O O . PRO B 1 76 ? 3.51 11.594 19.516 1 98.75 76 PRO B O 1
ATOM 3233 N N . ASP B 1 77 ? 2.719 12.844 21.203 1 98.69 77 ASP B N 1
ATOM 3234 C CA . ASP B 1 77 ? 2.021 11.734 21.844 1 98.69 77 ASP B CA 1
ATOM 3235 C C . ASP B 1 77 ? 0.91 11.188 20.953 1 98.69 77 ASP B C 1
ATOM 3237 O O . ASP B 1 77 ? 0.703 9.977 20.875 1 98.69 77 ASP B O 1
ATOM 3241 N N . LEU B 1 78 ? 0.208 12.102 20.25 1 98.75 78 LEU B N 1
ATOM 3242 C CA . LEU B 1 78 ? -0.868 11.672 19.359 1 98.75 78 LEU B CA 1
ATOM 3243 C C . LEU B 1 78 ? -0.307 10.992 18.125 1 98.75 78 LEU B C 1
ATOM 3245 O O . LEU B 1 78 ? -0.921 10.07 17.578 1 98.75 78 LEU B O 1
ATOM 3249 N N . ASN B 1 79 ? 0.861 11.484 17.688 1 98.88 79 ASN B N 1
ATOM 3250 C CA . ASN B 1 79 ? 1.517 10.781 16.578 1 98.88 79 ASN B CA 1
ATOM 3251 C C . ASN B 1 79 ? 1.925 9.367 16.984 1 98.88 79 ASN B C 1
ATOM 3253 O O . ASN B 1 79 ? 1.774 8.43 16.203 1 98.88 79 ASN B O 1
ATOM 3257 N N . ALA B 1 80 ? 2.441 9.258 18.172 1 98.94 80 ALA B N 1
ATOM 3258 C CA . ALA B 1 80 ? 2.84 7.945 18.672 1 98.94 80 ALA B CA 1
ATOM 3259 C C . ALA B 1 80 ? 1.651 6.988 18.703 1 98.94 80 ALA B C 1
ATOM 3261 O O . ALA B 1 80 ? 1.749 5.852 18.25 1 98.94 80 ALA B O 1
ATOM 3262 N N . LYS B 1 81 ? 0.589 7.465 19.234 1 98.81 81 LYS B N 1
ATOM 3263 C CA . LYS B 1 81 ? -0.614 6.648 19.344 1 98.81 81 LYS B CA 1
ATOM 3264 C C . LYS B 1 81 ? -1.142 6.266 17.953 1 98.81 81 LYS B C 1
ATOM 3266 O O . LYS B 1 81 ? -1.524 5.117 17.734 1 98.81 81 LYS B O 1
ATOM 3271 N N . ARG B 1 82 ? -1.201 7.207 17.078 1 98.88 82 ARG B N 1
ATOM 3272 C CA . ARG B 1 82 ? -1.704 6.934 15.742 1 98.88 82 ARG B CA 1
ATOM 3273 C C . ARG B 1 82 ? -0.809 5.934 15.016 1 98.88 82 ARG B C 1
ATOM 3275 O O . ARG B 1 82 ? -1.298 5.074 14.273 1 98.88 82 ARG B O 1
ATOM 3282 N N . MET B 1 83 ? 0.476 6.051 15.219 1 98.88 83 MET B N 1
ATOM 3283 C CA . MET B 1 83 ? 1.362 5.082 14.586 1 98.88 83 MET B CA 1
ATOM 3284 C C . MET B 1 83 ? 1.121 3.68 15.141 1 98.88 83 MET B C 1
ATOM 3286 O O . MET B 1 83 ? 1.179 2.697 14.398 1 98.88 83 MET B O 1
ATOM 3290 N N . ALA B 1 84 ? 0.94 3.609 16.422 1 98.88 84 ALA B N 1
ATOM 3291 C CA . ALA B 1 84 ? 0.649 2.312 17.031 1 98.88 84 ALA B CA 1
ATOM 3292 C C . ALA B 1 84 ? -0.598 1.686 16.422 1 98.88 84 ALA B C 1
ATOM 3294 O O . ALA B 1 84 ? -0.609 0.495 16.094 1 98.88 84 ALA B O 1
ATOM 3295 N N . ASP B 1 85 ? -1.624 2.479 16.234 1 98.69 85 ASP B N 1
ATOM 3296 C CA . ASP B 1 85 ? -2.857 2.002 15.617 1 98.69 85 ASP B CA 1
ATOM 3297 C C . ASP B 1 85 ? -2.604 1.522 14.188 1 98.69 85 ASP B C 1
ATOM 3299 O O . ASP B 1 85 ? -3.113 0.477 13.781 1 98.69 85 ASP B O 1
ATOM 3303 N N . SER B 1 86 ? -1.869 2.318 13.445 1 98.88 86 SER B N 1
ATOM 3304 C CA . SER B 1 86 ? -1.544 1.957 12.07 1 98.88 86 SER B CA 1
ATOM 3305 C C . SER B 1 86 ? -0.771 0.644 12.016 1 98.88 86 SER B C 1
ATOM 3307 O O . SER B 1 86 ? -1.069 -0.221 11.188 1 98.88 86 SER B O 1
ATOM 3309 N N . ALA B 1 87 ? 0.206 0.521 12.891 1 98.88 87 ALA B N 1
ATOM 3310 C CA . ALA B 1 87 ? 1.027 -0.686 12.945 1 98.88 87 ALA B CA 1
ATOM 3311 C C . ALA B 1 87 ? 0.176 -1.916 13.242 1 98.88 87 ALA B C 1
ATOM 3313 O O . ALA B 1 87 ? 0.324 -2.955 12.594 1 98.88 87 ALA B O 1
ATOM 3314 N N . GLN B 1 88 ? -0.684 -1.804 14.172 1 98.56 88 GLN B N 1
ATOM 3315 C CA . GLN B 1 88 ? -1.536 -2.922 14.555 1 98.56 88 GLN B CA 1
ATOM 3316 C C . GLN B 1 88 ? -2.422 -3.365 13.398 1 98.56 88 GLN B C 1
ATOM 3318 O O . GLN B 1 88 ? -2.584 -4.562 13.156 1 98.56 88 GLN B O 1
ATOM 3323 N N . ARG B 1 89 ? -2.955 -2.434 12.695 1 98.56 89 ARG B N 1
ATOM 3324 C CA . ARG B 1 89 ? -3.816 -2.756 11.562 1 98.56 89 ARG B CA 1
ATOM 3325 C C . ARG B 1 89 ? -3.031 -3.451 10.461 1 98.56 89 ARG B C 1
ATOM 3327 O O . ARG B 1 89 ? -3.578 -4.277 9.727 1 98.56 89 ARG B O 1
ATOM 3334 N N . LEU B 1 90 ? -1.759 -3.197 10.367 1 98.69 90 LEU B N 1
ATOM 3335 C CA . LEU B 1 90 ? -0.899 -3.805 9.352 1 98.69 90 LEU B CA 1
ATOM 3336 C C . LEU B 1 90 ? -0.213 -5.051 9.906 1 98.69 90 LEU B C 1
ATOM 3338 O O . LEU B 1 90 ? 0.719 -5.574 9.289 1 98.69 90 LEU B O 1
ATOM 3342 N N . GLU B 1 91 ? -0.642 -5.449 11.086 1 98.62 91 GLU B N 1
ATOM 3343 C CA . GLU B 1 91 ? -0.091 -6.641 11.719 1 98.62 91 GLU B CA 1
ATOM 3344 C C . GLU B 1 91 ? 1.405 -6.484 11.977 1 98.62 91 GLU B C 1
ATOM 3346 O O . GLU B 1 91 ? 2.182 -7.41 11.734 1 98.62 91 GLU B O 1
ATOM 3351 N N . MET B 1 92 ? 1.86 -5.328 12.398 1 98.81 92 MET B N 1
ATOM 3352 C CA . MET B 1 92 ? 3.219 -5.027 12.844 1 98.81 92 MET B CA 1
ATOM 3353 C C . MET B 1 92 ? 3.262 -4.809 14.352 1 98.81 92 MET B C 1
ATOM 3355 O O . MET B 1 92 ? 2.273 -4.375 14.953 1 98.81 92 MET B O 1
ATOM 3359 N N . PRO B 1 93 ? 4.402 -5.121 14.93 1 98.69 93 PRO B N 1
ATOM 3360 C CA . PRO B 1 93 ? 4.512 -4.789 16.344 1 98.69 93 PRO B CA 1
ATOM 3361 C C . PRO B 1 93 ? 4.578 -3.283 16.594 1 98.69 93 PRO B C 1
ATOM 3363 O O . PRO B 1 93 ? 5.504 -2.615 16.141 1 98.69 93 PRO B O 1
ATOM 3366 N N . ALA B 1 94 ? 3.611 -2.803 17.312 1 98.62 94 ALA B N 1
ATOM 3367 C CA . ALA B 1 94 ? 3.6 -1.371 17.594 1 98.62 94 ALA B CA 1
ATOM 3368 C C . ALA B 1 94 ? 4.859 -0.955 18.344 1 98.62 94 ALA B C 1
ATOM 3370 O O . ALA B 1 94 ? 5.285 -1.633 19.281 1 98.62 94 ALA B O 1
ATOM 3371 N N . PHE B 1 95 ? 5.527 0.073 17.875 1 98.88 95 PHE B N 1
ATOM 3372 C CA . PHE B 1 95 ? 6.625 0.653 18.641 1 98.88 95 PHE B CA 1
ATOM 3373 C C . PHE B 1 95 ? 6.105 1.333 19.906 1 98.88 95 PHE B C 1
ATOM 3375 O O . PHE B 1 95 ? 5.102 2.047 19.859 1 98.88 95 PHE B O 1
ATOM 3382 N N . PRO B 1 96 ? 6.75 1.095 21.047 1 98.81 96 PRO B N 1
ATOM 3383 C CA . PRO B 1 96 ? 6.227 1.688 22.281 1 98.81 96 PRO B CA 1
ATOM 3384 C C . PRO B 1 96 ? 6.078 3.205 22.188 1 98.81 96 PRO B C 1
ATOM 3386 O O . PRO B 1 96 ? 7.012 3.896 21.766 1 98.81 96 PRO B O 1
ATOM 3389 N N . GLU B 1 97 ? 4.938 3.713 22.625 1 98.81 97 GLU B N 1
ATOM 3390 C CA . GLU B 1 97 ? 4.578 5.113 22.422 1 98.81 97 GLU B CA 1
ATOM 3391 C C . GLU B 1 97 ? 5.551 6.043 23.141 1 98.81 97 GLU B C 1
ATOM 3393 O O . GLU B 1 97 ? 5.945 7.074 22.609 1 98.81 97 GLU B O 1
ATOM 3398 N N . ASP B 1 98 ? 5.934 5.68 24.359 1 98.62 98 ASP B N 1
ATOM 3399 C CA . ASP B 1 98 ? 6.863 6.516 25.109 1 98.62 98 ASP B CA 1
ATOM 3400 C C . ASP B 1 98 ? 8.234 6.555 24.438 1 98.62 98 ASP B C 1
ATOM 3402 O O . ASP B 1 98 ? 8.875 7.609 24.391 1 98.62 98 ASP B O 1
ATOM 3406 N N . ARG B 1 99 ? 8.719 5.414 23.906 1 98.88 99 ARG B N 1
ATOM 3407 C CA . ARG B 1 99 ? 9.992 5.359 23.203 1 98.88 99 ARG B CA 1
ATOM 3408 C C . ARG B 1 99 ? 9.93 6.145 21.891 1 98.88 99 ARG B C 1
ATOM 3410 O O . ARG B 1 99 ? 10.922 6.73 21.469 1 98.88 99 ARG B O 1
ATOM 3417 N N . PHE B 1 100 ? 8.742 6.141 21.312 1 98.94 100 PHE B N 1
ATOM 3418 C CA . PHE B 1 100 ? 8.516 6.949 20.125 1 98.94 100 PHE B CA 1
ATOM 3419 C C . PHE B 1 100 ? 8.773 8.422 20.406 1 98.94 100 PHE B C 1
ATOM 3421 O O . PHE B 1 100 ? 9.539 9.078 19.688 1 98.94 100 PHE B O 1
ATOM 3428 N N . VAL B 1 101 ? 8.141 8.898 21.406 1 98.88 101 VAL B N 1
ATOM 3429 C CA . VAL B 1 101 ? 8.266 10.305 21.766 1 98.88 101 VAL B CA 1
ATOM 3430 C C . VAL B 1 101 ? 9.719 10.625 22.109 1 98.88 101 VAL B C 1
ATOM 3432 O O . VAL B 1 101 ? 10.258 11.648 21.656 1 98.88 101 VAL B O 1
ATOM 3435 N N . GLU B 1 102 ? 10.375 9.742 22.844 1 98.81 102 GLU B N 1
ATOM 3436 C CA . GLU B 1 102 ? 11.766 9.961 23.219 1 98.81 102 GLU B CA 1
ATOM 3437 C C . GLU B 1 102 ? 12.672 9.961 21.984 1 98.81 102 GLU B C 1
ATOM 3439 O O . GLU B 1 102 ? 13.617 10.742 21.906 1 98.81 102 GLU B O 1
ATOM 3444 N N . ALA B 1 103 ? 12.422 9.039 21.031 1 98.94 103 ALA B N 1
ATOM 3445 C CA . ALA B 1 103 ? 13.195 8.992 19.797 1 98.94 103 ALA B CA 1
ATOM 3446 C C . ALA B 1 103 ? 13.062 10.305 19.016 1 98.94 103 ALA B C 1
ATOM 3448 O O . ALA B 1 103 ? 14.047 10.82 18.5 1 98.94 103 ALA B O 1
ATOM 3449 N N . VAL B 1 104 ? 11.836 10.82 18.953 1 98.94 104 VAL B N 1
ATOM 3450 C CA . VAL B 1 104 ? 11.586 12.094 18.281 1 98.94 104 VAL B CA 1
ATOM 3451 C C . VAL B 1 104 ? 12.383 13.203 18.953 1 98.94 104 VAL B C 1
ATOM 3453 O O . VAL B 1 104 ? 13.062 13.984 18.281 1 98.94 104 VAL B O 1
ATOM 3456 N N . LYS B 1 105 ? 12.359 13.258 20.25 1 98.88 105 LYS B N 1
ATOM 3457 C CA . LYS B 1 105 ? 13.109 14.273 21 1 98.88 105 LYS B CA 1
ATOM 3458 C C . LYS B 1 105 ? 14.602 14.164 20.719 1 98.88 105 LYS B C 1
ATOM 3460 O O . LYS B 1 105 ? 15.273 15.172 20.5 1 98.88 105 LYS B O 1
ATOM 3465 N N . GLN B 1 106 ? 15.102 12.953 20.719 1 98.88 106 GLN B N 1
ATOM 3466 C CA . GLN B 1 106 ? 16.516 12.719 20.484 1 98.88 106 GLN B CA 1
ATOM 3467 C C . GLN B 1 106 ? 16.938 13.203 19.094 1 98.88 106 GLN B C 1
ATOM 3469 O O . GLN B 1 106 ? 17.969 13.859 18.938 1 98.88 106 GLN B O 1
ATOM 3474 N N . VAL B 1 107 ? 16.125 12.891 18.141 1 98.94 107 VAL B N 1
ATOM 3475 C CA . VAL B 1 107 ? 16.453 13.25 16.766 1 98.94 107 VAL B CA 1
ATOM 3476 C C . VAL B 1 107 ? 16.422 14.766 16.609 1 98.94 107 VAL B C 1
ATOM 3478 O O . VAL B 1 107 ? 17.328 15.352 15.984 1 98.94 107 VAL B O 1
ATOM 3481 N N . VAL B 1 108 ? 15.367 15.414 17.125 1 98.88 108 VAL B N 1
ATOM 3482 C CA . VAL B 1 108 ? 15.258 16.859 17.016 1 98.88 108 VAL B CA 1
ATOM 3483 C C . VAL B 1 108 ? 16.422 17.531 17.734 1 98.88 108 VAL B C 1
ATOM 3485 O O . VAL B 1 108 ? 17.047 18.438 17.203 1 98.88 108 VAL B O 1
ATOM 3488 N N . ALA B 1 109 ? 16.734 17.047 18.953 1 98.62 109 ALA B N 1
ATOM 3489 C CA . ALA B 1 109 ? 17.844 17.609 19.719 1 98.62 109 ALA B CA 1
ATOM 3490 C C . ALA B 1 109 ? 19.172 17.438 18.969 1 98.62 109 ALA B C 1
ATOM 3492 O O . ALA B 1 109 ? 19.984 18.359 18.922 1 98.62 109 ALA B O 1
ATOM 3493 N N . ALA B 1 110 ? 19.375 16.297 18.406 1 98.62 110 ALA B N 1
ATOM 3494 C CA . ALA B 1 110 ? 20.625 15.984 17.703 1 98.62 110 ALA B CA 1
ATOM 3495 C C . ALA B 1 110 ? 20.734 16.797 16.406 1 98.62 110 ALA B C 1
ATOM 3497 O O . ALA B 1 110 ? 21.812 16.906 15.828 1 98.62 110 ALA B O 1
ATOM 3498 N N . ASN B 1 111 ? 19.641 17.297 15.961 1 98.56 111 ASN B N 1
ATOM 3499 C CA . ASN B 1 111 ? 19.609 18.094 14.734 1 98.56 111 ASN B CA 1
ATOM 3500 C C . ASN B 1 111 ? 19.141 19.516 15.008 1 98.56 111 ASN B C 1
ATOM 3502 O O . ASN B 1 111 ? 18.469 20.125 14.172 1 98.56 111 ASN B O 1
ATOM 3506 N N . ALA B 1 112 ? 19.344 20.016 16.156 1 98.25 112 ALA B N 1
ATOM 3507 C CA . ALA B 1 112 ? 18.875 21.312 16.594 1 98.25 112 ALA B CA 1
ATOM 3508 C C . ALA B 1 112 ? 19.344 22.422 15.648 1 98.25 112 ALA B C 1
ATOM 3510 O O . ALA B 1 112 ? 18.641 23.391 15.414 1 98.25 112 ALA B O 1
ATOM 3511 N N . ALA B 1 113 ? 20.531 22.25 15.109 1 97.75 113 ALA B N 1
ATOM 3512 C CA . ALA B 1 113 ? 21.109 23.25 14.211 1 97.75 113 ALA B CA 1
ATOM 3513 C C . ALA B 1 113 ? 20.312 23.359 12.922 1 97.75 113 ALA B C 1
ATOM 3515 O O . ALA B 1 113 ? 20.422 24.359 12.195 1 97.75 113 ALA B O 1
ATOM 3516 N N . TYR B 1 114 ? 19.516 22.344 12.602 1 98.12 114 TYR B N 1
ATOM 3517 C CA . TYR B 1 114 ? 18.719 22.312 11.375 1 98.12 114 TYR B CA 1
ATOM 3518 C C . TYR B 1 114 ? 17.312 22.844 11.625 1 98.12 114 TYR B C 1
ATOM 3520 O O . TYR B 1 114 ? 16.516 22.953 10.703 1 98.12 114 TYR B O 1
ATOM 3528 N N . VAL B 1 115 ? 16.922 23.141 12.883 1 98.19 115 VAL B N 1
ATOM 3529 C CA . VAL B 1 115 ? 15.641 23.781 13.164 1 98.19 115 VAL B CA 1
ATOM 3530 C C . VAL B 1 115 ? 15.711 25.266 12.82 1 98.19 115 VAL B C 1
ATOM 3532 O O . VAL B 1 115 ? 16.516 26 13.391 1 98.19 115 VAL B O 1
ATOM 3535 N N . PRO B 1 116 ? 14.914 25.688 11.922 1 97.06 116 PRO B N 1
ATOM 3536 C CA . PRO B 1 116 ? 15.031 27.062 11.453 1 97.06 116 PRO B CA 1
ATOM 3537 C C . PRO B 1 116 ? 14.781 28.094 12.562 1 97.06 116 PRO B C 1
ATOM 3539 O O . PRO B 1 116 ? 14.062 27.797 13.523 1 97.06 116 PRO B O 1
ATOM 3542 N N . PRO B 1 117 ? 15.344 29.266 12.43 1 95.56 117 PRO B N 1
ATOM 3543 C CA . PRO B 1 117 ? 15.109 30.297 13.43 1 95.56 117 PRO B CA 1
ATOM 3544 C C . PRO B 1 117 ? 13.664 30.797 13.445 1 95.56 117 PRO B C 1
ATOM 3546 O O . PRO B 1 117 ? 12.977 30.734 12.422 1 95.56 117 PRO B O 1
ATOM 3549 N N . TYR B 1 118 ? 13.281 31.25 14.602 1 94.75 118 TYR B N 1
ATOM 3550 C CA . TYR B 1 118 ? 11.969 31.875 14.734 1 94.75 118 TYR B CA 1
ATOM 3551 C C . TYR B 1 118 ? 11.781 32.969 13.695 1 94.75 118 TYR B C 1
ATOM 3553 O O . TYR B 1 118 ? 12.695 33.75 13.445 1 94.75 118 TYR B O 1
ATOM 3561 N N . GLY B 1 119 ? 10.594 33 13.039 1 91.81 119 GLY B N 1
ATOM 3562 C CA . GLY B 1 119 ? 10.266 34.062 12.109 1 91.81 119 GLY B CA 1
ATOM 3563 C C . GLY B 1 119 ? 10.609 33.719 10.672 1 91.81 119 GLY B C 1
ATOM 3564 O O . GLY B 1 119 ? 10.172 34.406 9.742 1 91.81 119 GLY B O 1
ATOM 3565 N N . SER B 1 120 ? 11.344 32.656 10.406 1 92 120 SER B N 1
ATOM 3566 C CA . SER B 1 120 ? 11.75 32.281 9.047 1 92 120 SER B CA 1
ATOM 3567 C C . SER B 1 120 ? 10.586 31.703 8.258 1 92 120 SER B C 1
ATOM 3569 O O . SER B 1 120 ? 10.625 31.672 7.023 1 92 120 SER B O 1
ATOM 3571 N N . GLY B 1 121 ? 9.547 31.172 8.945 1 91.31 121 GLY B N 1
ATOM 3572 C CA . GLY B 1 121 ? 8.469 30.453 8.297 1 91.31 121 GLY B CA 1
ATOM 3573 C C . GLY B 1 121 ? 8.812 29 8 1 91.31 121 GLY B C 1
ATOM 3574 O O . GLY B 1 121 ? 7.918 28.172 7.785 1 91.31 121 GLY B O 1
ATOM 3575 N N . ALA B 1 122 ? 10.094 28.719 8.023 1 95.31 122 ALA B N 1
ATOM 3576 C CA . ALA B 1 122 ? 10.57 27.344 7.828 1 95.31 122 ALA B CA 1
ATOM 3577 C C . ALA B 1 122 ? 10.453 26.531 9.117 1 95.31 122 ALA B C 1
ATOM 3579 O O . ALA B 1 122 ? 10.281 27.094 10.195 1 95.31 122 ALA B O 1
ATOM 3580 N N . THR B 1 123 ? 10.445 25.203 9.008 1 96.94 123 THR B N 1
ATOM 3581 C CA . THR B 1 123 ? 10.359 24.297 10.133 1 96.94 123 THR B CA 1
ATOM 3582 C C . THR B 1 123 ? 11.242 23.062 9.906 1 96.94 123 THR B C 1
ATOM 3584 O O . THR B 1 123 ? 11.805 22.906 8.82 1 96.94 123 THR B O 1
ATOM 3587 N N . LEU B 1 124 ? 11.477 22.328 10.922 1 98.25 124 LEU B N 1
ATOM 3588 C CA . LEU B 1 124 ? 12.078 21.016 10.773 1 98.25 124 LEU B CA 1
ATOM 3589 C C . LEU B 1 124 ? 11 19.922 10.727 1 98.25 124 LEU B C 1
ATOM 3591 O O . LEU B 1 124 ? 10.305 19.688 11.719 1 98.25 124 LEU B O 1
ATOM 3595 N N . TYR B 1 125 ? 10.852 19.375 9.578 1 98.5 125 TYR B N 1
ATOM 3596 C CA . TYR B 1 125 ? 9.93 18.25 9.406 1 98.5 125 TYR B CA 1
ATOM 3597 C C . TYR B 1 125 ? 10.516 16.969 9.977 1 98.5 125 TYR B C 1
ATOM 3599 O O . TYR B 1 125 ? 11.688 16.656 9.742 1 98.5 125 TYR B O 1
ATOM 3607 N N . ILE B 1 126 ? 9.766 16.234 10.773 1 98.88 126 ILE B N 1
ATOM 3608 C CA . ILE B 1 126 ? 10.172 15 11.422 1 98.88 126 ILE B CA 1
ATOM 3609 C C . ILE B 1 126 ? 9.359 13.836 10.867 1 98.88 126 ILE B C 1
ATOM 3611 O O . ILE B 1 126 ? 8.125 13.906 10.789 1 98.88 126 ILE B O 1
ATOM 3615 N N . ARG B 1 127 ? 10.023 12.719 10.484 1 98.81 127 ARG B N 1
ATOM 3616 C CA . ARG B 1 127 ? 9.391 11.57 9.836 1 98.81 127 ARG B CA 1
ATOM 3617 C C . ARG B 1 127 ? 9.703 10.281 10.586 1 98.81 127 ARG B C 1
ATOM 3619 O O . ARG B 1 127 ? 10.656 9.578 10.242 1 98.81 127 ARG B O 1
ATOM 3626 N N . PRO B 1 128 ? 8.891 9.938 11.609 1 98.94 128 PRO B N 1
ATOM 3627 C CA . PRO B 1 128 ? 8.922 8.555 12.094 1 98.94 128 PRO B CA 1
ATOM 3628 C C . PRO B 1 128 ? 8.289 7.574 11.117 1 98.94 128 PRO B C 1
ATOM 3630 O O . PRO B 1 128 ? 7.273 7.891 10.484 1 98.94 128 PRO B O 1
ATOM 3633 N N . TYR B 1 129 ? 8.898 6.383 10.992 1 98.94 129 TYR B N 1
ATOM 3634 C CA . TYR B 1 129 ? 8.305 5.348 10.148 1 98.94 129 TYR B CA 1
ATOM 3635 C C . TYR B 1 129 ? 8.812 3.967 10.539 1 98.94 129 TYR B C 1
ATOM 3637 O O . TYR B 1 129 ? 9.781 3.844 11.289 1 98.94 129 TYR B O 1
ATOM 3645 N N . MET B 1 130 ? 8.141 2.941 10.18 1 98.88 130 MET B N 1
ATOM 3646 C CA . MET B 1 130 ? 8.555 1.56 10.406 1 98.88 130 MET B CA 1
ATOM 3647 C C . MET B 1 130 ? 8.117 0.668 9.242 1 98.88 130 MET B C 1
ATOM 3649 O O . MET B 1 130 ? 7.203 1.018 8.5 1 98.88 130 MET B O 1
ATOM 3653 N N . PHE B 1 131 ? 8.766 -0.405 9.047 1 98.94 131 PHE B N 1
ATOM 3654 C CA . PHE B 1 131 ? 8.492 -1.271 7.906 1 98.94 131 PHE B CA 1
ATOM 3655 C C . PHE B 1 131 ? 8.969 -2.693 8.18 1 98.94 131 PHE B C 1
ATOM 3657 O O . PHE B 1 131 ? 9.812 -2.916 9.055 1 98.94 131 PHE B O 1
ATOM 3664 N N . GLY B 1 132 ? 8.352 -3.65 7.473 1 98.88 132 GLY B N 1
ATOM 3665 C CA . GLY B 1 132 ? 8.812 -5.027 7.512 1 98.88 132 GLY B CA 1
ATOM 3666 C C . GLY B 1 132 ? 10.141 -5.234 6.812 1 98.88 132 GLY B C 1
ATOM 3667 O O . GLY B 1 132 ? 10.258 -4.988 5.609 1 98.88 132 GLY B O 1
ATOM 3668 N N . SER B 1 133 ? 11.133 -5.758 7.555 1 98.69 133 SER B N 1
ATOM 3669 C CA . SER B 1 133 ? 12.492 -5.773 7.027 1 98.69 133 SER B CA 1
ATOM 3670 C C . SER B 1 133 ? 12.945 -7.191 6.715 1 98.69 133 SER B C 1
ATOM 3672 O O . SER B 1 133 ? 13.969 -7.391 6.055 1 98.69 133 SER B O 1
ATOM 3674 N N . SER B 1 134 ? 12.242 -8.219 7.223 1 98.31 134 SER B N 1
ATOM 3675 C CA . SER B 1 134 ? 12.625 -9.602 6.953 1 98.31 134 SER B CA 1
ATOM 3676 C C . SER B 1 134 ? 12.008 -10.102 5.656 1 98.31 134 SER B C 1
ATOM 3678 O O . SER B 1 134 ? 11.023 -9.539 5.172 1 98.31 134 SER B O 1
ATOM 3680 N N . PRO B 1 135 ? 12.594 -11.094 5.086 1 98.12 135 PRO B N 1
ATOM 3681 C CA . PRO B 1 135 ? 12.07 -11.656 3.842 1 98.12 135 PRO B CA 1
ATOM 3682 C C . PRO B 1 135 ? 10.68 -12.273 4.012 1 98.12 135 PRO B C 1
ATOM 3684 O O . PRO B 1 135 ? 10.398 -12.891 5.043 1 98.12 135 PRO B O 1
ATOM 3687 N N . VAL B 1 136 ? 9.898 -12.078 2.98 1 97.5 136 VAL B N 1
ATOM 3688 C CA . VAL B 1 136 ? 8.586 -12.719 2.916 1 97.5 136 VAL B CA 1
ATOM 3689 C C . VAL B 1 136 ? 8.305 -13.18 1.486 1 97.5 136 VAL B C 1
ATOM 3691 O O . VAL B 1 136 ? 8.445 -12.398 0.54 1 97.5 136 VAL B O 1
ATOM 3694 N N . ILE B 1 137 ? 7.934 -14.414 1.273 1 95.75 137 ILE B N 1
ATOM 3695 C CA . ILE B 1 137 ? 7.512 -14.906 -0.033 1 95.75 137 ILE B CA 1
ATOM 3696 C C . ILE B 1 137 ? 6 -15.109 -0.045 1 95.75 137 ILE B C 1
ATOM 3698 O O . ILE B 1 137 ? 5.293 -14.531 -0.872 1 95.75 137 ILE B O 1
ATOM 3702 N N . GLY B 1 138 ? 5.527 -15.914 0.904 1 94.19 138 GLY B N 1
ATOM 3703 C CA . GLY B 1 138 ? 4.086 -16.047 1.062 1 94.19 138 GLY B CA 1
ATOM 3704 C C . GLY B 1 138 ? 3.43 -14.82 1.646 1 94.19 138 GLY B C 1
ATOM 3705 O O . GLY B 1 138 ? 4.086 -14.016 2.311 1 94.19 138 GLY B O 1
ATOM 3706 N N . VAL B 1 139 ? 2.176 -14.695 1.45 1 94.69 139 VAL B N 1
ATOM 3707 C CA . VAL B 1 139 ? 1.446 -13.539 1.966 1 94.69 139 VAL B CA 1
ATOM 3708 C C . VAL B 1 139 ? 1.269 -13.672 3.477 1 94.69 139 VAL B C 1
ATOM 3710 O O . VAL B 1 139 ? 0.381 -14.391 3.941 1 94.69 139 VAL B O 1
ATOM 3713 N N . ARG B 1 140 ? 2.062 -12.984 4.191 1 96.75 140 ARG B N 1
ATOM 3714 C CA . ARG B 1 140 ? 2.062 -12.953 5.648 1 96.75 140 ARG B CA 1
ATOM 3715 C C . ARG B 1 140 ? 2.865 -11.766 6.172 1 96.75 140 ARG B C 1
ATOM 3717 O O . ARG B 1 140 ? 3.674 -11.188 5.441 1 96.75 140 ARG B O 1
ATOM 3724 N N . PRO B 1 141 ? 2.66 -11.43 7.422 1 98.12 141 PRO B N 1
ATOM 3725 C CA . PRO B 1 141 ? 3.5 -10.383 7.996 1 98.12 141 PRO B CA 1
ATOM 3726 C C . PRO B 1 141 ? 4.973 -10.781 8.078 1 98.12 141 PRO B C 1
ATOM 3728 O O . PRO B 1 141 ? 5.289 -11.969 8.195 1 98.12 141 PRO B O 1
ATOM 3731 N N . ALA B 1 142 ? 5.828 -9.781 7.969 1 98.5 142 ALA B N 1
ATOM 3732 C CA . ALA B 1 142 ? 7.242 -10.016 8.242 1 98.5 142 ALA B CA 1
ATOM 3733 C C . ALA B 1 142 ? 7.457 -10.453 9.688 1 98.5 142 ALA B C 1
ATOM 3735 O O . ALA B 1 142 ? 6.555 -10.344 10.516 1 98.5 142 ALA B O 1
ATOM 3736 N N . SER B 1 143 ? 8.68 -10.961 9.93 1 98.31 143 SER B N 1
ATOM 3737 C CA . SER B 1 143 ? 9.016 -11.352 11.297 1 98.31 143 SER B CA 1
ATOM 3738 C C . SER B 1 143 ? 9.938 -10.336 11.953 1 98.31 143 SER B C 1
ATOM 3740 O O . SER B 1 143 ? 10.117 -10.352 13.172 1 98.31 143 SER B O 1
ATOM 3742 N N . GLU B 1 144 ? 10.586 -9.531 11.133 1 98.81 144 GLU B N 1
ATOM 3743 C CA . GLU B 1 144 ? 11.453 -8.461 11.625 1 98.81 144 GLU B CA 1
ATOM 3744 C C . GLU B 1 144 ? 11.016 -7.102 11.07 1 98.81 144 GLU B C 1
ATOM 3746 O O . GLU B 1 144 ? 10.508 -7.016 9.953 1 98.81 144 GLU B O 1
ATOM 3751 N N . TYR B 1 145 ? 11.281 -6.078 11.891 1 98.94 145 TYR B N 1
ATOM 3752 C CA . TYR B 1 145 ? 10.867 -4.723 11.555 1 98.94 145 TYR B CA 1
ATOM 3753 C C . TYR B 1 145 ? 11.93 -3.709 11.961 1 98.94 145 TYR B C 1
ATOM 3755 O O . TYR B 1 145 ? 12.781 -3.998 12.805 1 98.94 145 TYR B O 1
ATOM 3763 N N . GLN B 1 146 ? 11.891 -2.582 11.328 1 98.94 146 GLN B N 1
ATOM 3764 C CA . GLN B 1 146 ? 12.758 -1.459 11.68 1 98.94 146 GLN B CA 1
ATOM 3765 C C . GLN B 1 146 ? 11.945 -0.179 11.859 1 98.94 146 GLN B C 1
ATOM 3767 O O . GLN B 1 146 ? 11.086 0.14 11.031 1 98.94 146 GLN B O 1
ATOM 3772 N N . PHE B 1 147 ? 12.078 0.409 12.969 1 98.94 147 PHE B N 1
ATOM 3773 C CA . PHE B 1 147 ? 11.562 1.74 13.258 1 98.94 147 PHE B CA 1
ATOM 3774 C C . PHE B 1 147 ? 12.656 2.793 13.094 1 98.94 147 PHE B C 1
ATOM 3776 O O . PHE B 1 147 ? 13.781 2.609 13.57 1 98.94 147 PHE B O 1
ATOM 3783 N N . ARG B 1 148 ? 12.297 3.895 12.414 1 98.94 148 ARG B N 1
ATOM 3784 C CA . ARG B 1 148 ? 13.25 4.977 12.188 1 98.94 148 ARG B CA 1
ATOM 3785 C C . ARG B 1 148 ? 12.586 6.34 12.383 1 98.94 148 ARG B C 1
ATOM 3787 O O . ARG B 1 148 ? 11.367 6.469 12.234 1 98.94 148 ARG B O 1
ATOM 3794 N N . VAL B 1 149 ? 13.375 7.273 12.742 1 98.94 149 VAL B N 1
ATOM 3795 C CA . VAL B 1 149 ? 12.992 8.68 12.719 1 98.94 149 VAL B CA 1
ATOM 3796 C C . VAL B 1 149 ? 14.078 9.5 12.016 1 98.94 149 VAL B C 1
ATOM 3798 O O . VAL B 1 149 ? 15.25 9.445 12.398 1 98.94 149 VAL B O 1
ATOM 3801 N N . PHE B 1 150 ? 13.711 10.18 10.984 1 98.88 150 PHE B N 1
ATOM 3802 C CA . PHE B 1 150 ? 14.625 11.172 10.43 1 98.88 150 PHE B CA 1
ATOM 3803 C C . PHE B 1 150 ? 13.953 12.539 10.344 1 98.88 150 PHE B C 1
ATOM 3805 O O . PHE B 1 150 ? 12.758 12.664 10.609 1 98.88 150 PHE B O 1
ATOM 3812 N N . ALA B 1 151 ? 14.703 13.57 10.109 1 98.75 151 ALA B N 1
ATOM 3813 C CA . ALA B 1 151 ? 14.188 14.93 9.984 1 98.75 151 ALA B CA 1
ATOM 3814 C C . ALA B 1 151 ? 14.805 15.641 8.789 1 98.75 151 ALA B C 1
ATOM 3816 O O . ALA B 1 151 ? 15.883 15.266 8.32 1 98.75 151 ALA B O 1
ATOM 3817 N N . THR B 1 152 ? 14.109 16.609 8.289 1 98.56 152 THR B N 1
ATOM 3818 C CA . THR B 1 152 ? 14.57 17.453 7.188 1 98.56 152 THR B CA 1
ATOM 3819 C C . THR B 1 152 ? 14 18.859 7.297 1 98.56 152 THR B C 1
ATOM 3821 O O . THR B 1 152 ? 12.812 19.031 7.574 1 98.56 152 THR B O 1
ATOM 3824 N N . PRO B 1 153 ? 14.883 19.891 7.141 1 98 153 PRO B N 1
ATOM 3825 C CA . PRO B 1 153 ? 14.305 21.234 7.117 1 98 153 PRO B CA 1
ATOM 3826 C C . PRO B 1 153 ? 13.461 21.5 5.871 1 98 153 PRO B C 1
ATOM 3828 O O . PRO B 1 153 ? 13.844 21.094 4.77 1 98 153 PRO B O 1
ATOM 3831 N N . VAL B 1 154 ? 12.344 22.125 6.07 1 96.31 154 VAL B N 1
ATOM 3832 C CA . VAL B 1 154 ? 11.461 22.453 4.957 1 96.31 154 VAL B CA 1
ATOM 3833 C C . VAL B 1 154 ? 11.078 23.922 5.004 1 96.31 154 VAL B C 1
ATOM 3835 O O . VAL B 1 154 ? 11.016 24.531 6.078 1 96.31 154 VAL B O 1
ATOM 3838 N N . GLY B 1 155 ? 10.852 24.453 3.867 1 92.88 155 GLY B N 1
ATOM 3839 C CA . GLY B 1 155 ? 10.492 25.859 3.746 1 92.88 155 GLY B CA 1
ATOM 3840 C C . GLY B 1 155 ? 9.055 26.141 4.121 1 92.88 155 GLY B C 1
ATOM 3841 O O . GLY B 1 155 ? 8.289 25.234 4.43 1 92.88 155 GLY B O 1
ATOM 3842 N N . PRO B 1 156 ? 8.812 27.5 4.152 1 87.25 156 PRO B N 1
ATOM 3843 C CA . PRO B 1 156 ? 7.406 27.859 4.352 1 87.25 156 PRO B CA 1
ATOM 3844 C C . PRO B 1 156 ? 6.496 27.281 3.266 1 87.25 156 PRO B C 1
ATOM 3846 O O . PRO B 1 156 ? 6.871 27.266 2.092 1 87.25 156 PRO B O 1
ATOM 3849 N N . TYR B 1 157 ? 5.383 26.812 3.674 1 79.94 157 TYR B N 1
ATOM 3850 C CA . TYR B 1 157 ? 4.477 26.188 2.723 1 79.94 157 TYR B CA 1
ATOM 3851 C C . TYR B 1 157 ? 3.902 27.203 1.753 1 79.94 157 TYR B C 1
ATOM 3853 O O . TYR B 1 157 ? 3.676 26.906 0.579 1 79.94 157 TYR B O 1
ATOM 3861 N N . PHE B 1 158 ? 3.621 28.359 2.146 1 79.5 158 PHE B N 1
ATOM 3862 C CA . PHE B 1 158 ? 3.02 29.391 1.323 1 79.5 158 PHE B CA 1
ATOM 3863 C C . PHE B 1 158 ? 4.051 30.453 0.943 1 79.5 158 PHE B C 1
ATOM 3865 O O . PHE B 1 158 ? 3.91 31.625 1.299 1 79.5 158 PHE B O 1
ATOM 3872 N N . LYS B 1 159 ? 5.051 30 0.15 1 70.44 159 LYS B N 1
ATOM 3873 C CA . LYS B 1 159 ? 6.082 30.906 -0.345 1 70.44 159 LYS B CA 1
ATOM 3874 C C . LYS B 1 159 ? 5.48 32 -1.236 1 70.44 159 LYS B C 1
ATOM 3876 O O . LYS B 1 159 ? 4.801 31.688 -2.219 1 70.44 159 LYS B O 1
ATOM 3881 N N . GLY B 1 160 ? 5.516 33.188 -0.788 1 69.38 160 GLY B N 1
ATOM 3882 C CA . GLY B 1 160 ? 5.004 34.281 -1.593 1 69.38 160 GLY B CA 1
ATOM 3883 C C . GLY B 1 160 ? 3.551 34.594 -1.306 1 69.38 160 GLY B C 1
ATOM 3884 O O . GLY B 1 160 ? 2.916 35.344 -2.055 1 69.38 160 GLY B O 1
ATOM 3885 N N . GLY B 1 161 ? 2.963 33.875 -0.431 1 76.38 161 GLY B N 1
ATOM 3886 C CA . GLY B 1 161 ? 1.591 34.156 -0.043 1 76.38 161 GLY B CA 1
ATOM 3887 C C . GLY B 1 161 ? 0.67 32.969 -0.191 1 76.38 161 GLY B C 1
ATOM 3888 O O . GLY B 1 161 ? 0.957 32.031 -0.962 1 76.38 161 GLY B O 1
ATOM 3889 N N . VAL B 1 162 ? -0.312 33.031 0.648 1 85.19 162 VAL B N 1
ATOM 3890 C CA . VAL B 1 162 ? -1.314 31.969 0.614 1 85.19 162 VAL B CA 1
ATOM 3891 C C . VAL B 1 162 ? -2.256 32.188 -0.568 1 85.19 162 VAL B C 1
ATOM 3893 O O . VAL B 1 162 ? -2.902 33.219 -0.672 1 85.19 162 VAL B O 1
ATOM 3896 N N . LYS B 1 163 ? -2.17 31.281 -1.574 1 88.06 163 LYS B N 1
ATOM 3897 C CA . LYS B 1 163 ? -3.102 31.312 -2.699 1 88.06 163 LYS B CA 1
ATOM 3898 C C . LYS B 1 163 ? -4.062 30.125 -2.66 1 88.06 163 LYS B C 1
ATOM 3900 O O . LYS B 1 163 ? -3.635 28.984 -2.57 1 88.06 163 LYS B O 1
ATOM 3905 N N . PRO B 1 164 ? -5.34 30.516 -2.734 1 95.5 164 PRO B N 1
ATOM 3906 C CA . PRO B 1 164 ? -6.312 29.406 -2.758 1 95.5 164 PRO B CA 1
ATOM 3907 C C . PRO B 1 164 ? -6.117 28.484 -3.951 1 95.5 164 PRO B C 1
ATOM 3909 O O . PRO B 1 164 ? -5.805 28.938 -5.055 1 95.5 164 PRO B O 1
ATOM 3912 N N . ILE B 1 165 ? -6.293 27.234 -3.697 1 96.31 165 ILE B N 1
ATOM 3913 C CA . ILE B 1 165 ? -6.055 26.234 -4.742 1 96.31 165 ILE B CA 1
ATOM 3914 C C . ILE B 1 165 ? -7.383 25.828 -5.379 1 96.31 165 ILE B C 1
ATOM 3916 O O . ILE B 1 165 ? -8.453 26.094 -4.82 1 96.31 165 ILE B O 1
ATOM 3920 N N . THR B 1 166 ? -7.285 25.328 -6.562 1 97.38 166 THR B N 1
ATOM 3921 C CA . THR B 1 166 ? -8.406 24.75 -7.297 1 97.38 166 THR B CA 1
ATOM 3922 C C . THR B 1 166 ? -8.281 23.234 -7.352 1 97.38 166 THR B C 1
ATOM 3924 O O . THR B 1 166 ? -7.262 22.703 -7.801 1 97.38 166 THR B O 1
ATOM 3927 N N . ILE B 1 167 ? -9.328 22.531 -6.883 1 98.19 167 ILE B N 1
ATOM 3928 C CA . ILE B 1 167 ? -9.25 21.078 -6.848 1 98.19 167 ILE B CA 1
ATOM 3929 C C . ILE B 1 167 ? -10.422 20.484 -7.621 1 98.19 167 ILE B C 1
ATOM 3931 O O . ILE B 1 167 ? -11.375 21.188 -7.973 1 98.19 167 ILE B O 1
ATOM 3935 N N . LYS B 1 168 ? -10.375 19.188 -7.938 1 98.75 168 LYS B N 1
ATOM 3936 C CA . LYS B 1 168 ? -11.453 18.547 -8.68 1 98.75 168 LYS B CA 1
ATOM 3937 C C . LYS B 1 168 ? -11.953 17.297 -7.953 1 98.75 168 LYS B C 1
ATOM 3939 O O . LYS B 1 168 ? -11.18 16.609 -7.273 1 98.75 168 LYS B O 1
ATOM 3944 N N . VAL B 1 169 ? -13.211 17.016 -8.102 1 98.75 169 VAL B N 1
ATOM 3945 C CA . VAL B 1 169 ? -13.75 15.727 -7.664 1 98.75 169 VAL B CA 1
ATOM 3946 C C . VAL B 1 169 ? -13.227 14.609 -8.57 1 98.75 169 VAL B C 1
ATOM 3948 O O . VAL B 1 169 ? -13.336 14.695 -9.797 1 98.75 169 VAL B O 1
ATOM 3951 N N . CYS B 1 170 ? -12.586 13.625 -8 1 97.44 170 CYS B N 1
ATOM 3952 C CA . CYS B 1 170 ? -12 12.594 -8.844 1 97.44 170 CYS B CA 1
ATOM 3953 C C . CYS B 1 170 ? -12.945 11.406 -8.992 1 97.44 170 CYS B C 1
ATOM 3955 O O . CYS B 1 170 ? -13.93 11.305 -8.266 1 97.44 170 CYS B O 1
ATOM 3957 N N . ASP B 1 171 ? -12.656 10.508 -9.938 1 97.19 171 ASP B N 1
ATOM 3958 C CA . ASP B 1 171 ? -13.5 9.359 -10.25 1 97.19 171 ASP B CA 1
ATOM 3959 C C . ASP B 1 171 ? -12.953 8.086 -9.609 1 97.19 171 ASP B C 1
ATOM 3961 O O . ASP B 1 171 ? -13.477 6.992 -9.836 1 97.19 171 ASP B O 1
ATOM 3965 N N . PHE B 1 172 ? -11.922 8.211 -8.859 1 97.94 172 PHE B N 1
ATOM 3966 C CA . PHE B 1 172 ? -11.273 7.082 -8.203 1 97.94 172 PHE B CA 1
ATOM 3967 C C . PHE B 1 172 ? -11.648 7.027 -6.73 1 97.94 172 PHE B C 1
ATOM 3969 O O . PHE B 1 172 ? -12.133 8.016 -6.168 1 97.94 172 PHE B O 1
ATOM 3976 N N . ASP B 1 173 ? -11.523 5.879 -6.195 1 97.81 173 ASP B N 1
ATOM 3977 C CA . ASP B 1 173 ? -11.719 5.695 -4.762 1 97.81 173 ASP B CA 1
ATOM 3978 C C . ASP B 1 173 ? -10.383 5.648 -4.023 1 97.81 173 ASP B C 1
ATOM 3980 O O . ASP B 1 173 ? -9.43 5.027 -4.496 1 97.81 173 ASP B O 1
ATOM 3984 N N . ARG B 1 174 ? -10.359 6.258 -2.926 1 96.12 174 ARG B N 1
ATOM 3985 C CA . ARG B 1 174 ? -9.148 6.262 -2.113 1 96.12 174 ARG B CA 1
ATOM 3986 C C . ARG B 1 174 ? -9.055 5.008 -1.25 1 96.12 174 ARG B C 1
ATOM 3988 O O . ARG B 1 174 ? -7.98 4.434 -1.091 1 96.12 174 ARG B O 1
ATOM 3995 N N . ALA B 1 175 ? -10.188 4.66 -0.64 1 96.94 175 ALA B N 1
ATOM 3996 C CA . ALA B 1 175 ? -10.219 3.586 0.349 1 96.94 175 ALA B CA 1
ATOM 3997 C C . ALA B 1 175 ? -11.547 2.846 0.314 1 96.94 175 ALA B C 1
ATOM 3999 O O . ALA B 1 175 ? -12.602 3.455 0.092 1 96.94 175 ALA B O 1
ATOM 4000 N N . ALA B 1 176 ? -11.484 1.566 0.56 1 97.69 176 ALA B N 1
ATOM 4001 C CA . ALA B 1 176 ? -12.703 0.767 0.656 1 97.69 176 ALA B CA 1
ATOM 4002 C C . ALA B 1 176 ? -13.461 1.074 1.944 1 97.69 176 ALA B C 1
ATOM 4004 O O . ALA B 1 176 ? -12.859 1.455 2.951 1 97.69 176 ALA B O 1
ATOM 4005 N N . PRO B 1 177 ? -14.773 0.859 1.999 1 97.44 177 PRO B N 1
ATOM 4006 C CA . PRO B 1 177 ? -15.602 1.215 3.156 1 97.44 177 PRO B CA 1
ATOM 4007 C C . PRO B 1 177 ? -15.125 0.543 4.445 1 97.44 177 PRO B C 1
ATOM 4009 O O . PRO B 1 177 ? -15.148 1.162 5.512 1 97.44 177 PRO B O 1
ATOM 4012 N N . ARG B 1 178 ? -14.672 -0.669 4.367 1 97.69 178 ARG B N 1
ATOM 4013 C CA . ARG B 1 178 ? -14.203 -1.409 5.531 1 97.69 178 ARG B CA 1
ATOM 4014 C C . ARG B 1 178 ? -12.734 -1.797 5.379 1 97.69 178 ARG B C 1
ATOM 4016 O O . ARG B 1 178 ? -12.336 -2.91 5.73 1 97.69 178 ARG B O 1
ATOM 4023 N N . GLY B 1 179 ? -12.016 -0.921 4.73 1 97.69 179 GLY B N 1
ATOM 4024 C CA . GLY B 1 179 ? -10.609 -1.173 4.457 1 97.69 179 GLY B CA 1
ATOM 4025 C C . GLY B 1 179 ? -9.68 -0.45 5.41 1 97.69 179 GLY B C 1
ATOM 4026 O O . GLY B 1 179 ? -9.906 -0.441 6.621 1 97.69 179 GLY B O 1
ATOM 4027 N N . THR B 1 180 ? -8.633 0.184 4.832 1 98 180 THR B N 1
ATOM 4028 C CA . THR B 1 180 ? -7.531 0.705 5.633 1 98 180 THR B CA 1
ATOM 4029 C C . THR B 1 180 ? -7.488 2.229 5.57 1 98 180 THR B C 1
ATOM 4031 O O . THR B 1 180 ? -6.48 2.842 5.918 1 98 180 THR B O 1
ATOM 4034 N N . GLY B 1 181 ? -8.516 2.848 5.199 1 97.88 181 GLY B N 1
ATOM 4035 C CA . GLY B 1 181 ? -8.484 4.281 4.949 1 97.88 181 GLY B CA 1
ATOM 4036 C C . GLY B 1 181 ? -8.141 5.094 6.184 1 97.88 181 GLY B C 1
ATOM 4037 O O . GLY B 1 181 ? -7.586 6.191 6.074 1 97.88 181 GLY B O 1
ATOM 4038 N N . HIS B 1 182 ? -8.312 4.566 7.332 1 97.94 182 HIS B N 1
ATOM 4039 C CA . HIS B 1 182 ? -8.211 5.324 8.57 1 97.94 182 HIS B CA 1
ATOM 4040 C C . HIS B 1 182 ? -6.809 5.219 9.172 1 97.94 182 HIS B C 1
ATOM 4042 O O . HIS B 1 182 ? -6.527 5.816 10.211 1 97.94 182 HIS B O 1
ATOM 4048 N N . VAL B 1 183 ? -5.945 4.449 8.57 1 98.31 183 VAL B N 1
ATOM 4049 C CA . VAL B 1 183 ? -4.605 4.336 9.133 1 98.31 183 VAL B CA 1
ATOM 4050 C C . VAL B 1 183 ? -3.609 5.094 8.258 1 98.31 183 VAL B C 1
ATOM 4052 O O . VAL B 1 183 ? -3.832 5.262 7.055 1 98.31 183 VAL B O 1
ATOM 4055 N N . LYS B 1 184 ? -2.527 5.551 8.867 1 98.62 184 LYS B N 1
ATOM 4056 C CA . LYS B 1 184 ? -1.496 6.297 8.148 1 98.62 184 LYS B CA 1
ATOM 4057 C C . LYS B 1 184 ? -0.4 5.367 7.637 1 98.62 184 LYS B C 1
ATOM 4059 O O . LYS B 1 184 ? 0.762 5.492 8.031 1 98.62 184 LYS B O 1
ATOM 4064 N N . ALA B 1 185 ? -0.795 4.543 6.684 1 98.62 185 ALA B N 1
ATOM 4065 C CA . ALA B 1 185 ? 0.067 3.533 6.07 1 98.62 185 ALA B CA 1
ATOM 4066 C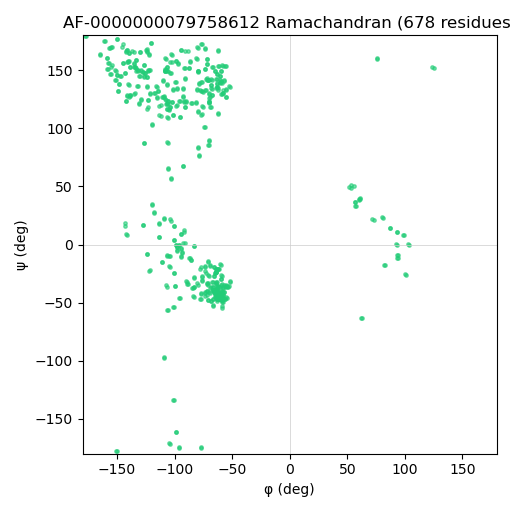 C . ALA B 1 185 ? 0.482 3.945 4.664 1 98.62 185 ALA B C 1
ATOM 4068 O O . ALA B 1 185 ? -0.267 4.633 3.965 1 98.62 185 ALA B O 1
ATOM 4069 N N . GLY B 1 186 ? 1.709 3.492 4.285 1 98.5 186 GLY B N 1
ATOM 4070 C CA . GLY B 1 186 ? 2.184 3.787 2.943 1 98.5 186 GLY B CA 1
ATOM 4071 C C . GLY B 1 186 ? 1.193 3.396 1.862 1 98.5 186 GLY B C 1
ATOM 4072 O O . GLY B 1 186 ? 1.073 4.086 0.846 1 98.5 186 GLY B O 1
ATOM 4073 N N . LEU B 1 187 ? 0.438 2.377 2.086 1 98.5 187 LEU B N 1
ATOM 4074 C CA . LEU B 1 187 ? -0.459 1.829 1.075 1 98.5 187 LEU B CA 1
ATOM 4075 C C . LEU B 1 187 ? -1.518 2.852 0.675 1 98.5 187 LEU B C 1
ATOM 4077 O O . LEU B 1 187 ? -1.926 2.906 -0.487 1 98.5 187 LEU B O 1
ATOM 4081 N N . ASN B 1 188 ? -2.006 3.67 1.57 1 98.19 188 ASN B N 1
ATOM 4082 C CA . ASN B 1 188 ? -3.053 4.637 1.26 1 98.19 188 ASN B CA 1
ATOM 4083 C C . ASN B 1 188 ? -2.527 5.766 0.375 1 98.19 188 ASN B C 1
ATOM 4085 O O . ASN B 1 188 ? -3.289 6.375 -0.376 1 98.19 188 ASN B O 1
ATOM 4089 N N . TYR B 1 189 ? -1.282 6.023 0.458 1 98.12 189 TYR B N 1
ATOM 4090 C CA . TYR B 1 189 ? -0.665 7.062 -0.36 1 98.12 189 TYR B CA 1
ATOM 4091 C C . TYR B 1 189 ? -0.313 6.527 -1.744 1 98.12 189 TYR B C 1
ATOM 4093 O O . TYR B 1 189 ? -0.45 7.238 -2.742 1 98.12 189 TYR B O 1
ATOM 4101 N N . ALA B 1 190 ? 0.111 5.246 -1.774 1 98.12 190 ALA B N 1
ATOM 4102 C CA . ALA B 1 190 ? 0.272 4.621 -3.084 1 98.12 190 ALA B CA 1
ATOM 4103 C C . ALA B 1 190 ? -1.034 4.656 -3.873 1 98.12 190 ALA B C 1
ATOM 4105 O O . ALA B 1 190 ? -1.038 4.961 -5.066 1 98.12 190 ALA B O 1
ATOM 4106 N N . MET B 1 191 ? -2.133 4.41 -3.203 1 97.06 191 MET B N 1
ATOM 4107 C CA . MET B 1 191 ? -3.451 4.359 -3.826 1 97.06 191 MET B CA 1
ATOM 4108 C C . MET B 1 191 ? -3.846 5.723 -4.379 1 97.06 191 MET B C 1
ATOM 4110 O O . MET B 1 191 ? -4.586 5.812 -5.359 1 97.06 191 MET B O 1
ATOM 4114 N N . SER B 1 192 ? -3.295 6.738 -3.832 1 97.62 192 SER B N 1
ATOM 4115 C CA . SER B 1 192 ? -3.766 8.086 -4.148 1 97.62 192 SER B CA 1
ATOM 4116 C C . SER B 1 192 ? -2.945 8.703 -5.273 1 97.62 192 SER B C 1
ATOM 4118 O O . SER B 1 192 ? -3.328 9.734 -5.832 1 97.62 192 SER B O 1
ATOM 4120 N N . LEU B 1 193 ? -1.841 8.102 -5.668 1 98.38 193 LEU B N 1
ATOM 4121 C CA . LEU B 1 193 ? -0.895 8.727 -6.586 1 98.38 193 LEU B CA 1
ATOM 4122 C C . LEU B 1 193 ? -1.539 8.969 -7.945 1 98.38 193 LEU B C 1
ATOM 4124 O O . LEU B 1 193 ? -1.379 10.047 -8.531 1 98.38 193 LEU B O 1
ATOM 4128 N N . HIS B 1 194 ? -2.283 8 -8.461 1 98.5 194 HIS B N 1
ATOM 4129 C CA . HIS B 1 194 ? -2.844 8.133 -9.805 1 98.5 194 HIS B CA 1
ATOM 4130 C C . HIS B 1 194 ? -3.854 9.266 -9.875 1 98.5 194 HIS B C 1
ATOM 4132 O O . HIS B 1 194 ? -3.871 10.031 -10.836 1 98.5 194 HIS B O 1
ATOM 4138 N N . ALA B 1 195 ? -4.68 9.398 -8.875 1 98.38 195 ALA B N 1
ATOM 4139 C CA . ALA B 1 195 ? -5.695 10.445 -8.852 1 98.38 195 ALA B CA 1
ATOM 4140 C C . ALA B 1 195 ? -5.055 11.836 -8.812 1 98.38 195 ALA B C 1
ATOM 4142 O O . ALA B 1 195 ? -5.469 12.734 -9.547 1 98.38 195 ALA B O 1
ATOM 4143 N N . ILE B 1 196 ? -4.039 12.008 -7.973 1 98.19 196 ILE B N 1
ATOM 4144 C CA . ILE B 1 196 ? -3.428 13.328 -7.844 1 98.19 196 ILE B CA 1
ATOM 4145 C C . ILE B 1 196 ? -2.66 13.672 -9.117 1 98.19 196 ILE B C 1
ATOM 4147 O O . ILE B 1 196 ? -2.666 14.82 -9.57 1 98.19 196 ILE B O 1
ATOM 4151 N N . MET B 1 197 ? -1.96 12.695 -9.664 1 98.44 197 MET B N 1
ATOM 4152 C CA . MET B 1 197 ? -1.236 12.953 -10.906 1 98.44 197 MET B CA 1
ATOM 4153 C C . MET B 1 197 ? -2.201 13.281 -12.039 1 98.44 197 MET B C 1
ATOM 4155 O O . MET B 1 197 ? -1.915 14.141 -12.875 1 98.44 197 MET B O 1
ATOM 4159 N N . THR B 1 198 ? -3.383 12.586 -12.109 1 98.44 198 THR B N 1
ATOM 4160 C CA . THR B 1 198 ? -4.426 12.891 -13.078 1 98.44 198 THR B CA 1
ATOM 4161 C C . THR B 1 198 ? -4.926 14.32 -12.914 1 98.44 198 THR B C 1
ATOM 4163 O O . THR B 1 198 ? -5.059 15.062 -13.891 1 98.44 198 THR B O 1
ATOM 4166 N N . ALA B 1 199 ? -5.195 14.734 -11.695 1 98.44 199 ALA B N 1
ATOM 4167 C CA . ALA B 1 199 ? -5.617 16.094 -11.406 1 98.44 199 ALA B CA 1
ATOM 4168 C C . ALA B 1 199 ? -4.594 17.109 -11.922 1 98.44 199 ALA B C 1
ATOM 4170 O O . ALA B 1 199 ? -4.953 18.078 -12.594 1 98.44 199 ALA B O 1
ATOM 4171 N N . HIS B 1 200 ? -3.309 16.859 -11.641 1 98.25 200 HIS B N 1
ATOM 4172 C CA . HIS B 1 200 ? -2.246 17.75 -12.094 1 98.25 200 HIS B CA 1
ATOM 4173 C C . HIS B 1 200 ? -2.215 17.844 -13.617 1 98.25 200 HIS B C 1
ATOM 4175 O O . HIS B 1 200 ? -2.094 18.938 -14.172 1 98.25 200 HIS B O 1
ATOM 4181 N N . ARG B 1 201 ? -2.293 16.688 -14.25 1 98.19 201 ARG B N 1
ATOM 4182 C CA . ARG B 1 201 ? -2.275 16.656 -15.711 1 98.19 201 ARG B CA 1
ATOM 4183 C C . ARG B 1 201 ? -3.438 17.469 -16.281 1 98.19 201 ARG B C 1
ATOM 4185 O O . ARG B 1 201 ? -3.33 18.031 -17.375 1 98.19 201 ARG B O 1
ATOM 4192 N N . GLU B 1 202 ? -4.496 17.578 -15.547 1 98.06 202 GLU B N 1
ATOM 4193 C CA . GLU B 1 202 ? -5.688 18.281 -16.016 1 98.06 202 GLU B CA 1
ATOM 4194 C C . GLU B 1 202 ? -5.699 19.719 -15.523 1 98.06 202 GLU B C 1
ATOM 4196 O O . GLU B 1 202 ? -6.648 20.469 -15.789 1 98.06 202 GLU B O 1
ATOM 4201 N N . GLY B 1 203 ? -4.668 20.172 -14.734 1 97.81 203 GLY B N 1
ATOM 4202 C CA . GLY B 1 203 ? -4.484 21.562 -14.375 1 97.81 203 GLY B CA 1
ATOM 4203 C C . GLY B 1 203 ? -5.008 21.891 -12.992 1 97.81 203 GLY B C 1
ATOM 4204 O O . GLY B 1 203 ? -5.113 23.062 -12.625 1 97.81 203 GLY B O 1
ATOM 4205 N N . TYR B 1 204 ? -5.391 20.906 -12.242 1 98.06 204 TYR B N 1
ATOM 4206 C CA . TYR B 1 204 ? -5.871 21.109 -10.883 1 98.06 204 TYR B CA 1
ATOM 4207 C C . TYR B 1 204 ? -4.754 20.875 -9.867 1 98.06 204 TYR B C 1
ATOM 4209 O O . TYR B 1 204 ? -3.793 20.172 -10.156 1 98.06 204 TYR B O 1
ATOM 4217 N N . ASP B 1 205 ? -4.883 21.469 -8.734 1 96.81 205 ASP B N 1
ATOM 4218 C CA . ASP B 1 205 ? -3.828 21.406 -7.727 1 96.81 205 ASP B CA 1
ATOM 4219 C C . ASP B 1 205 ? -3.92 20.125 -6.902 1 96.81 205 ASP B C 1
ATOM 4221 O O . ASP B 1 205 ? -2.922 19.672 -6.352 1 96.81 205 ASP B O 1
ATOM 4225 N N . GLU B 1 206 ? -5.105 19.594 -6.773 1 97.12 206 GLU B N 1
ATOM 4226 C CA . GLU B 1 206 ? -5.422 18.438 -5.926 1 97.12 206 GLU B CA 1
ATOM 4227 C C . GLU B 1 206 ? -6.738 17.797 -6.336 1 97.12 206 GLU B C 1
ATOM 4229 O O . GLU B 1 206 ? -7.434 18.297 -7.223 1 97.12 206 GLU B O 1
ATOM 4234 N N . ASN B 1 207 ? -7.078 16.703 -5.719 1 98.38 207 ASN B N 1
ATOM 4235 C CA . ASN B 1 207 ? -8.375 16.078 -5.977 1 98.38 207 ASN B CA 1
ATOM 4236 C C . ASN B 1 207 ? -9.141 15.836 -4.68 1 98.38 207 ASN B C 1
ATOM 4238 O O . ASN B 1 207 ? -8.555 15.789 -3.6 1 98.38 207 ASN B O 1
ATOM 4242 N N . MET B 1 208 ? -10.414 15.781 -4.793 1 98.69 208 MET B N 1
ATOM 4243 C CA . MET B 1 208 ? -11.344 15.445 -3.719 1 98.69 208 MET B CA 1
ATOM 4244 C C . MET B 1 208 ? -11.906 14.039 -3.902 1 98.69 208 MET B C 1
ATOM 4246 O O . MET B 1 208 ? -12.5 13.734 -4.938 1 98.69 208 MET B O 1
ATOM 4250 N N . TYR B 1 209 ? -11.734 13.242 -2.926 1 98.75 209 TYR B N 1
ATOM 4251 C CA . TYR B 1 209 ? -12.336 11.914 -2.938 1 98.75 209 TYR B CA 1
ATOM 4252 C C . TYR B 1 209 ? -13.719 11.945 -2.297 1 98.75 209 TYR B C 1
ATOM 4254 O O . TYR B 1 209 ? -13.938 12.625 -1.292 1 98.75 209 TYR B O 1
ATOM 4262 N N . LEU B 1 210 ? -14.562 11.195 -2.85 1 98.56 210 LEU B N 1
ATOM 4263 C CA . LEU B 1 210 ? -15.867 10.898 -2.26 1 98.56 210 LEU B CA 1
ATOM 4264 C C . LEU B 1 210 ? -15.875 9.516 -1.62 1 98.56 210 LEU B C 1
ATOM 4266 O O . LEU B 1 210 ? -14.953 8.727 -1.832 1 98.56 210 LEU B O 1
ATOM 4270 N N . ASP B 1 211 ? -16.875 9.258 -0.751 1 97.38 211 ASP B N 1
ATOM 4271 C CA . ASP B 1 211 ? -17.016 7.93 -0.151 1 97.38 211 ASP B CA 1
ATOM 4272 C C . ASP B 1 211 ? -17.141 6.852 -1.224 1 97.38 211 ASP B C 1
ATOM 4274 O O . ASP B 1 211 ? -17.875 7.023 -2.195 1 97.38 211 ASP B O 1
ATOM 4278 N N . ALA B 1 212 ? -16.531 5.762 -1 1 97.12 212 ALA B N 1
ATOM 4279 C CA . ALA B 1 212 ? -16.406 4.754 -2.047 1 97.12 212 ALA B CA 1
ATOM 4280 C C . ALA B 1 212 ? -17.703 3.996 -2.248 1 97.12 212 ALA B C 1
ATOM 4282 O O . ALA B 1 212 ? -17.969 3.473 -3.334 1 97.12 212 ALA B O 1
ATOM 4283 N N . ALA B 1 213 ? -18.5 3.908 -1.249 1 95 213 ALA B N 1
ATOM 4284 C CA . ALA B 1 213 ? -19.703 3.092 -1.301 1 95 213 ALA B CA 1
ATOM 4285 C C . ALA B 1 213 ? -20.766 3.746 -2.174 1 95 213 ALA B C 1
ATOM 4287 O O . ALA B 1 213 ? -21.422 3.076 -2.977 1 95 213 ALA B O 1
ATOM 4288 N N . THR B 1 214 ? -20.984 5.113 -2.02 1 95.62 214 THR B N 1
ATOM 4289 C CA . THR B 1 214 ? -22.109 5.766 -2.668 1 95.62 214 THR B CA 1
ATOM 4290 C C . THR B 1 214 ? -21.641 6.883 -3.59 1 95.62 214 THR B C 1
ATOM 4292 O O . THR B 1 214 ? -22.391 7.352 -4.449 1 95.62 214 THR B O 1
ATOM 4295 N N . ARG B 1 215 ? -20.406 7.395 -3.324 1 97 215 ARG B N 1
ATOM 4296 C CA . ARG B 1 215 ? -19.828 8.508 -4.059 1 97 215 ARG B CA 1
ATOM 4297 C C . ARG B 1 215 ? -20.688 9.758 -3.941 1 97 215 ARG B C 1
ATOM 4299 O O . ARG B 1 215 ? -20.891 10.484 -4.922 1 97 215 ARG B O 1
ATOM 4306 N N . THR B 1 216 ? -21.25 9.969 -2.752 1 97.88 216 THR B N 1
ATOM 4307 C CA . THR B 1 216 ? -22.141 11.109 -2.574 1 97.88 216 THR B CA 1
ATOM 4308 C C . THR B 1 216 ? -21.656 12 -1.437 1 97.88 216 THR B C 1
ATOM 4310 O O . THR B 1 216 ? -22.172 13.102 -1.24 1 97.88 216 THR B O 1
ATOM 4313 N N . LYS B 1 217 ? -20.688 11.602 -0.695 1 98.56 217 LYS B N 1
ATOM 4314 C CA . LYS B 1 217 ? -20.219 12.336 0.479 1 98.56 217 LYS B CA 1
ATOM 4315 C C . LYS B 1 217 ? -18.719 12.656 0.368 1 98.56 217 LYS B C 1
ATOM 4317 O O . LYS B 1 217 ? -17.938 11.836 -0.105 1 98.56 217 LYS B O 1
ATOM 4322 N N . VAL B 1 218 ? -18.359 13.812 0.868 1 98.81 218 VAL B N 1
ATOM 4323 C CA . VAL B 1 218 ? -16.969 14.25 0.842 1 98.81 218 VAL B CA 1
ATOM 4324 C C . VAL B 1 218 ? -16.156 13.461 1.859 1 98.81 218 VAL B C 1
ATOM 4326 O O . VAL B 1 218 ? -16.594 13.273 3 1 98.81 218 VAL B O 1
ATOM 4329 N N . GLU B 1 219 ? -15.062 12.992 1.456 1 98.31 219 GLU B N 1
ATOM 4330 C CA . GLU B 1 219 ? -14.117 12.359 2.373 1 98.31 219 GLU B CA 1
ATOM 4331 C C . GLU B 1 219 ? -12.883 13.227 2.582 1 98.31 219 GLU B C 1
ATOM 4333 O O . GLU B 1 219 ? -12.914 14.18 3.363 1 98.31 219 GLU B O 1
ATOM 4338 N N . GLU B 1 220 ? -11.805 13 1.88 1 98.56 220 GLU B N 1
ATOM 4339 C CA . GLU B 1 220 ? -10.57 13.773 1.996 1 98.56 220 GLU B CA 1
ATOM 4340 C C . GLU B 1 220 ? -9.805 13.789 0.676 1 98.56 220 GLU B C 1
ATOM 4342 O O . GLU B 1 220 ? -10.367 13.461 -0.375 1 98.56 220 GLU B O 1
ATOM 4347 N N . THR B 1 221 ? -8.656 14.406 0.627 1 97.81 221 THR B N 1
ATOM 4348 C CA . THR B 1 221 ? -7.75 14.336 -0.515 1 97.81 221 THR B CA 1
ATOM 4349 C C . THR B 1 221 ? -6.68 13.266 -0.291 1 97.81 221 THR B C 1
ATOM 4351 O O . THR B 1 221 ? -6.77 12.484 0.656 1 97.81 221 THR B O 1
ATOM 4354 N N . GLY B 1 222 ? -5.762 13.18 -1.175 1 93.75 222 GLY B N 1
ATOM 4355 C CA . GLY B 1 222 ? -4.703 12.195 -1.036 1 93.75 222 GLY B CA 1
ATOM 4356 C C . GLY B 1 222 ? -3.83 12.422 0.184 1 93.75 222 GLY B C 1
ATOM 4357 O O . GLY B 1 222 ? -3.246 11.477 0.719 1 93.75 222 GLY B O 1
ATOM 4358 N N . GLY B 1 223 ? -3.805 13.656 0.656 1 93.31 223 GLY B N 1
ATOM 4359 C CA . GLY B 1 223 ? -2.848 13.93 1.717 1 93.31 223 GLY B CA 1
ATOM 4360 C C . GLY B 1 223 ? -3.381 14.867 2.779 1 93.31 223 GLY B C 1
ATOM 4361 O O . GLY B 1 223 ? -2.633 15.32 3.648 1 93.31 223 GLY B O 1
ATOM 4362 N N . ALA B 1 224 ? -4.73 15.195 2.719 1 97.75 224 ALA B N 1
ATOM 4363 C CA . ALA B 1 224 ? -5.234 16.188 3.656 1 97.75 224 ALA B CA 1
ATOM 4364 C C . ALA B 1 224 ? -6.727 16 3.914 1 97.75 224 ALA B C 1
ATOM 4366 O O . ALA B 1 224 ? -7.441 15.445 3.078 1 97.75 224 ALA B O 1
ATOM 4367 N N . ASN B 1 225 ? -7.145 16.453 5.059 1 98.62 225 ASN B N 1
ATOM 4368 C CA . ASN B 1 225 ? -8.555 16.484 5.43 1 98.62 225 ASN B CA 1
ATOM 4369 C C . ASN B 1 225 ? -9.195 17.812 5.027 1 98.62 225 ASN B C 1
ATOM 4371 O O . ASN B 1 225 ? -8.5 18.781 4.719 1 98.62 225 ASN B O 1
ATOM 4375 N N . PHE B 1 226 ? -10.508 17.828 5.074 1 98.81 226 PHE B N 1
ATOM 4376 C CA . PHE B 1 226 ? -11.234 19.047 4.742 1 98.81 226 PHE B CA 1
ATOM 4377 C C . PHE B 1 226 ? -11.742 19.734 6 1 98.81 226 PHE B C 1
ATOM 4379 O O . PHE B 1 226 ? -12.156 19.078 6.957 1 98.81 226 PHE B O 1
ATOM 4386 N N . LEU B 1 227 ? -11.773 20.984 5.91 1 98.62 227 LEU B N 1
ATOM 4387 C CA . LEU B 1 227 ? -12.547 21.891 6.766 1 98.62 227 LEU B CA 1
ATOM 4388 C C . LEU B 1 227 ? -13.469 22.766 5.934 1 98.62 227 LEU B C 1
ATOM 4390 O O . LEU B 1 227 ? -13.055 23.312 4.91 1 98.62 227 LEU B O 1
ATOM 4394 N N . PHE B 1 228 ? -14.68 22.891 6.387 1 98.81 228 PHE B N 1
ATOM 4395 C CA . PHE B 1 228 ? -15.641 23.812 5.789 1 98.81 228 PHE B CA 1
ATOM 4396 C C . PHE B 1 228 ? -16.141 24.828 6.812 1 98.81 228 PHE B C 1
ATOM 4398 O O . PHE B 1 228 ? -16.156 24.547 8.016 1 98.81 228 PHE B O 1
ATOM 4405 N N . VAL B 1 229 ? -16.469 25.984 6.332 1 98.75 229 VAL B N 1
ATOM 4406 C CA . VAL B 1 229 ? -17.078 27.016 7.164 1 98.75 229 VAL B CA 1
ATOM 4407 C C . VAL B 1 229 ? -18.422 27.438 6.566 1 98.75 229 VAL B C 1
ATOM 4409 O O . VAL B 1 229 ? -18.5 27.797 5.387 1 98.75 229 VAL B O 1
ATOM 4412 N N . THR B 1 230 ? -19.453 27.344 7.359 1 98.31 230 THR B N 1
ATOM 4413 C CA . THR B 1 230 ? -20.766 27.766 6.906 1 98.31 230 THR B CA 1
ATOM 4414 C C . THR B 1 230 ? -20.859 29.297 6.852 1 98.31 230 THR B C 1
ATOM 4416 O O . THR B 1 230 ? -19.969 29.984 7.348 1 98.31 230 THR B O 1
ATOM 4419 N N . LYS B 1 231 ? -21.906 29.797 6.242 1 96.62 231 LYS B N 1
ATOM 4420 C CA . LYS B 1 231 ? -22.109 31.234 6.098 1 96.62 231 LYS B CA 1
ATOM 4421 C C . LYS B 1 231 ? -22.281 31.906 7.457 1 96.62 231 LYS B C 1
ATOM 4423 O O . LYS B 1 231 ? -21.969 33.094 7.613 1 96.62 231 LYS B O 1
ATOM 4428 N N . ASP B 1 232 ? -22.688 31.156 8.43 1 96.88 232 ASP B N 1
ATOM 4429 C CA . ASP B 1 232 ? -22.844 31.688 9.773 1 96.88 232 ASP B CA 1
ATOM 4430 C C . ASP B 1 232 ? -21.656 31.312 10.664 1 96.88 232 ASP B C 1
ATOM 4432 O O . ASP B 1 232 ? -21.797 31.234 11.883 1 96.88 232 ASP B O 1
ATOM 4436 N N . HIS B 1 233 ? -20.516 30.859 10.125 1 96.69 233 HIS B N 1
ATOM 4437 C CA . HIS B 1 233 ? -19.203 30.734 10.734 1 96.69 233 HIS B CA 1
ATOM 4438 C C . HIS B 1 233 ? -19.094 29.469 11.57 1 96.69 233 HIS B C 1
ATOM 4440 O O . HIS B 1 233 ? -18.297 29.391 12.508 1 96.69 233 HIS B O 1
ATOM 4446 N N . LYS B 1 234 ? -19.938 28.5 11.25 1 98.38 234 LYS B N 1
ATOM 4447 C CA . LYS B 1 234 ? -19.766 27.172 11.828 1 98.38 234 LYS B CA 1
ATOM 4448 C C . LYS B 1 234 ? -18.688 26.391 11.094 1 98.38 234 LYS B C 1
ATOM 4450 O O . LYS B 1 234 ? -18.625 26.406 9.859 1 98.38 234 LYS B O 1
ATOM 4455 N N . VAL B 1 235 ? -17.781 25.766 11.875 1 98.88 235 VAL B N 1
ATOM 4456 C CA . VAL B 1 235 ? -16.734 24.953 11.266 1 98.88 235 VAL B CA 1
ATOM 4457 C C . VAL B 1 235 ? -17.219 23.5 11.172 1 98.88 235 VAL B C 1
ATOM 4459 O O . VAL B 1 235 ? -17.641 22.906 12.172 1 98.88 235 VAL B O 1
ATOM 4462 N N . VAL B 1 236 ? -17.234 22.922 9.953 1 98.88 236 VAL B N 1
ATOM 4463 C CA . VAL B 1 236 ? -17.719 21.578 9.672 1 98.88 236 VAL B CA 1
ATOM 4464 C C . VAL B 1 236 ? -16.594 20.75 9.055 1 98.88 236 VAL B C 1
ATOM 4466 O O . VAL B 1 236 ? -15.867 21.219 8.188 1 98.88 236 VAL B O 1
ATOM 4469 N N . THR B 1 237 ? -16.359 19.578 9.578 1 98.81 237 THR B N 1
ATOM 4470 C CA . THR B 1 237 ? -15.43 18.641 8.938 1 98.81 237 THR B CA 1
ATOM 4471 C C . THR B 1 237 ? -16.109 17.297 8.711 1 98.81 237 THR B C 1
ATOM 4473 O O . THR B 1 237 ? -16.969 16.875 9.492 1 98.81 237 THR B O 1
ATOM 4476 N N . PRO B 1 238 ? -15.742 16.594 7.645 1 98.62 238 PRO B N 1
ATOM 4477 C CA . PRO B 1 238 ? -16.359 15.305 7.336 1 98.62 238 PRO B CA 1
ATOM 4478 C C . PRO B 1 238 ? -16.094 14.25 8.406 1 98.62 238 PRO B C 1
ATOM 4480 O O . PRO B 1 238 ? -14.977 14.141 8.906 1 98.62 238 PRO B O 1
ATOM 4483 N N . LYS B 1 239 ? -17.141 13.539 8.758 1 97.69 239 LYS B N 1
ATOM 4484 C CA . LYS B 1 239 ? -17.047 12.336 9.578 1 97.69 239 LYS B CA 1
ATOM 4485 C C . LYS B 1 239 ? -17.094 11.078 8.711 1 97.69 239 LYS B C 1
ATOM 4487 O O . LYS B 1 239 ? -18.047 10.883 7.938 1 97.69 239 LYS B O 1
ATOM 4492 N N . SER B 1 240 ? -16.062 10.312 8.758 1 96.38 240 SER B N 1
ATOM 4493 C CA . SER B 1 240 ? -15.969 9.07 7.996 1 96.38 240 SER B CA 1
ATOM 4494 C C . SER B 1 240 ? -15.008 8.094 8.656 1 96.38 240 SER B C 1
ATOM 4496 O O . SER B 1 240 ? -13.969 8.5 9.188 1 96.38 240 SER B O 1
ATOM 4498 N N . ASP B 1 241 ? -15.297 6.785 8.547 1 95 241 ASP B N 1
ATOM 4499 C CA . ASP B 1 241 ? -14.414 5.758 9.094 1 95 241 ASP B CA 1
ATOM 4500 C C . ASP B 1 241 ? -13.273 5.445 8.133 1 95 241 ASP B C 1
ATOM 4502 O O . ASP B 1 241 ? -12.383 4.648 8.445 1 95 241 ASP B O 1
ATOM 4506 N N . THR B 1 242 ? -13.289 6.129 6.984 1 96.75 242 THR B N 1
ATOM 4507 C CA . THR B 1 242 ? -12.305 5.785 5.961 1 96.75 242 THR B CA 1
ATOM 4508 C C . THR B 1 242 ? -11.328 6.934 5.742 1 96.75 242 THR B C 1
ATOM 4510 O O . THR B 1 242 ? -10.508 6.891 4.824 1 96.75 242 THR B O 1
ATOM 4513 N N . ILE B 1 243 ? -11.398 7.945 6.531 1 98 243 ILE B N 1
ATOM 4514 C CA . ILE B 1 243 ? -10.438 9.039 6.379 1 98 243 ILE B CA 1
ATOM 4515 C C . ILE B 1 243 ? -9.438 9.016 7.535 1 98 243 ILE B C 1
ATOM 4517 O O . ILE B 1 243 ? -9.703 8.406 8.578 1 98 243 ILE B O 1
ATOM 4521 N N . LEU B 1 244 ? -8.32 9.641 7.344 1 98.38 244 LEU B N 1
ATOM 4522 C CA . LEU B 1 244 ? -7.27 9.695 8.352 1 98.38 244 LEU B CA 1
ATOM 4523 C C . LEU B 1 244 ? -7.719 10.516 9.562 1 98.38 244 LEU B C 1
ATOM 4525 O O . LEU B 1 244 ? -8.273 11.602 9.406 1 98.38 244 LEU B O 1
ATOM 4529 N N . PRO B 1 245 ? -7.586 9.945 10.766 1 98.06 245 PRO B N 1
ATOM 4530 C CA . PRO B 1 245 ? -7.832 10.766 11.953 1 98.06 245 PRO B CA 1
ATOM 4531 C C . PRO B 1 245 ? -6.746 11.812 12.18 1 98.06 245 PRO B C 1
ATOM 4533 O O . PRO B 1 245 ? -5.875 11.633 13.039 1 98.06 245 PRO B O 1
ATOM 4536 N N . SER B 1 246 ? -6.891 12.883 11.578 1 98.38 246 SER B N 1
ATOM 4537 C CA . SER B 1 246 ? -5.883 13.938 11.492 1 98.38 246 SER B CA 1
ATOM 4538 C C . SER B 1 246 ? -5.699 14.633 12.836 1 98.38 246 SER B C 1
ATOM 4540 O O . SER B 1 246 ? -6.676 15.062 13.453 1 98.38 246 SER B O 1
ATOM 4542 N N . ILE B 1 247 ? -4.52 14.742 13.234 1 98.69 247 ILE B N 1
ATOM 4543 C CA . ILE B 1 247 ? -4.164 15.461 14.453 1 98.69 247 ILE B CA 1
ATOM 4544 C C . ILE B 1 247 ? -4.344 16.969 14.234 1 98.69 247 ILE B C 1
ATOM 4546 O O . ILE B 1 247 ? -4.832 17.672 15.117 1 98.69 247 ILE B O 1
ATOM 4550 N N . THR B 1 248 ? -3.963 17.438 13.039 1 98.75 248 THR B N 1
ATOM 4551 C CA . THR B 1 248 ? -4.152 18.844 12.703 1 98.75 248 THR B CA 1
ATOM 4552 C C . THR B 1 248 ? -5.633 19.188 12.68 1 98.75 248 THR B C 1
ATOM 4554 O O . THR B 1 248 ? -6.047 20.203 13.258 1 98.75 248 THR B O 1
ATOM 4557 N N . ARG B 1 249 ? -6.434 18.375 12.039 1 98.69 249 ARG B N 1
ATOM 4558 C CA . ARG B 1 249 ? -7.867 18.625 11.961 1 98.69 249 ARG B CA 1
ATOM 4559 C C . ARG B 1 249 ? -8.484 18.688 13.352 1 98.69 249 ARG B C 1
ATOM 4561 O O . ARG B 1 249 ? -9.234 19.609 13.664 1 98.69 249 ARG B O 1
ATOM 4568 N N . ARG B 1 250 ? -8.117 17.672 14.18 1 98.06 250 ARG B N 1
ATOM 4569 C CA . ARG B 1 250 ? -8.672 17.641 15.531 1 98.06 250 ARG B CA 1
ATOM 4570 C C . ARG B 1 250 ? -8.242 18.859 16.328 1 98.06 250 ARG B C 1
ATOM 4572 O O . ARG B 1 250 ? -9.031 19.406 17.109 1 98.06 250 ARG B O 1
ATOM 4579 N N . SER B 1 251 ? -7.039 19.281 16.172 1 98.81 251 SER B N 1
ATOM 4580 C CA . SER B 1 251 ? -6.535 20.469 16.859 1 98.81 251 SER B CA 1
ATOM 4581 C C . SER B 1 251 ? -7.254 21.719 16.391 1 98.81 251 SER B C 1
ATOM 4583 O O . SER B 1 251 ? -7.602 22.578 17.203 1 98.81 251 SER B O 1
ATOM 4585 N N . LEU B 1 252 ? -7.5 21.812 15.117 1 98.88 252 LEU B N 1
ATOM 4586 C CA . LEU B 1 252 ? -8.188 22.984 14.562 1 98.88 252 LEU B CA 1
ATOM 4587 C C . LEU B 1 252 ? -9.633 23.047 15.055 1 98.88 252 LEU B C 1
ATOM 4589 O O . LEU B 1 252 ? -10.148 24.125 15.328 1 98.88 252 LEU B O 1
ATOM 4593 N N . MET B 1 253 ? -10.289 21.875 15.141 1 98.81 253 MET B N 1
ATOM 4594 C CA . MET B 1 253 ? -11.641 21.828 15.68 1 98.81 253 MET B CA 1
ATOM 4595 C C . MET B 1 253 ? -11.672 22.312 17.125 1 98.81 253 MET B C 1
ATOM 4597 O O . MET B 1 253 ? -12.578 23.031 17.531 1 98.81 253 MET B O 1
ATOM 4601 N N . TYR B 1 254 ? -10.688 21.875 17.906 1 98.81 254 TYR B N 1
ATOM 4602 C CA . TYR B 1 254 ? -10.57 22.344 19.281 1 98.81 254 TYR B CA 1
ATOM 4603 C C . TYR B 1 254 ? -10.352 23.859 19.344 1 98.81 254 TYR B C 1
ATOM 4605 O O . TYR B 1 254 ? -10.992 24.562 20.125 1 98.81 254 TYR B O 1
ATOM 4613 N N . VAL B 1 255 ? -9.43 24.359 18.531 1 98.81 255 VAL B N 1
ATOM 4614 C CA . VAL B 1 255 ? -9.117 25.781 18.453 1 98.81 255 VAL B CA 1
ATOM 4615 C C . VAL B 1 255 ? -10.383 26.562 18.094 1 98.81 255 VAL B C 1
ATOM 4617 O O . VAL B 1 255 ? -10.672 27.594 18.703 1 98.81 255 VAL B O 1
ATOM 4620 N N . ALA B 1 256 ? -11.109 26.094 17.109 1 98.88 256 ALA B N 1
ATOM 4621 C CA . ALA B 1 256 ? -12.344 26.75 16.688 1 98.88 256 ALA B CA 1
ATOM 4622 C C . ALA B 1 256 ? -13.305 26.906 17.859 1 98.88 256 ALA B C 1
ATOM 4624 O O . ALA B 1 256 ? -13.828 28 18.094 1 98.88 256 ALA B O 1
ATOM 4625 N N . GLU B 1 257 ? -13.438 25.891 18.578 1 98.81 257 GLU B N 1
ATOM 4626 C CA . GLU B 1 257 ? -14.43 25.859 19.656 1 98.81 257 GLU B CA 1
ATOM 4627 C C . GLU B 1 257 ? -13.938 26.625 20.875 1 98.81 257 GLU B C 1
ATOM 4629 O O . GLU B 1 257 ? -14.641 27.5 21.391 1 98.81 257 GLU B O 1
ATOM 4634 N N . HIS B 1 258 ? -12.727 26.406 21.297 1 98.62 258 HIS B N 1
ATOM 4635 C CA . HIS B 1 258 ? -12.312 26.812 22.641 1 98.62 258 HIS B CA 1
ATOM 4636 C C . HIS B 1 258 ? -11.531 28.109 22.609 1 98.62 258 HIS B C 1
ATOM 4638 O O . HIS B 1 258 ? -11.438 28.812 23.609 1 98.62 258 HIS B O 1
ATOM 4644 N N . TYR B 1 259 ? -10.914 28.438 21.516 1 98.62 259 TYR B N 1
ATOM 4645 C CA . TYR B 1 259 ? -10.164 29.688 21.438 1 98.62 259 TYR B CA 1
ATOM 4646 C C . TYR B 1 259 ? -10.984 30.766 20.719 1 98.62 259 TYR B C 1
ATOM 4648 O O . TYR B 1 259 ? -10.938 31.938 21.094 1 98.62 259 TYR B O 1
ATOM 4656 N N . LEU B 1 260 ? -11.773 30.297 19.688 1 98.56 260 LEU B N 1
ATOM 4657 C CA . LEU B 1 260 ? -12.43 31.297 18.844 1 98.56 260 LEU B CA 1
ATOM 4658 C C . LEU B 1 260 ? -13.922 31.359 19.141 1 98.56 260 LEU B C 1
ATOM 4660 O O . LEU B 1 260 ? -14.633 32.219 18.594 1 98.56 260 LEU B O 1
ATOM 4664 N N . GLY B 1 261 ? -14.414 30.422 19.922 1 98.56 261 GLY B N 1
ATOM 4665 C CA . GLY B 1 261 ? -15.812 30.438 20.328 1 98.56 261 GLY B CA 1
ATOM 4666 C C . GLY B 1 261 ? -16.766 30.062 19.219 1 98.56 261 GLY B C 1
ATOM 4667 O O . GLY B 1 261 ? -17.922 30.5 19.219 1 98.56 261 GLY B O 1
ATOM 4668 N N . LEU B 1 262 ? -16.297 29.391 18.219 1 98.75 262 LEU B N 1
ATOM 4669 C CA . LEU B 1 262 ? -17.125 29 17.078 1 98.75 262 LEU B CA 1
ATOM 4670 C C . LEU B 1 262 ? -17.812 27.656 17.344 1 98.75 262 LEU B C 1
ATOM 4672 O O . LEU B 1 262 ? -17.328 26.844 18.125 1 98.75 262 LEU B O 1
ATOM 4676 N N . GLN B 1 263 ? -18.984 27.484 16.703 1 98.75 263 GLN B N 1
ATOM 4677 C CA . GLN B 1 263 ? -19.594 26.156 16.688 1 98.75 263 GLN B CA 1
ATOM 4678 C C . GLN B 1 263 ? -18.844 25.219 15.766 1 98.75 263 GLN B C 1
ATOM 4680 O O . GLN B 1 263 ? -18.344 25.625 14.711 1 98.75 263 GLN B O 1
ATOM 4685 N N . VAL B 1 264 ? -18.734 23.938 16.172 1 98.88 264 VAL B N 1
ATOM 4686 C CA . VAL B 1 264 ? -18.047 22.953 15.367 1 98.88 264 VAL B CA 1
ATOM 4687 C C . VAL B 1 264 ? -18.922 21.703 15.203 1 98.88 264 VAL B C 1
ATOM 4689 O O . VAL B 1 264 ? -19.703 21.375 16.094 1 98.88 264 VAL B O 1
ATOM 4692 N N . GLU B 1 265 ? -18.844 21.047 14.023 1 98.62 265 GLU B N 1
ATOM 4693 C CA . GLU B 1 265 ? -19.547 19.797 13.75 1 98.62 265 GLU B CA 1
ATOM 4694 C C . GLU B 1 265 ? -18.672 18.828 12.977 1 98.62 265 GLU B C 1
ATOM 4696 O O . GLU B 1 265 ? -18.016 19.203 12.008 1 98.62 265 GLU B O 1
ATOM 4701 N N . GLU B 1 266 ? -18.562 17.688 13.438 1 98.62 266 GLU B N 1
ATOM 4702 C CA . GLU B 1 266 ? -18.078 16.547 12.664 1 98.62 266 GLU B CA 1
ATOM 4703 C C . GLU B 1 266 ? -19.219 15.656 12.203 1 98.62 266 GLU B C 1
ATOM 4705 O O . GLU B 1 266 ? -19.875 15 13.016 1 98.62 266 GLU B O 1
ATOM 4710 N N . ARG B 1 267 ? -19.438 15.664 10.922 1 98.62 267 ARG B N 1
ATOM 4711 C CA . ARG B 1 267 ? -20.594 14.961 10.359 1 98.62 267 ARG B CA 1
ATOM 4712 C C . ARG B 1 267 ? -20.359 14.602 8.898 1 98.62 267 ARG B C 1
ATOM 4714 O O . ARG B 1 267 ? -19.375 15.047 8.297 1 98.62 267 ARG B O 1
ATOM 4721 N N . GLU B 1 268 ? -21.25 13.781 8.398 1 98.56 268 GLU B N 1
ATOM 4722 C CA . GLU B 1 268 ? -21.219 13.555 6.961 1 98.56 268 GLU B CA 1
ATOM 4723 C C . GLU B 1 268 ? -21.5 14.844 6.191 1 98.56 268 GLU B C 1
ATOM 4725 O O . GLU B 1 268 ? -22.344 15.641 6.598 1 98.56 268 GLU B O 1
ATOM 4730 N N . VAL B 1 269 ? -20.75 15.062 5.133 1 98.81 269 VAL B N 1
ATOM 4731 C CA . VAL B 1 269 ? -20.938 16.234 4.273 1 98.81 269 VAL B CA 1
ATOM 4732 C C . VAL B 1 269 ? -21.281 15.781 2.857 1 98.81 269 VAL B C 1
ATOM 4734 O O . VAL B 1 269 ? -20.406 15.359 2.1 1 98.81 269 VAL B O 1
ATOM 4737 N N . PRO B 1 270 ? -22.578 15.883 2.477 1 98.75 270 PRO B N 1
ATOM 4738 C CA . PRO B 1 270 ? -22.938 15.578 1.089 1 98.75 270 PRO B CA 1
ATOM 4739 C C . PRO B 1 270 ? -22.234 16.484 0.084 1 98.75 270 PRO B C 1
ATOM 4741 O O . PRO B 1 270 ? -22.078 17.688 0.335 1 98.75 270 PRO B O 1
ATOM 4744 N N . LEU B 1 271 ? -21.812 15.898 -1.01 1 98.69 271 LEU B N 1
ATOM 4745 C CA . LEU B 1 271 ? -21.219 16.688 -2.078 1 98.69 271 LEU B CA 1
ATOM 4746 C C . LEU B 1 271 ? -22.141 17.828 -2.492 1 98.69 271 LEU B C 1
ATOM 4748 O O . LEU B 1 271 ? -21.688 18.938 -2.781 1 98.69 271 LEU B O 1
ATOM 4752 N N . ALA B 1 272 ? -23.422 17.625 -2.492 1 98.12 272 ALA B N 1
ATOM 4753 C CA . ALA B 1 272 ? -24.422 18.609 -2.895 1 98.12 272 ALA B CA 1
ATOM 4754 C C . ALA B 1 272 ? -24.422 19.812 -1.959 1 98.12 272 ALA B C 1
ATOM 4756 O O . ALA B 1 272 ? -24.875 20.891 -2.332 1 98.12 272 ALA B O 1
ATOM 4757 N N . GLU B 1 273 ? -23.906 19.625 -0.777 1 98.44 273 GLU B N 1
ATOM 4758 C CA . GLU B 1 273 ? -23.906 20.672 0.231 1 98.44 273 GLU B CA 1
ATOM 4759 C C . GLU B 1 273 ? -22.688 21.578 0.084 1 98.44 273 GLU B C 1
ATOM 4761 O O . GLU B 1 273 ? -22.641 22.672 0.659 1 98.44 273 GLU B O 1
ATOM 4766 N N . VAL B 1 274 ? -21.719 21.234 -0.687 1 98.62 274 VAL B N 1
ATOM 4767 C CA . VAL B 1 274 ? -20.406 21.891 -0.724 1 98.62 274 VAL B CA 1
ATOM 4768 C C . VAL B 1 274 ? -20.578 23.328 -1.194 1 98.62 274 VAL B C 1
ATOM 4770 O O . VAL B 1 274 ? -19.906 24.234 -0.703 1 98.62 274 VAL B O 1
ATOM 4773 N N . GLU B 1 275 ? -21.5 23.578 -2.059 1 97.44 275 GLU B N 1
ATOM 4774 C CA . GLU B 1 275 ? -21.703 24.906 -2.617 1 97.44 275 GLU B CA 1
ATOM 4775 C C . GLU B 1 275 ? -22.281 25.859 -1.576 1 97.44 275 GLU B C 1
ATOM 4777 O O . GLU B 1 275 ? -22.281 27.078 -1.772 1 97.44 275 GLU B O 1
ATOM 4782 N N . GLU B 1 276 ? -22.781 25.328 -0.501 1 97.94 276 GLU B N 1
ATOM 4783 C CA . GLU B 1 276 ? -23.422 26.156 0.516 1 97.94 276 GLU B CA 1
ATOM 4784 C C . GLU B 1 276 ? -22.391 26.719 1.495 1 97.94 276 GLU B C 1
ATOM 4786 O O . GLU B 1 276 ? -22.703 27.641 2.262 1 97.94 276 GLU B O 1
ATOM 4791 N N . PHE B 1 277 ? -21.203 26.234 1.5 1 98.44 277 PHE B N 1
ATOM 4792 C CA . PHE B 1 277 ? -20.188 26.672 2.451 1 98.44 277 PHE B CA 1
ATOM 4793 C C . PHE B 1 277 ? -19.562 28 2.01 1 98.44 277 PHE B C 1
ATOM 4795 O O . PHE B 1 277 ? -19.422 28.25 0.812 1 98.44 277 PHE B O 1
ATOM 4802 N N . ALA B 1 278 ? -19.141 28.812 2.965 1 97.88 278 ALA B N 1
ATOM 4803 C CA . ALA B 1 278 ? -18.516 30.109 2.703 1 97.88 278 ALA B CA 1
ATOM 4804 C C . ALA B 1 278 ? -17.016 29.938 2.459 1 97.88 278 ALA B C 1
ATOM 4806 O O . ALA B 1 278 ? -16.406 30.688 1.696 1 97.88 278 ALA B O 1
ATOM 4807 N N . GLU B 1 279 ? -16.406 29.031 3.193 1 98.25 279 GLU B N 1
ATOM 4808 C CA . GLU B 1 279 ? -14.977 28.766 3.092 1 98.25 279 GLU B CA 1
ATOM 4809 C C . GLU B 1 279 ? -14.695 27.266 3.053 1 98.25 279 GLU B C 1
ATOM 4811 O O . GLU B 1 279 ? -15.5 26.469 3.533 1 98.25 279 GLU B O 1
ATOM 4816 N N . CYS B 1 280 ? -13.609 26.922 2.434 1 98.31 280 CYS B N 1
ATOM 4817 C CA . CYS B 1 280 ? -13.086 25.562 2.381 1 98.31 280 CYS B CA 1
ATOM 4818 C C . CYS B 1 280 ? -11.57 25.547 2.529 1 98.31 280 CYS B C 1
ATOM 4820 O O . CYS B 1 280 ? -10.883 26.422 2.008 1 98.31 280 CYS B O 1
ATOM 4822 N N . GLY B 1 281 ? -11.094 24.625 3.299 1 98.06 281 GLY B N 1
ATOM 4823 C CA . GLY B 1 281 ? -9.664 24.438 3.459 1 98.06 281 GLY B CA 1
ATOM 4824 C C . GLY B 1 281 ? -9.25 22.984 3.578 1 98.06 281 GLY B C 1
ATOM 4825 O O . GLY B 1 281 ? -10.023 22.156 4.066 1 98.06 281 GLY B O 1
ATOM 4826 N N . LEU B 1 282 ? -8.094 22.703 3.082 1 98.06 282 LEU B N 1
ATOM 4827 C CA . LEU B 1 282 ? -7.422 21.438 3.346 1 98.06 282 LEU B CA 1
ATOM 4828 C C . LEU B 1 282 ? -6.488 21.547 4.547 1 98.06 282 LEU B C 1
ATOM 4830 O O . LEU B 1 282 ? -5.762 22.531 4.68 1 98.06 282 LEU B O 1
ATOM 4834 N N . CYS B 1 283 ? -6.551 20.578 5.434 1 98.31 283 CYS B N 1
ATOM 4835 C CA . CYS B 1 283 ? -5.695 20.719 6.609 1 98.31 283 CYS B CA 1
ATOM 4836 C C . CYS B 1 283 ? -4.832 19.469 6.797 1 98.31 283 CYS B C 1
ATOM 4838 O O . CYS B 1 283 ? -5.27 18.359 6.504 1 98.31 283 CYS B O 1
ATOM 4840 N N . GLY B 1 284 ? -3.637 19.625 7.246 1 97.44 284 GLY B N 1
ATOM 4841 C CA . GLY B 1 284 ? -2.6 18.656 7.523 1 97.44 284 GLY B CA 1
ATOM 4842 C C . GLY B 1 284 ? -1.349 19.25 8.125 1 97.44 284 GLY B C 1
ATOM 4843 O O . GLY B 1 284 ? -1.261 20.469 8.289 1 97.44 284 GLY B O 1
ATOM 4844 N N . THR B 1 285 ? -0.418 18.422 8.391 1 97 285 THR B N 1
ATOM 4845 C CA . THR B 1 285 ? 0.797 18.828 9.094 1 97 285 THR B CA 1
ATOM 4846 C C . THR B 1 285 ? 1.601 19.828 8.258 1 97 285 THR B C 1
ATOM 4848 O O . THR B 1 285 ? 2.086 20.828 8.781 1 97 285 THR B O 1
ATOM 4851 N N . ALA B 1 286 ? 1.691 19.625 6.953 1 92.81 286 ALA B N 1
ATOM 4852 C CA . ALA B 1 286 ? 2.57 20.406 6.098 1 92.81 286 ALA B CA 1
ATOM 4853 C C . ALA B 1 286 ? 2.105 21.859 6.023 1 92.81 286 ALA B C 1
ATOM 4855 O O . ALA B 1 286 ? 2.83 22.781 6.43 1 92.81 286 ALA B O 1
ATOM 4856 N N . ALA B 1 287 ? 0.875 22.094 5.719 1 92.88 287 ALA B N 1
ATOM 4857 C CA . ALA B 1 287 ? 0.394 23.438 5.445 1 92.88 287 ALA B CA 1
ATOM 4858 C C . ALA B 1 287 ? -0.426 23.984 6.617 1 92.88 287 ALA B C 1
ATOM 4860 O O . ALA B 1 287 ? -0.72 25.172 6.68 1 92.88 287 ALA B O 1
ATOM 4861 N N . VAL B 1 288 ? -0.738 23.156 7.551 1 96.94 288 VAL B N 1
ATOM 4862 C CA . VAL B 1 288 ? -1.71 23.438 8.602 1 96.94 288 VAL B CA 1
ATOM 4863 C C . VAL B 1 288 ? -3.088 23.672 7.98 1 96.94 288 VAL B C 1
ATOM 4865 O O . VAL B 1 288 ? -3.996 22.844 8.164 1 96.94 288 VAL B O 1
ATOM 4868 N N . ILE B 1 289 ? -3.287 24.688 7.156 1 97.62 289 ILE B N 1
ATOM 4869 C CA . ILE B 1 289 ? -4.488 24.875 6.355 1 97.62 289 ILE B CA 1
ATOM 4870 C C . ILE B 1 289 ? -4.109 25.438 4.984 1 97.62 289 ILE B C 1
ATOM 4872 O O . ILE B 1 289 ? -3.416 26.453 4.891 1 97.62 289 ILE B O 1
ATOM 4876 N N . SER B 1 290 ? -4.473 24.797 3.941 1 96.44 290 SER B N 1
ATOM 4877 C CA . SER B 1 290 ? -4.438 25.312 2.578 1 96.44 290 SER B CA 1
ATOM 4878 C C . SER B 1 290 ? -5.832 25.703 2.098 1 96.44 290 SER B C 1
ATOM 4880 O O . SER B 1 290 ? -6.723 24.859 2.004 1 96.44 290 SER B O 1
ATOM 4882 N N . PRO B 1 291 ? -6.039 26.953 1.779 1 97.19 291 PRO B N 1
ATOM 4883 C CA . PRO B 1 291 ? -7.379 27.359 1.361 1 97.19 291 PRO B CA 1
ATOM 4884 C C . PRO B 1 291 ? -7.762 26.812 -0.013 1 97.19 291 PRO B C 1
ATOM 4886 O O . PRO B 1 291 ? -6.918 26.75 -0.909 1 97.19 291 PRO B O 1
ATOM 4889 N N . VAL B 1 292 ? -9 26.438 -0.108 1 98 292 VAL B N 1
ATOM 4890 C CA . VAL B 1 292 ? -9.57 26.016 -1.381 1 98 292 VAL B CA 1
ATOM 4891 C C . VAL B 1 292 ? -10.516 27.094 -1.915 1 98 292 VAL B C 1
ATOM 4893 O O . VAL B 1 292 ? -11.477 27.469 -1.243 1 98 292 VAL B O 1
ATOM 4896 N N . GLY B 1 293 ? -10.188 27.562 -3.076 1 97.62 293 GLY B N 1
ATOM 4897 C CA . GLY B 1 293 ? -11.039 28.578 -3.678 1 97.62 293 GLY B CA 1
ATOM 4898 C C . GLY B 1 293 ? -12.164 27.984 -4.516 1 97.62 293 GLY B C 1
ATOM 4899 O O . GLY B 1 293 ? -13.242 28.578 -4.609 1 97.62 293 GLY B O 1
ATOM 4900 N N . LYS B 1 294 ? -11.797 26.859 -5.121 1 97 294 LYS B N 1
ATOM 4901 C CA . LYS B 1 294 ? -12.742 26.297 -6.074 1 97 294 LYS B CA 1
ATOM 4902 C C . LYS B 1 294 ? -12.648 24.781 -6.113 1 97 294 LYS B C 1
ATOM 4904 O O . LYS B 1 294 ? -11.547 24.219 -6.078 1 97 294 LYS B O 1
ATOM 4909 N N . VAL B 1 295 ? -13.844 24.172 -6.168 1 98.38 295 VAL B N 1
ATOM 4910 C CA . VAL B 1 295 ? -13.961 22.75 -6.438 1 98.38 295 VAL B CA 1
ATOM 4911 C C . VAL B 1 295 ? -14.688 22.531 -7.762 1 98.38 295 VAL B C 1
ATOM 4913 O O . VAL B 1 295 ? -15.773 23.078 -7.977 1 98.38 295 VAL B O 1
ATOM 4916 N N . VAL B 1 296 ? -14.094 21.797 -8.641 1 98.62 296 VAL B N 1
ATOM 4917 C CA . VAL B 1 296 ? -14.711 21.516 -9.938 1 98.62 296 VAL B CA 1
ATOM 4918 C C . VAL B 1 296 ? -15.211 20.078 -9.969 1 98.62 296 VAL B C 1
ATOM 4920 O O . VAL B 1 296 ? -14.422 19.141 -9.836 1 98.62 296 VAL B O 1
ATOM 4923 N N . ASP B 1 297 ? -16.484 19.922 -10.094 1 98.25 297 ASP B N 1
ATOM 4924 C CA . ASP B 1 297 ? -17.141 18.625 -10.211 1 98.25 297 ASP B CA 1
ATOM 4925 C C . ASP B 1 297 ? -17.609 18.375 -11.641 1 98.25 297 ASP B C 1
ATOM 4927 O O . ASP B 1 297 ? -18.781 18.578 -11.953 1 98.25 297 ASP B O 1
ATOM 4931 N N . HIS B 1 298 ? -16.625 17.766 -12.508 1 96.75 298 HIS B N 1
ATOM 4932 C CA . HIS B 1 298 ? -16.984 17.359 -13.867 1 96.75 298 HIS B CA 1
ATOM 4933 C C . HIS B 1 298 ? -17.625 18.516 -14.633 1 96.75 298 HIS B C 1
ATOM 4935 O O . HIS B 1 298 ? -18.688 18.359 -15.227 1 96.75 298 HIS B O 1
ATOM 4941 N N . GLY B 1 299 ? -16.984 19.609 -14.562 1 96.06 299 GLY B N 1
ATOM 4942 C CA . GLY B 1 299 ? -17.422 20.766 -15.328 1 96.06 299 GLY B CA 1
ATOM 4943 C C . GLY B 1 299 ? -18.188 21.781 -14.492 1 96.06 299 GLY B C 1
ATOM 4944 O O . GLY B 1 299 ? -18.266 22.953 -14.852 1 96.06 299 GLY B O 1
ATOM 4945 N N . ARG B 1 300 ? -18.844 21.359 -13.391 1 97.5 300 ARG B N 1
ATOM 4946 C CA . ARG B 1 300 ? -19.531 22.266 -12.477 1 97.5 300 ARG B CA 1
ATOM 4947 C C . ARG B 1 300 ? -18.531 22.906 -11.508 1 97.5 300 ARG B C 1
ATOM 4949 O O . ARG B 1 300 ? -17.891 22.219 -10.727 1 97.5 300 ARG B O 1
ATOM 4956 N N . GLU B 1 301 ? -18.469 24.234 -11.508 1 97.44 301 GLU B N 1
ATOM 4957 C CA . GLU B 1 301 ? -17.562 24.953 -10.633 1 97.44 301 GLU B CA 1
ATOM 4958 C C . GLU B 1 301 ? -18.266 25.406 -9.344 1 97.44 301 GLU B C 1
ATOM 4960 O O . GLU B 1 301 ? -19.328 26.016 -9.398 1 97.44 301 GLU B O 1
ATOM 4965 N N . ILE B 1 302 ? -17.734 25.016 -8.258 1 97.56 302 ILE B N 1
ATOM 4966 C CA . ILE B 1 302 ? -18.172 25.469 -6.945 1 97.56 302 ILE B CA 1
ATOM 4967 C C . ILE B 1 302 ? -17.156 26.453 -6.375 1 97.56 302 ILE B C 1
ATOM 4969 O O . ILE B 1 302 ? -16.062 26.062 -5.969 1 97.56 302 ILE B O 1
ATOM 4973 N N . CYS B 1 303 ? -17.516 27.703 -6.309 1 97 303 CYS B N 1
ATOM 4974 C CA . CYS B 1 303 ? -16.625 28.75 -5.816 1 97 303 CYS B CA 1
ATOM 4975 C C . CYS B 1 303 ? -16.969 29.125 -4.379 1 97 303 CYS B C 1
ATOM 4977 O O . CYS B 1 303 ? -18.141 29.281 -4.039 1 97 303 CYS B O 1
ATOM 4979 N N . PHE B 1 304 ? -15.992 29.219 -3.572 1 96.5 304 PHE B N 1
ATOM 4980 C CA . PHE B 1 304 ? -16.203 29.641 -2.191 1 96.5 304 PHE B CA 1
ATOM 4981 C C . PHE B 1 304 ? -16.078 31.141 -2.053 1 96.5 304 PHE B C 1
ATOM 4983 O O . PHE B 1 304 ? -14.992 31.703 -2.268 1 96.5 304 PHE B O 1
ATOM 4990 N N . PRO B 1 305 ? -17.047 31.859 -1.661 1 88.12 305 PRO B N 1
ATOM 4991 C CA . PRO B 1 305 ? -17.094 33.312 -1.718 1 88.12 305 PRO B CA 1
ATOM 4992 C C . PRO B 1 305 ? -15.969 33.969 -0.93 1 88.12 305 PRO B C 1
ATOM 4994 O O . PRO B 1 305 ? -15.445 35.031 -1.346 1 88.12 305 PRO B O 1
ATOM 4997 N N . SER B 1 306 ? -15.547 33.438 0.144 1 79.88 306 SER B N 1
ATOM 4998 C CA . SER B 1 306 ? -14.539 34.062 0.997 1 79.88 306 SER B CA 1
ATOM 4999 C C . SER B 1 306 ? -13.18 33.406 0.817 1 79.88 306 SER B C 1
ATOM 5001 O O . SER B 1 306 ? -12.289 33.562 1.658 1 79.88 306 SER B O 1
ATOM 5003 N N . GLY B 1 307 ? -12.977 32.719 -0.276 1 73.56 307 GLY B N 1
ATOM 5004 C CA . GLY B 1 307 ? -11.75 31.953 -0.371 1 73.56 307 GLY B CA 1
ATOM 5005 C C . GLY B 1 307 ? -11.156 31.953 -1.765 1 73.56 307 GLY B C 1
ATOM 5006 O O . GLY B 1 307 ? -10.281 31.141 -2.07 1 73.56 307 GLY B O 1
ATOM 5007 N N . MET B 1 308 ? -11.586 32.906 -2.576 1 81.62 308 MET B N 1
ATOM 5008 C CA . MET B 1 308 ? -11.172 32.812 -3.973 1 81.62 308 MET B CA 1
ATOM 5009 C C . MET B 1 308 ? -9.852 33.562 -4.188 1 81.62 308 MET B C 1
ATOM 5011 O O . MET B 1 308 ? -8.992 33.094 -4.934 1 81.62 308 MET B O 1
ATOM 5015 N N . GLU B 1 309 ? -9.688 34.594 -3.422 1 86.88 309 GLU B N 1
ATOM 5016 C CA . GLU B 1 309 ? -8.5 35.438 -3.631 1 86.88 309 GLU B CA 1
ATOM 5017 C C . GLU B 1 309 ? -7.477 35.219 -2.518 1 86.88 309 GLU B C 1
ATOM 5019 O O . GLU B 1 309 ? -6.27 35.25 -2.764 1 86.88 309 GLU B O 1
ATOM 5024 N N . GLU B 1 310 ? -7.996 35.031 -1.4 1 91.81 310 GLU B N 1
ATOM 5025 C CA . GLU B 1 310 ? -7.172 34.781 -0.22 1 91.81 310 GLU B CA 1
ATOM 5026 C C . GLU B 1 310 ? -7.863 33.812 0.733 1 91.81 310 GLU B C 1
ATOM 5028 O O . GLU B 1 310 ? -9.023 33.438 0.529 1 91.81 310 GLU B O 1
ATOM 5033 N N . MET B 1 311 ? -7.164 33.375 1.691 1 94.62 311 MET B N 1
ATOM 5034 C CA . MET B 1 311 ? -7.73 32.5 2.717 1 94.62 311 MET B CA 1
ATOM 5035 C C . MET B 1 311 ? -8.906 33.188 3.412 1 94.62 311 MET B C 1
ATOM 5037 O O . MET B 1 311 ? -8.852 34.375 3.734 1 94.62 311 MET B O 1
ATOM 5041 N N . GLY B 1 312 ? -10.008 32.5 3.576 1 95.62 312 GLY B N 1
ATOM 5042 C CA . GLY B 1 312 ? -11.172 33.062 4.254 1 95.62 312 GLY B CA 1
ATOM 5043 C C . GLY B 1 312 ? -10.867 33.5 5.676 1 95.62 312 GLY B C 1
ATOM 5044 O O . GLY B 1 312 ? -9.906 33.062 6.285 1 95.62 312 GLY B O 1
ATOM 5045 N N . PRO B 1 313 ? -11.656 34.469 6.176 1 96.62 313 PRO B N 1
ATOM 5046 C CA . PRO B 1 313 ? -11.367 35.062 7.484 1 96.62 313 PRO B CA 1
ATOM 5047 C C . PRO B 1 313 ? -11.375 34.031 8.609 1 96.62 313 PRO B C 1
ATOM 5049 O O . PRO B 1 313 ? -10.547 34.094 9.523 1 96.62 313 PRO B O 1
ATOM 5052 N N . VAL B 1 314 ? -12.305 33.094 8.562 1 98 314 VAL B N 1
ATOM 5053 C CA . VAL B 1 314 ? -12.383 32.094 9.633 1 98 314 VAL B CA 1
ATOM 5054 C C . VAL B 1 314 ? -11.203 31.141 9.523 1 98 314 VAL B C 1
ATOM 5056 O O . VAL B 1 314 ? -10.531 30.859 10.523 1 98 314 VAL B O 1
ATOM 5059 N N . THR B 1 315 ? -10.93 30.625 8.328 1 97.56 315 THR B N 1
ATOM 5060 C CA . THR B 1 315 ? -9.812 29.703 8.125 1 97.56 315 THR B CA 1
ATOM 5061 C C . THR B 1 315 ? -8.492 30.391 8.469 1 97.56 315 THR B C 1
ATOM 5063 O O . THR B 1 315 ? -7.578 29.75 9 1 97.56 315 THR B O 1
ATOM 5066 N N . LYS B 1 316 ? -8.398 31.641 8.156 1 96.81 316 LYS B N 1
ATOM 5067 C CA . LYS B 1 316 ? -7.207 32.406 8.484 1 96.81 316 LYS B CA 1
ATOM 5068 C C . LYS 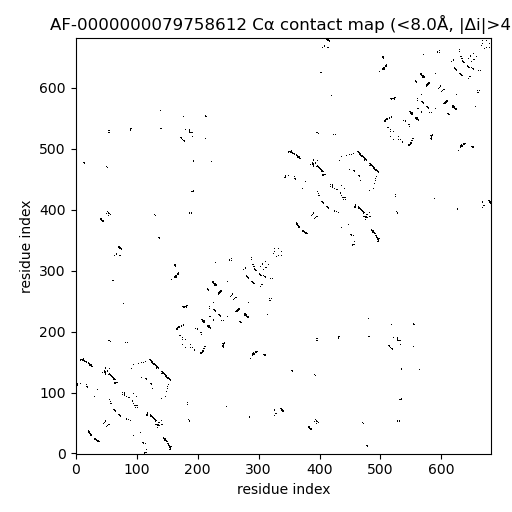B 1 316 ? -6.996 32.5 9.992 1 96.81 316 LYS B C 1
ATOM 5070 O O . LYS B 1 316 ? -5.883 32.312 10.484 1 96.81 316 LYS B O 1
ATOM 5075 N N . LYS B 1 317 ? -8.047 32.812 10.695 1 98.06 317 LYS B N 1
ATOM 5076 C CA . LYS B 1 317 ? -7.961 32.875 12.148 1 98.06 317 LYS B CA 1
ATOM 5077 C C . LYS B 1 317 ? -7.57 31.516 12.742 1 98.06 317 LYS B C 1
ATOM 5079 O O . LYS B 1 317 ? -6.797 31.453 13.695 1 98.06 317 LYS B O 1
ATOM 5084 N N . LEU B 1 318 ? -8.18 30.453 12.195 1 98.69 318 LEU B N 1
ATOM 5085 C CA . LEU B 1 318 ? -7.828 29.109 12.633 1 98.69 318 LEU B CA 1
ATOM 5086 C C . LEU B 1 318 ? -6.348 28.828 12.398 1 98.69 318 LEU B C 1
ATOM 5088 O O . LEU B 1 318 ? -5.652 28.359 13.297 1 98.69 318 LEU B O 1
ATOM 5092 N N . TYR B 1 319 ? -5.898 29.156 11.219 1 97.69 319 TYR B N 1
ATOM 5093 C CA . TYR B 1 319 ? -4.504 28.969 10.828 1 97.69 319 TYR B CA 1
ATOM 5094 C C . TYR B 1 319 ? -3.574 29.734 11.758 1 97.69 319 TYR B C 1
ATOM 5096 O O . TYR B 1 319 ? -2.623 29.172 12.305 1 97.69 319 TYR B O 1
ATOM 5104 N N . GLU B 1 320 ? -3.854 31 12 1 97.5 320 GLU B N 1
ATOM 5105 C CA . GLU B 1 320 ? -3.014 31.875 12.812 1 97.5 320 GLU B CA 1
ATOM 5106 C C . GLU B 1 320 ? -2.992 31.438 14.266 1 97.5 320 GLU B C 1
ATOM 5108 O O . GLU B 1 320 ? -1.949 31.484 14.922 1 97.5 320 GLU B O 1
ATOM 5113 N N . THR B 1 321 ? -4.152 31.031 14.695 1 98.69 321 THR B N 1
ATOM 5114 C CA . THR B 1 321 ? -4.234 30.609 16.094 1 98.69 321 THR B CA 1
ATOM 5115 C C . THR B 1 321 ? -3.443 29.328 16.312 1 98.69 321 THR B C 1
ATOM 5117 O O . THR B 1 321 ? -2.654 29.234 17.266 1 98.69 321 THR B O 1
ATOM 5120 N N . LEU B 1 322 ? -3.619 28.312 15.492 1 98.62 322 LEU B N 1
ATOM 5121 C CA . LEU B 1 322 ? -2.91 27.047 15.688 1 98.62 322 LEU B CA 1
ATOM 5122 C C . LEU B 1 322 ? -1.407 27.234 15.516 1 98.62 322 LEU B C 1
ATOM 5124 O O . LEU B 1 322 ? -0.616 26.719 16.312 1 98.62 322 LEU B O 1
ATOM 5128 N N . THR B 1 323 ? -0.989 27.984 14.5 1 97.44 323 THR B N 1
ATOM 5129 C CA . THR B 1 323 ? 0.436 28.219 14.305 1 97.44 323 THR B CA 1
ATOM 5130 C C . THR B 1 323 ? 1.013 29.047 15.445 1 97.44 323 THR B C 1
ATOM 5132 O O . THR B 1 323 ? 2.16 28.859 15.844 1 97.44 323 THR B O 1
ATOM 5135 N N . GLY B 1 324 ? 0.211 30 15.922 1 97.88 324 GLY B N 1
ATOM 5136 C CA . GLY B 1 324 ? 0.625 30.75 17.094 1 97.88 324 GLY B CA 1
ATOM 5137 C C . GLY B 1 324 ? 0.866 29.875 18.312 1 97.88 324 GLY B C 1
ATOM 5138 O O . GLY B 1 324 ? 1.806 30.109 19.078 1 97.88 324 GLY B O 1
ATOM 5139 N N . ILE B 1 325 ? -0.026 28.891 18.484 1 98.25 325 ILE B N 1
ATOM 5140 C CA . ILE B 1 325 ? 0.144 27.922 19.562 1 98.25 325 ILE B CA 1
ATOM 5141 C C . ILE B 1 325 ? 1.433 27.141 19.359 1 98.25 325 ILE B C 1
ATOM 5143 O O . ILE B 1 325 ? 2.246 27 20.266 1 98.25 325 ILE B O 1
ATOM 5147 N N . GLN B 1 326 ? 1.672 26.688 18.156 1 97.62 326 GLN B N 1
ATOM 5148 C CA . GLN B 1 326 ? 2.824 25.859 17.812 1 97.62 326 GLN B CA 1
ATOM 5149 C C . GLN B 1 326 ? 4.129 26.625 18.031 1 97.62 326 GLN B C 1
ATOM 5151 O O . GLN B 1 326 ? 5.125 26.047 18.484 1 97.62 326 GLN B O 1
ATOM 5156 N N . MET B 1 327 ? 4.148 27.922 17.844 1 96.12 327 MET B N 1
ATOM 5157 C CA . MET B 1 327 ? 5.363 28.734 17.906 1 96.12 327 MET B CA 1
ATOM 5158 C C . MET B 1 327 ? 5.484 29.422 19.266 1 96.12 327 MET B C 1
ATOM 5160 O O . MET B 1 327 ? 6.402 30.219 19.484 1 96.12 327 MET B O 1
ATOM 5164 N N . GLY B 1 328 ? 4.527 29.203 20.109 1 95.38 328 GLY B N 1
ATOM 5165 C CA . GLY B 1 328 ? 4.621 29.672 21.484 1 95.38 328 GLY B CA 1
ATOM 5166 C C . GLY B 1 328 ? 4.133 31.094 21.656 1 95.38 328 GLY B C 1
ATOM 5167 O O . GLY B 1 328 ? 4.418 31.734 22.672 1 95.38 328 GLY B O 1
ATOM 5168 N N . GLN B 1 329 ? 3.438 31.641 20.688 1 97.25 329 GLN B N 1
ATOM 5169 C CA . GLN B 1 329 ? 2.861 32.969 20.781 1 97.25 329 GLN B CA 1
ATOM 5170 C C . GLN B 1 329 ? 1.564 32.938 21.594 1 97.25 329 GLN B C 1
ATOM 5172 O O . GLN B 1 329 ? 1.201 33.938 22.219 1 97.25 329 GLN B O 1
ATOM 5177 N N . ILE B 1 330 ? 0.851 31.891 21.469 1 98.06 330 ILE B N 1
ATOM 5178 C CA . ILE B 1 330 ? -0.423 31.672 22.141 1 98.06 330 ILE B CA 1
ATOM 5179 C C . ILE B 1 330 ? -0.299 30.5 23.125 1 98.06 330 ILE B C 1
ATOM 5181 O O . ILE B 1 330 ? 0.315 29.484 22.797 1 98.06 330 ILE B O 1
ATOM 5185 N N . GLU B 1 331 ? -0.845 30.672 24.344 1 97.5 331 GLU B N 1
ATOM 5186 C CA . GLU B 1 331 ? -0.792 29.594 25.328 1 97.5 331 GLU B CA 1
ATOM 5187 C C . GLU B 1 331 ? -1.457 28.328 24.797 1 97.5 331 GLU B C 1
ATOM 5189 O O . GLU B 1 331 ? -2.578 28.375 24.297 1 97.5 331 GLU B O 1
ATOM 5194 N N . ALA B 1 332 ? -0.788 27.297 24.922 1 97.62 332 ALA B N 1
ATOM 5195 C CA . ALA B 1 332 ? -1.284 26.016 24.438 1 97.62 332 ALA B CA 1
ATOM 5196 C C . ALA B 1 332 ? -2.045 25.266 25.547 1 97.62 332 ALA B C 1
ATOM 5198 O O . ALA B 1 332 ? -1.761 25.453 26.719 1 97.62 332 ALA B O 1
ATOM 5199 N N . PRO B 1 333 ? -3.043 24.406 25.109 1 97.62 333 PRO B N 1
ATOM 5200 C CA . PRO B 1 333 ? -3.504 23.422 26.094 1 97.62 333 PRO B CA 1
ATOM 5201 C C . PRO B 1 333 ? -2.367 22.562 26.641 1 97.62 333 PRO B C 1
ATOM 5203 O O . PRO B 1 333 ? -1.34 22.391 25.984 1 97.62 333 PRO B O 1
ATOM 5206 N N . GLU B 1 334 ? -2.6 22.094 27.828 1 96 334 GLU B N 1
ATOM 5207 C CA . GLU B 1 334 ? -1.592 21.25 28.453 1 96 334 GLU B CA 1
ATOM 5208 C C . GLU B 1 334 ? -1.238 20.062 27.578 1 96 334 GLU B C 1
ATOM 5210 O O . GLU B 1 334 ? -2.125 19.375 27.047 1 96 334 GLU B O 1
ATOM 5215 N N . GLY B 1 335 ? 0.035 19.891 27.328 1 96.06 335 GLY B N 1
ATOM 5216 C CA . GLY B 1 335 ? 0.515 18.703 26.656 1 96.06 335 GLY B CA 1
ATOM 5217 C C . GLY B 1 335 ? 0.632 18.875 25.141 1 96.06 335 GLY B C 1
ATOM 5218 O O . GLY B 1 335 ? 1.205 18.016 24.469 1 96.06 335 GLY B O 1
ATOM 5219 N N . TRP B 1 336 ? 0.121 19.984 24.578 1 98.38 336 TRP B N 1
ATOM 5220 C CA . TRP B 1 336 ? 0.118 20.156 23.125 1 98.38 336 TRP B CA 1
ATOM 5221 C C . TRP B 1 336 ? 1.523 20.453 22.609 1 98.38 336 TRP B C 1
ATOM 5223 O O . TRP B 1 336 ? 1.921 19.938 21.562 1 98.38 336 TRP B O 1
ATOM 5233 N N . VAL B 1 337 ? 2.217 21.25 23.328 1 98.25 337 VAL B N 1
ATOM 5234 C CA . VAL B 1 337 ? 3.557 21.672 22.922 1 98.25 337 VAL B CA 1
ATOM 5235 C C . VAL B 1 337 ? 4.598 20.969 23.797 1 98.25 337 VAL B C 1
ATOM 5237 O O . VAL B 1 337 ? 4.562 21.094 25.031 1 98.25 337 VAL B O 1
ATOM 5240 N N . CYS B 1 338 ? 5.453 20.25 23.141 1 98 338 CYS B N 1
ATOM 5241 C CA . CYS B 1 338 ? 6.504 19.5 23.812 1 98 338 CYS B CA 1
ATOM 5242 C C . CYS B 1 338 ? 7.859 20.172 23.641 1 98 338 CYS B C 1
ATOM 5244 O O . CYS B 1 338 ? 8.391 20.219 22.516 1 98 338 CYS B O 1
ATOM 5246 N N . ARG B 1 339 ? 8.461 20.641 24.734 1 97.62 339 ARG B N 1
ATOM 5247 C CA . ARG B 1 339 ? 9.766 21.297 24.672 1 97.62 339 ARG B CA 1
ATOM 5248 C C . ARG B 1 339 ? 10.891 20.281 24.516 1 97.62 339 ARG B C 1
ATOM 5250 O O . ARG B 1 339 ? 10.945 19.281 25.25 1 97.62 339 ARG B O 1
ATOM 5257 N N . ILE B 1 340 ? 11.75 20.5 23.625 1 97.69 340 ILE B N 1
ATOM 5258 C CA . ILE B 1 340 ? 12.891 19.625 23.344 1 97.69 340 ILE B CA 1
ATOM 5259 C C . ILE B 1 340 ? 14.148 20.219 23.984 1 97.69 340 ILE B C 1
ATOM 5261 O O . ILE B 1 340 ? 14.852 19.531 24.719 1 97.69 340 ILE B O 1
ATOM 5265 N N . CYS B 1 341 ? 14.43 21.391 23.703 1 90.81 341 CYS B N 1
ATOM 5266 C CA . CYS B 1 341 ? 15.562 22.094 24.297 1 90.81 341 CYS B CA 1
ATOM 5267 C C . CYS B 1 341 ? 15.383 23.609 24.172 1 90.81 341 CYS B C 1
ATOM 5269 O O . CYS B 1 341 ? 14.578 24.078 23.359 1 90.81 341 CYS B O 1
#

Foldseek 3Di:
DAADPDPQLPFAPDDDAFQWKKKWKDAPHDIDPIDIDRDPDDDFDPQFCCNPPVFKFKDKWWWAQFPVGFIWTFQLLVVLVLQQVQCVQSVHHRDDSVVSVVRQLVQCVVRVSHADHPPQLKTKMKMWMKGGGAGDDDPDGHNMMMIMMGIGIGHHPANPAAAAFEEEAFPDAQAAQPGNLAHRGPVSLVSQVVRQVVRVVVPGRWYWYAHPPPSFWTAATSAWFKWFAAPVGEIEGEDGPRHYPAPLVVVLQCCCCPVVVHHYDYYTGTPVCRLRTQWMWTAHNRNSTRTHQWYHYPNDIRGRNQGRGHHRPSVVVSSCQVVCCSNVVDPDPPSGMGTSD/DAADPDPQAPFAPDDDAFQWKKKWKDAPHDIDPIDIDRDPDDDFDPQFCCNPPVFKFKDKWWWAQFPVGFIWTFQLLVVLVLQQVQCVQSVHHRDDSVVSVVRQLVQCVVRVSHADHPPQLKIKMKMWMKGGGAGDDDPDGHNMMMIMMGIGIGHHPANPAAAAFEEEAFPDAQAAQPGNLAHRGPVSLVSQVVRQVVRVVVPGRWYWYAHPPPSFWTAATSAWFKWFAAPVGEIEGEDGPRHYPAPLVVVLQCCCCPVVVHHYDYYTGTPVCRLRTQWMWTAHNRNSTRTHQWYHYPNDIRGRNQGRGHHRPSVVVSSCQVVCCSNVVDPDPPSGMGTSD

Solvent-accessible surface area (backbone atoms only — not comparable to full-atom values): 33978 Å² total; per-residue (Å²): 131,73,59,59,97,61,68,50,77,74,38,50,73,50,84,43,91,60,65,39,23,32,44,30,45,32,51,92,90,40,69,56,91,51,45,77,40,67,71,63,59,41,78,36,46,68,43,8,17,29,60,56,29,14,34,26,30,44,50,73,43,49,32,33,30,18,78,89,66,37,34,29,34,59,38,52,66,59,50,24,50,49,42,28,53,29,26,48,56,51,59,40,84,53,65,57,46,69,58,45,43,50,47,52,43,50,31,50,60,65,32,48,36,53,38,35,58,58,89,56,63,25,29,18,37,35,40,41,34,37,32,21,41,26,62,44,69,53,98,60,68,42,75,24,34,38,39,36,33,42,47,25,51,25,19,38,74,50,72,93,48,67,64,32,37,42,29,28,55,51,89,49,20,64,32,13,73,48,43,64,26,41,37,54,34,7,32,52,42,29,53,25,40,39,58,40,53,50,24,44,76,73,72,26,77,33,34,37,28,34,38,48,62,75,60,50,29,46,49,33,39,70,79,32,41,50,40,34,23,37,78,85,56,34,39,37,29,55,49,62,81,40,40,62,80,46,65,50,52,53,50,49,52,48,42,37,38,74,74,68,67,32,54,69,47,76,36,77,37,46,53,86,53,58,66,66,29,29,27,37,27,37,26,25,74,83,58,52,53,43,33,29,12,32,42,32,51,89,85,46,77,35,64,18,82,45,7,56,74,33,58,18,73,66,61,42,50,49,45,52,50,54,51,27,31,66,29,60,75,34,92,59,64,90,75,39,66,42,80,64,88,130,74,60,58,97,62,68,50,77,74,37,50,71,52,83,43,89,57,64,38,24,32,44,30,44,31,50,92,89,40,69,55,90,51,44,77,40,67,72,63,62,41,79,36,45,67,42,8,16,28,59,56,28,14,35,26,31,45,50,72,44,50,33,34,32,19,79,90,66,38,33,28,33,60,36,53,65,58,50,24,51,49,41,28,54,28,27,49,57,51,58,40,84,53,64,56,46,69,59,44,42,50,46,51,43,50,31,50,60,64,32,48,36,53,38,37,58,59,89,56,62,26,31,18,36,35,40,41,33,34,30,22,42,26,63,45,68,54,96,62,66,42,75,24,34,38,40,38,32,43,47,25,50,23,20,39,73,51,73,93,49,68,63,32,38,43,29,28,55,51,89,48,21,63,30,13,72,49,43,62,25,42,37,55,33,7,31,54,41,30,53,25,38,41,57,41,51,50,25,44,76,72,73,27,77,34,35,36,28,35,37,45,64,78,60,50,30,46,50,33,39,70,81,33,41,50,40,35,22,37,79,86,56,34,38,36,28,55,51,59,81,41,40,63,80,48,65,50,50,52,49,46,52,47,43,37,38,76,74,68,67,31,55,70,45,76,37,77,37,47,53,86,52,56,66,66,29,29,27,36,28,36,25,25,75,83,57,51,51,42,34,29,13,32,41,30,54,89,85,46,76,35,64,18,82,45,6,56,75,34,57,19,74,66,60,42,50,50,43,52,49,53,51,27,31,65,27,60,75,35,90,59,64,91,74,38,65,42,79,64,87

pLDDT: mean 96.8, std 4.43, range [63.47, 98.94]

Sequence (682 aa):
MDKKNIDWSSLGFGYLPTDKRYVSNYKDGAWDEGTLTSDANVVISECAGVLQYAQTCFEGMKAYTTEDGHIVTFRPDLNAKRMADSAQRLEMPAFPEDRFVEAVKQVVAANAAYVPPYGSGATLYIRPYMFGSSPVIGVRPASEYQFRVFATPVGPYFKGGVKPITIKVCDFDRAAPRGTGHVKAGLNYAMSLHAIMTAHREGYDENMYLDAATRTKVEETGGANFLFVTKDHKVVTPKSDTILPSITRRSLMYVAEHYLGLQVEEREVPLAEVEEFAECGLCGTAAVISPVGKVVDHGREICFPSGMEEMGPVTKKLYETLTGIQMGQIEAPEGWVCRICMDKKNIDWSSLGFGYLPTDKRYVSNYKDGAWDEGTLTSDANVVISECAGVLQYAQTCFEGMKAYTTEDGHIVTFRPDLNAKRMADSAQRLEMPAFPEDRFVEAVKQVVAANAAYVPPYGSGATLYIRPYMFGSSPVIGVRPASEYQFRVFATPVGPYFKGGVKPITIKVCDFDRAAPRGTGHVKAGLNYAMSLHAIMTAHREGYDENMYLDAATRTKVEETGGANFLFVTKDHKVVTPKSDTILPSITRRSLMYVAEHYLGLQVEEREVPLAEVEEFAECGLCGTAAVISPVGKVVDHGREICFPSGMEEMGPVTKKLYETLTGIQMGQIEAPEGWVCRIC